Protein AF-0000000082893278 (afdb_homodimer)

Structure (mmCIF, N/CA/C/O backbone):
data_AF-0000000082893278-model_v1
#
loop_
_entity.id
_entity.type
_entity.pdbx_description
1 polymer 'BAR domain-containing protein'
#
loop_
_atom_site.group_PDB
_atom_site.id
_atom_site.type_symbol
_atom_site.label_atom_id
_atom_site.label_alt_id
_atom_site.label_comp_id
_atom_site.label_asym_id
_atom_site.label_entity_id
_atom_site.label_seq_id
_atom_site.pdbx_PDB_ins_code
_atom_site.Cartn_x
_atom_site.Cartn_y
_atom_site.Cartn_z
_atom_site.occupancy
_atom_site.B_iso_or_equiv
_atom_site.auth_seq_id
_atom_site.auth_comp_id
_atom_site.auth_asym_id
_atom_site.auth_atom_id
_atom_site.pdbx_PDB_model_num
ATOM 1 N N . MET A 1 1 ? 29.281 -36.5 -13.414 1 47.59 1 MET A N 1
ATOM 2 C CA . MET A 1 1 ? 30.078 -37 -14.523 1 47.59 1 MET A CA 1
ATOM 3 C C . MET A 1 1 ? 29.375 -36.75 -15.859 1 47.59 1 MET A C 1
ATOM 5 O O . MET A 1 1 ? 28.203 -37.062 -16.016 1 47.59 1 MET A O 1
ATOM 9 N N . PHE A 1 2 ? 29.906 -35.844 -16.5 1 60.28 2 PHE A N 1
ATOM 10 C CA . PHE A 1 2 ? 29.5 -35.438 -17.828 1 60.28 2 PHE A CA 1
ATOM 11 C C . PHE A 1 2 ? 29.359 -36.656 -18.75 1 60.28 2 PHE A C 1
ATOM 13 O O . PHE A 1 2 ? 30.312 -37.438 -18.922 1 60.28 2 PHE A O 1
ATOM 20 N N . ASN A 1 3 ? 28.016 -37.125 -18.812 1 73.38 3 ASN A N 1
ATOM 21 C CA . ASN A 1 3 ? 27.812 -38.281 -19.672 1 73.38 3 ASN A CA 1
ATOM 22 C C . ASN A 1 3 ? 27.953 -37.938 -21.141 1 73.38 3 ASN A C 1
ATOM 24 O O . ASN A 1 3 ? 27.047 -37.344 -21.75 1 73.38 3 ASN A O 1
ATOM 28 N N . LEU A 1 4 ? 29.141 -38.125 -21.641 1 80.62 4 LEU A N 1
ATOM 29 C CA . LEU A 1 4 ? 29.516 -37.75 -23 1 80.62 4 LEU A CA 1
ATOM 30 C C . LEU A 1 4 ? 28.531 -38.312 -24.016 1 80.62 4 LEU A C 1
ATOM 32 O O . LEU A 1 4 ? 28.219 -37.656 -25.016 1 80.62 4 LEU A O 1
ATOM 36 N N . LYS A 1 5 ? 28.109 -39.438 -23.844 1 82.19 5 LYS A N 1
ATOM 37 C CA . LYS A 1 5 ? 27.141 -40.062 -24.75 1 82.19 5 LYS A CA 1
ATOM 38 C C . LYS A 1 5 ? 25.844 -39.25 -24.812 1 82.19 5 LYS A C 1
ATOM 40 O O . LYS A 1 5 ? 25.297 -39.031 -25.891 1 82.19 5 LYS A O 1
ATOM 45 N N . ARG A 1 6 ? 25.438 -38.844 -23.719 1 86.56 6 ARG A N 1
ATOM 46 C CA . ARG A 1 6 ? 24.234 -38 -23.641 1 86.56 6 ARG A CA 1
ATOM 47 C C . ARG A 1 6 ? 24.438 -36.688 -24.375 1 86.56 6 ARG A C 1
ATOM 49 O O . ARG A 1 6 ? 23.547 -36.219 -25.078 1 86.56 6 ARG A O 1
ATOM 56 N N . LEU A 1 7 ? 25.469 -36.156 -24.141 1 87.69 7 LEU A N 1
ATOM 57 C CA . LEU A 1 7 ? 25.766 -34.875 -24.797 1 87.69 7 LEU A CA 1
ATOM 58 C C . LEU A 1 7 ? 25.766 -35.031 -26.312 1 87.69 7 LEU A C 1
ATOM 60 O O . LEU A 1 7 ? 25.234 -34.188 -27.016 1 87.69 7 LEU A O 1
ATOM 64 N N . LYS A 1 8 ? 26.391 -35.969 -26.719 1 86.69 8 LYS A N 1
ATOM 65 C CA . LYS A 1 8 ? 26.438 -36.25 -28.156 1 86.69 8 LYS A CA 1
ATOM 66 C C . LYS A 1 8 ? 25.031 -36.438 -28.719 1 86.69 8 LYS A C 1
ATOM 68 O O . LYS A 1 8 ? 24.703 -35.906 -29.797 1 86.69 8 LYS A O 1
ATOM 73 N N . GLN A 1 9 ? 24.281 -37.219 -27.984 1 90 9 GLN A N 1
ATOM 74 C CA . GLN A 1 9 ? 22.891 -37.438 -28.422 1 90 9 GLN A CA 1
ATOM 75 C C . GLN A 1 9 ? 22.141 -36.094 -28.5 1 90 9 GLN A C 1
ATOM 77 O O . GLN A 1 9 ? 21.422 -35.844 -29.469 1 90 9 GLN A O 1
ATOM 82 N N . THR A 1 10 ? 22.344 -35.281 -27.562 1 88.69 10 THR A N 1
ATOM 83 C CA . THR A 1 10 ? 21.688 -33.969 -27.531 1 88.69 10 THR A CA 1
ATOM 84 C C . THR A 1 10 ? 22.062 -33.125 -28.75 1 88.69 10 THR A C 1
ATOM 86 O O . THR A 1 10 ? 21.203 -32.5 -29.375 1 88.69 10 THR A O 1
ATOM 89 N N . VAL A 1 11 ? 23.281 -33.156 -29.047 1 85.88 11 VAL A N 1
ATOM 90 C CA . VAL A 1 11 ? 23.781 -32.406 -30.188 1 85.88 11 VAL A CA 1
ATOM 91 C C . VAL A 1 11 ? 23.203 -32.969 -31.484 1 85.88 11 VAL A C 1
ATOM 93 O O . VAL A 1 11 ? 22.766 -32.219 -32.344 1 85.88 11 VAL A O 1
ATOM 96 N N . LYS A 1 12 ? 23.094 -34.188 -31.594 1 88.31 12 LYS A N 1
ATOM 97 C CA . LYS A 1 12 ? 22.562 -34.812 -32.781 1 88.31 12 LYS A CA 1
ATOM 98 C C . LYS A 1 12 ? 21.078 -34.5 -33 1 88.31 12 LYS A C 1
ATOM 100 O O . LYS A 1 12 ? 20.625 -34.281 -34.125 1 88.31 12 LYS A O 1
ATOM 105 N N . GLU A 1 13 ? 20.438 -34.531 -31.969 1 88.62 13 GLU A N 1
ATOM 106 C CA . GLU A 1 13 ? 19.031 -34.156 -32.062 1 88.62 13 GLU A CA 1
ATOM 107 C C . GLU A 1 13 ? 18.859 -32.719 -32.5 1 88.62 13 GLU A C 1
ATOM 109 O O . GLU A 1 13 ? 18.016 -32.438 -33.344 1 88.62 13 GLU A O 1
ATOM 114 N N . LYS A 1 14 ? 19.656 -31.859 -32.031 1 88.69 14 LYS A N 1
ATOM 115 C CA . LYS A 1 14 ? 19.562 -30.438 -32.344 1 88.69 14 LYS A CA 1
ATOM 116 C C . LYS A 1 14 ? 19.938 -30.172 -33.812 1 88.69 14 LYS A C 1
ATOM 118 O O . LYS A 1 14 ? 19.406 -29.266 -34.438 1 88.69 14 LYS A O 1
ATOM 123 N N . THR A 1 15 ? 20.734 -31 -34.219 1 89.44 15 THR A N 1
ATOM 124 C CA . THR A 1 15 ? 21.188 -30.828 -35.594 1 89.44 15 THR A CA 1
ATOM 125 C C . THR A 1 15 ? 20.328 -31.656 -36.531 1 89.44 15 THR A C 1
ATOM 127 O O . THR A 1 15 ? 20.5 -31.594 -37.75 1 89.44 15 THR A O 1
ATOM 130 N N . GLY A 1 16 ? 19.375 -32.406 -36 1 86 16 GLY A N 1
ATOM 131 C CA . GLY A 1 16 ? 18.469 -33.188 -36.812 1 86 16 GLY A CA 1
ATOM 132 C C . GLY A 1 16 ? 19.094 -34.438 -37.375 1 86 16 GLY A C 1
ATOM 133 O O . GLY A 1 16 ? 18.578 -35.031 -38.312 1 86 16 GLY A O 1
ATOM 134 N N . THR A 1 17 ? 20.125 -34.906 -36.875 1 85.69 17 THR A N 1
ATOM 135 C CA . THR A 1 17 ? 20.859 -36.062 -37.406 1 85.69 17 THR A CA 1
ATOM 136 C C . THR A 1 17 ? 20.5 -37.344 -36.656 1 85.69 17 THR A C 1
ATOM 138 O O . THR A 1 17 ? 21 -38.406 -36.969 1 85.69 17 THR A O 1
ATOM 141 N N . ALA A 1 18 ? 19.719 -37.188 -35.656 1 85 18 ALA A N 1
ATOM 142 C CA . ALA A 1 18 ? 19.266 -38.344 -34.906 1 85 18 ALA A CA 1
ATOM 143 C C . ALA A 1 18 ? 17.781 -38.25 -34.594 1 85 18 ALA A C 1
ATOM 145 O O . ALA A 1 18 ? 17.234 -37.156 -34.5 1 85 18 ALA A O 1
ATOM 146 N N . MET A 1 19 ? 17.234 -39.469 -34.406 1 79.81 19 MET A N 1
ATOM 147 C CA . MET A 1 19 ? 15.828 -39.531 -34.031 1 79.81 19 MET A CA 1
ATOM 148 C C . MET A 1 19 ? 15.633 -39.344 -32.531 1 79.81 19 MET A C 1
ATOM 150 O O . MET A 1 19 ? 16.516 -39.688 -31.734 1 79.81 19 MET A O 1
ATOM 154 N N . MET A 1 20 ? 14.57 -38.719 -32.219 1 88.75 20 MET A N 1
ATOM 155 C CA . MET A 1 20 ? 14.203 -38.531 -30.828 1 88.75 20 MET A CA 1
ATOM 156 C C . MET A 1 20 ? 12.93 -39.281 -30.484 1 88.75 20 MET A C 1
ATOM 158 O O . MET A 1 20 ? 11.938 -39.188 -31.203 1 88.75 20 MET A O 1
ATOM 162 N N . THR A 1 21 ? 13.047 -40.156 -29.453 1 90.88 21 THR A N 1
ATOM 163 C CA . THR A 1 21 ? 11.852 -40.781 -28.922 1 90.88 21 THR A CA 1
ATOM 164 C C . THR A 1 21 ? 10.844 -39.75 -28.438 1 90.88 21 THR A C 1
ATOM 166 O O . THR A 1 21 ? 11.195 -38.844 -27.672 1 90.88 21 THR A O 1
ATOM 169 N N . ARG A 1 22 ? 9.719 -39.875 -28.969 1 92.81 22 ARG A N 1
ATOM 170 C CA . ARG A 1 22 ? 8.664 -38.969 -28.531 1 92.81 22 ARG A CA 1
ATOM 171 C C . ARG A 1 22 ? 7.938 -39.5 -27.312 1 92.81 22 ARG A C 1
ATOM 173 O O . ARG A 1 22 ? 7.688 -40.719 -27.203 1 92.81 22 ARG A O 1
ATOM 180 N N . TYR A 1 23 ? 7.676 -38.594 -26.422 1 95.44 23 TYR A N 1
ATOM 181 C CA . TYR A 1 23 ? 6.844 -39 -25.281 1 95.44 23 TYR A CA 1
ATOM 182 C C . TYR A 1 23 ? 5.402 -39.219 -25.719 1 95.44 23 TYR A C 1
ATOM 184 O O . TYR A 1 23 ? 4.922 -38.594 -26.672 1 95.44 23 TYR A O 1
ATOM 192 N N . PRO A 1 24 ? 4.695 -40.156 -24.984 1 95.12 24 PRO A N 1
ATOM 193 C CA . PRO A 1 24 ? 3.242 -40.188 -25.172 1 95.12 24 PRO A CA 1
ATOM 194 C C . PRO A 1 24 ? 2.582 -38.844 -24.938 1 95.12 24 PRO A C 1
ATOM 196 O O . PRO A 1 24 ? 3.066 -38.031 -24.125 1 95.12 24 PRO A O 1
ATOM 199 N N . ALA A 1 25 ? 1.455 -38.594 -25.641 1 94.5 25 ALA A N 1
ATOM 200 C CA . ALA A 1 25 ? 0.782 -37.281 -25.609 1 94.5 25 ALA A CA 1
ATOM 201 C C . ALA A 1 25 ? 0.42 -36.906 -24.172 1 94.5 25 ALA A C 1
ATOM 203 O O . ALA A 1 25 ? 0.572 -35.75 -23.781 1 94.5 25 ALA A O 1
ATOM 204 N N . GLU A 1 26 ? -0.071 -37.875 -23.406 1 94.19 26 GLU A N 1
ATOM 205 C CA . GLU A 1 26 ? -0.48 -37.625 -22.031 1 94.19 26 GLU A CA 1
ATOM 206 C C . GLU A 1 26 ? 0.708 -37.188 -21.172 1 94.19 26 GLU A C 1
ATOM 208 O O . GLU A 1 26 ? 0.568 -36.375 -20.266 1 94.19 26 GLU A O 1
ATOM 213 N N . VAL A 1 27 ? 1.825 -37.781 -21.469 1 96.25 27 VAL A N 1
ATOM 214 C CA . VAL A 1 27 ? 3.031 -37.469 -20.719 1 96.25 27 VAL A CA 1
ATOM 215 C C . VAL A 1 27 ? 3.527 -36.062 -21.094 1 96.25 27 VAL A C 1
ATOM 217 O O . VAL A 1 27 ? 3.9 -35.281 -20.219 1 96.25 27 VAL A O 1
ATOM 220 N N . ASP A 1 28 ? 3.516 -35.719 -22.312 1 95.62 28 ASP A N 1
ATOM 221 C CA . ASP A 1 28 ? 3.873 -34.375 -22.75 1 95.62 28 ASP A CA 1
ATOM 222 C C . ASP A 1 28 ? 2.979 -33.312 -22.094 1 95.62 28 ASP A C 1
ATOM 224 O O . ASP A 1 28 ? 3.463 -32.281 -21.641 1 95.62 28 ASP A O 1
ATOM 228 N N . GLN A 1 29 ? 1.741 -33.594 -22.062 1 93.88 29 GLN A N 1
ATOM 229 C CA . GLN A 1 29 ? 0.791 -32.688 -21.422 1 93.88 29 GLN A CA 1
ATOM 230 C C . GLN A 1 29 ? 1.091 -32.531 -19.938 1 93.88 29 GLN A C 1
ATOM 232 O O . GLN A 1 29 ? 1.042 -31.438 -19.391 1 93.88 29 GLN A O 1
ATOM 237 N N . GLY A 1 30 ? 1.346 -33.656 -19.328 1 95 30 GLY A N 1
ATOM 238 C CA . GLY A 1 30 ? 1.687 -33.625 -17.906 1 95 30 GLY A CA 1
ATOM 239 C C . GLY A 1 30 ? 2.93 -32.812 -17.609 1 95 30 GLY A C 1
ATOM 240 O O . GLY A 1 30 ? 2.973 -32.062 -16.625 1 95 30 GLY A O 1
ATOM 241 N N . ILE A 1 31 ? 3.92 -32.938 -18.422 1 96.5 31 ILE A N 1
ATOM 242 C CA . ILE A 1 31 ? 5.156 -32.188 -18.281 1 96.5 31 ILE A CA 1
ATOM 243 C C . ILE A 1 31 ? 4.859 -30.688 -18.375 1 96.5 31 ILE A C 1
ATOM 245 O O . ILE A 1 31 ? 5.289 -29.906 -17.531 1 96.5 31 ILE A O 1
ATOM 249 N N . THR A 1 32 ? 4.109 -30.328 -19.359 1 93.81 32 THR A N 1
ATOM 250 C CA . THR A 1 32 ? 3.752 -28.938 -19.578 1 93.81 32 THR A CA 1
ATOM 251 C C . THR A 1 32 ? 2.947 -28.391 -18.391 1 93.81 32 THR A C 1
ATOM 253 O O . THR A 1 32 ?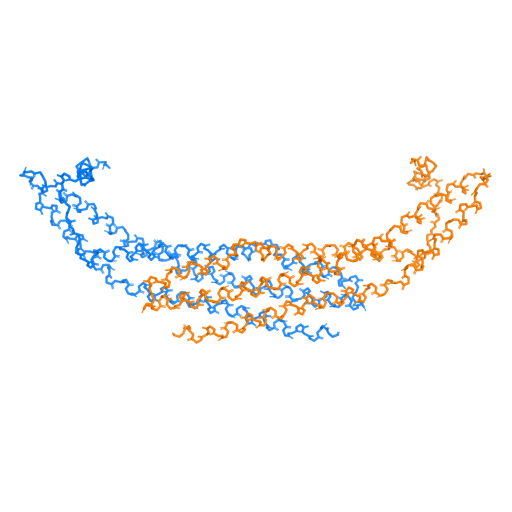 3.242 -27.312 -17.891 1 93.81 32 THR A O 1
ATOM 256 N N . MET A 1 33 ? 1.973 -29.141 -17.953 1 92 33 MET A N 1
ATOM 257 C CA . MET A 1 33 ? 1.111 -28.719 -16.844 1 92 33 MET A CA 1
ATOM 258 C C . MET A 1 33 ? 1.918 -28.516 -15.562 1 92 33 MET A C 1
ATOM 260 O O . MET A 1 33 ? 1.726 -27.547 -14.844 1 92 33 MET A O 1
ATOM 264 N N . THR A 1 34 ? 2.768 -29.438 -15.312 1 94.81 34 THR A N 1
ATOM 265 C CA . THR A 1 34 ? 3.588 -29.375 -14.109 1 94.81 34 THR A CA 1
ATOM 266 C C . THR A 1 34 ? 4.48 -28.141 -14.125 1 94.81 34 THR A C 1
ATOM 268 O O . THR A 1 34 ? 4.551 -27.406 -13.133 1 94.81 34 THR A O 1
ATOM 271 N N . THR A 1 35 ? 5.105 -27.906 -15.234 1 93.38 35 THR A N 1
ATOM 272 C CA . THR A 1 35 ? 6.012 -26.766 -15.383 1 93.38 35 THR A CA 1
ATOM 273 C C . THR A 1 35 ? 5.254 -25.453 -15.242 1 93.38 35 THR A C 1
ATOM 275 O O . THR A 1 35 ? 5.707 -24.547 -14.539 1 93.38 35 THR A O 1
ATOM 278 N N . GLU A 1 36 ? 4.16 -25.359 -15.852 1 90.75 36 GLU A N 1
ATOM 279 C CA . GLU A 1 36 ? 3.35 -24.141 -15.805 1 90.75 36 GLU A CA 1
ATOM 280 C C . GLU A 1 36 ? 2.811 -23.906 -14.398 1 90.75 36 GLU A C 1
ATOM 282 O O . GLU A 1 36 ? 2.734 -22.75 -13.945 1 90.75 36 GLU A O 1
ATOM 287 N N . MET A 1 37 ? 2.379 -24.938 -13.75 1 92.56 37 MET A N 1
ATOM 288 C CA . MET A 1 37 ? 1.872 -24.812 -12.391 1 92.56 37 MET A CA 1
ATOM 289 C C . MET A 1 37 ? 2.953 -24.297 -11.453 1 92.56 37 MET A C 1
ATOM 291 O O . MET A 1 37 ? 2.711 -23.359 -10.672 1 92.56 37 MET A O 1
ATOM 295 N N . LEU A 1 38 ? 4.102 -24.906 -11.586 1 94.88 38 LEU A N 1
ATOM 296 C CA . LEU A 1 38 ? 5.215 -24.469 -10.742 1 94.88 38 LEU A CA 1
ATOM 297 C C . LEU A 1 38 ? 5.551 -23.016 -10.984 1 94.88 38 LEU A C 1
ATOM 299 O O . LEU A 1 38 ? 5.668 -22.234 -10.039 1 94.88 38 LEU A O 1
ATOM 303 N N . LYS A 1 39 ? 5.641 -22.594 -12.211 1 92.94 39 LYS A N 1
ATOM 304 C CA . LYS A 1 39 ? 5.941 -21.219 -12.578 1 92.94 39 LYS A CA 1
ATOM 305 C C . LYS A 1 39 ? 4.859 -20.266 -12.07 1 92.94 39 LYS A C 1
ATOM 307 O O . LYS A 1 39 ? 5.16 -19.188 -11.539 1 92.94 39 LYS A O 1
ATOM 312 N N . GLY A 1 40 ? 3.611 -20.641 -12.258 1 91.75 40 GLY A N 1
ATOM 313 C CA . GLY A 1 40 ? 2.488 -19.828 -11.828 1 91.75 40 GLY A CA 1
ATOM 314 C C . GLY A 1 40 ? 2.445 -19.625 -10.328 1 91.75 40 GLY A C 1
ATOM 315 O O . GLY A 1 40 ? 2.293 -18.484 -9.859 1 91.75 40 GLY A O 1
ATOM 316 N N . ILE A 1 41 ? 2.605 -20.703 -9.609 1 94.44 41 ILE A N 1
ATOM 317 C CA . ILE A 1 41 ? 2.562 -20.625 -8.156 1 94.44 41 ILE A CA 1
ATOM 318 C C . ILE A 1 41 ? 3.707 -19.75 -7.645 1 94.44 41 ILE A C 1
ATOM 320 O O . ILE A 1 41 ? 3.508 -18.906 -6.77 1 94.44 41 ILE A O 1
ATOM 324 N N . LYS A 1 42 ? 4.875 -19.922 -8.219 1 95.38 42 LYS A N 1
ATOM 325 C CA . LYS A 1 42 ? 6.027 -19.109 -7.824 1 95.38 42 LYS A CA 1
ATOM 326 C C . LYS A 1 42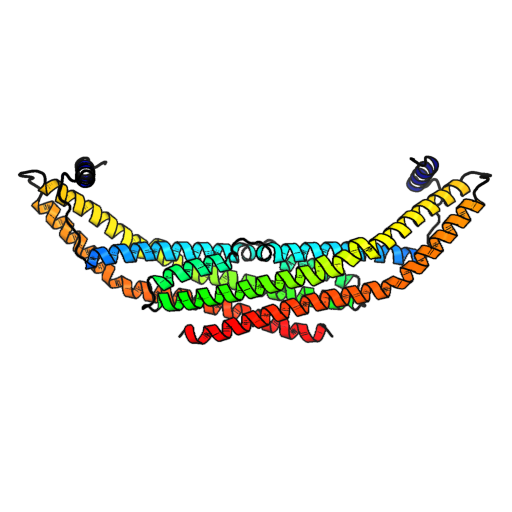 ? 5.781 -17.625 -8.094 1 95.38 42 LYS A C 1
ATOM 328 O O . LYS A 1 42 ? 6.039 -16.781 -7.23 1 95.38 42 LYS A O 1
ATOM 333 N N . ALA A 1 43 ? 5.27 -17.344 -9.234 1 93.88 43 ALA A N 1
ATOM 334 C CA . ALA A 1 43 ? 5.047 -15.961 -9.641 1 93.88 43 ALA A CA 1
ATOM 335 C C . ALA A 1 43 ? 3.998 -15.289 -8.75 1 93.88 43 ALA A C 1
ATOM 337 O O . ALA A 1 43 ? 4.18 -14.156 -8.312 1 93.88 43 ALA A O 1
ATOM 338 N N . ILE A 1 44 ? 2.926 -15.977 -8.469 1 92.5 44 ILE A N 1
ATOM 339 C CA . ILE A 1 44 ? 1.845 -15.445 -7.645 1 92.5 44 ILE A CA 1
ATOM 340 C C . ILE A 1 44 ? 2.34 -15.219 -6.219 1 92.5 44 ILE A C 1
ATOM 342 O O . ILE A 1 44 ? 2.078 -14.18 -5.617 1 92.5 44 ILE A O 1
ATOM 346 N N . ASP A 1 45 ? 3.033 -16.188 -5.754 1 94.69 45 ASP A N 1
ATOM 347 C CA . ASP A 1 45 ? 3.57 -16.062 -4.402 1 94.69 45 ASP A CA 1
ATOM 348 C C . ASP A 1 45 ? 4.48 -14.852 -4.273 1 94.69 45 ASP A C 1
ATOM 350 O O . ASP A 1 45 ? 4.34 -14.055 -3.344 1 94.69 45 ASP A O 1
ATOM 354 N N . MET A 1 46 ? 5.355 -14.672 -5.203 1 95 46 MET A N 1
ATOM 355 C CA . MET A 1 46 ? 6.289 -13.555 -5.188 1 95 46 MET A CA 1
ATOM 356 C C . MET A 1 46 ? 5.539 -12.227 -5.277 1 95 46 MET A C 1
ATOM 358 O O . MET A 1 46 ? 5.879 -11.266 -4.578 1 95 46 MET A O 1
ATOM 362 N N . ALA A 1 47 ? 4.594 -12.188 -6.125 1 93.5 47 ALA A N 1
ATOM 363 C CA . ALA A 1 47 ? 3.82 -10.961 -6.309 1 93.5 47 ALA A CA 1
ATOM 364 C C . ALA A 1 47 ? 3.035 -10.617 -5.047 1 93.5 47 ALA A C 1
ATOM 366 O O . ALA A 1 47 ? 2.979 -9.453 -4.645 1 93.5 47 ALA A O 1
ATOM 367 N N . ILE A 1 48 ? 2.479 -11.578 -4.434 1 93.69 48 ILE A N 1
ATOM 368 C CA . ILE A 1 48 ? 1.694 -11.367 -3.223 1 93.69 48 ILE A CA 1
ATOM 369 C C . ILE A 1 48 ? 2.611 -10.922 -2.086 1 93.69 48 ILE A C 1
ATOM 371 O O . ILE A 1 48 ? 2.285 -9.992 -1.349 1 93.69 48 ILE A O 1
ATOM 375 N N . MET A 1 49 ? 3.715 -11.531 -1.951 1 93.94 49 MET A N 1
ATOM 376 C CA . MET A 1 49 ? 4.652 -11.164 -0.892 1 93.94 49 MET A CA 1
ATOM 377 C C . MET A 1 49 ? 5.184 -9.75 -1.103 1 93.94 49 MET A C 1
ATOM 379 O O . MET A 1 49 ? 5.414 -9.016 -0.138 1 93.94 49 MET A O 1
ATOM 383 N N . ALA A 1 50 ? 5.324 -9.383 -2.367 1 91.44 50 ALA A N 1
ATOM 384 C CA . ALA A 1 50 ? 5.742 -8.016 -2.68 1 91.44 50 ALA A CA 1
ATOM 385 C C . ALA A 1 50 ? 4.66 -7.012 -2.289 1 91.44 50 ALA A C 1
ATOM 387 O O . ALA A 1 50 ? 4.965 -5.941 -1.762 1 91.44 50 ALA A O 1
ATOM 388 N N . GLN A 1 51 ? 3.422 -7.34 -2.523 1 90.19 51 GLN A N 1
ATOM 389 C CA . GLN A 1 51 ? 2.281 -6.48 -2.213 1 90.19 51 GLN A CA 1
ATOM 390 C C . GLN A 1 51 ? 2.195 -6.203 -0.716 1 90.19 51 GLN A C 1
ATOM 392 O O . GLN A 1 51 ? 1.857 -5.09 -0.305 1 90.19 51 GLN A O 1
ATOM 397 N N . TRP A 1 52 ? 2.605 -7.129 0.091 1 91.44 52 TRP A N 1
ATOM 398 C CA . TRP A 1 52 ? 2.369 -7.008 1.525 1 91.44 52 TRP A CA 1
ATOM 399 C C . TRP A 1 52 ? 3.678 -6.777 2.275 1 91.44 52 TRP A C 1
ATOM 401 O O . TRP A 1 52 ? 3.709 -6.816 3.508 1 91.44 52 TRP A O 1
ATOM 411 N N . ALA A 1 53 ? 4.777 -6.551 1.617 1 89.81 53 ALA A N 1
ATOM 412 C CA . ALA A 1 53 ? 6.121 -6.469 2.188 1 89.81 53 ALA A CA 1
ATOM 413 C C . ALA A 1 53 ? 6.195 -5.387 3.258 1 89.81 53 ALA A C 1
ATOM 415 O O . ALA A 1 53 ? 6.777 -5.598 4.324 1 89.81 53 ALA A O 1
ATOM 416 N N . ASN A 1 54 ? 5.512 -4.281 3.045 1 86.94 54 ASN A N 1
ATOM 417 C CA . ASN A 1 54 ? 5.598 -3.145 3.955 1 86.94 54 ASN A CA 1
ATOM 418 C C . ASN A 1 54 ? 4.887 -3.43 5.277 1 86.94 54 ASN A C 1
ATOM 420 O O . ASN A 1 54 ? 5.207 -2.826 6.301 1 86.94 54 ASN A O 1
ATOM 424 N N . TYR A 1 55 ? 3.984 -4.289 5.262 1 91.81 55 TYR A N 1
ATOM 425 C CA . TYR A 1 55 ? 3.193 -4.566 6.453 1 91.81 55 TYR A CA 1
ATOM 426 C C . TYR A 1 55 ? 3.82 -5.684 7.277 1 91.81 55 TYR A C 1
ATOM 428 O O . TYR A 1 55 ? 3.359 -5.984 8.383 1 91.81 55 TYR A O 1
ATOM 436 N N . ARG A 1 56 ? 4.848 -6.305 6.754 1 88.56 56 ARG A N 1
ATOM 437 C CA . ARG A 1 56 ? 5.504 -7.402 7.461 1 88.56 56 ARG A CA 1
ATOM 438 C C . ARG A 1 56 ? 6.742 -6.914 8.195 1 88.56 56 ARG A C 1
ATOM 440 O O . ARG A 1 56 ? 7.348 -7.66 8.969 1 88.56 56 ARG A O 1
ATOM 447 N N . LEU A 1 57 ? 7.09 -5.66 7.922 1 85.44 57 LEU A N 1
ATOM 448 C CA . LEU A 1 57 ? 8.25 -5.074 8.586 1 85.44 57 LEU A CA 1
ATOM 449 C C . LEU A 1 57 ? 7.879 -4.535 9.961 1 85.44 57 LEU A C 1
ATOM 451 O O . LEU A 1 57 ? 6.711 -4.242 10.219 1 85.44 57 LEU A O 1
ATOM 455 N N . SER A 1 58 ? 8.891 -4.418 10.828 1 84.94 58 SER A N 1
ATOM 456 C CA . SER A 1 58 ? 8.688 -3.893 12.172 1 84.94 58 SER A CA 1
ATOM 457 C C . SER A 1 58 ? 8.602 -2.369 12.164 1 84.94 58 SER A C 1
ATOM 459 O O . SER A 1 58 ? 8.102 -1.766 13.109 1 84.94 58 SER A O 1
ATOM 461 N N . SER A 1 59 ? 9.07 -1.808 11.148 1 86.38 59 SER A N 1
ATOM 462 C CA . SER A 1 59 ? 9.055 -0.352 11.047 1 86.38 59 SER A CA 1
ATOM 463 C C . SER A 1 59 ? 7.629 0.171 10.867 1 86.38 59 SER A C 1
ATOM 465 O O . SER A 1 59 ? 6.73 -0.583 10.5 1 86.38 59 SER A O 1
ATOM 467 N N . LEU A 1 60 ? 7.48 1.446 11.172 1 89.62 60 LEU A N 1
ATOM 468 C CA . LEU A 1 60 ? 6.172 2.078 11.016 1 89.62 60 LEU A CA 1
ATOM 469 C C . LEU A 1 60 ? 5.73 2.057 9.555 1 89.62 60 LEU A C 1
ATOM 471 O O . LEU A 1 60 ? 6.52 2.355 8.656 1 89.62 60 LEU A O 1
ATOM 475 N N . THR A 1 61 ? 4.496 1.622 9.367 1 91.25 61 THR A N 1
ATOM 476 C CA . THR A 1 61 ? 3.908 1.776 8.039 1 91.25 61 THR A CA 1
ATOM 477 C C . THR A 1 61 ? 3.674 3.25 7.723 1 91.25 61 THR A C 1
ATOM 479 O O . THR A 1 61 ? 3.73 4.102 8.617 1 91.25 61 THR A O 1
ATOM 482 N N . LYS A 1 62 ? 3.393 3.504 6.5 1 90.5 62 LYS A N 1
ATOM 483 C CA . LYS A 1 62 ? 3.082 4.875 6.105 1 90.5 62 LYS A CA 1
ATOM 484 C C . LYS A 1 62 ? 1.824 5.379 6.805 1 90.5 62 LYS A C 1
ATOM 486 O O . LYS A 1 62 ? 1.751 6.547 7.195 1 90.5 62 LYS A O 1
ATOM 491 N N . LEU A 1 63 ? 0.84 4.516 7.016 1 92.75 63 LEU A N 1
ATOM 492 C CA . LEU A 1 63 ? -0.384 4.871 7.727 1 92.75 63 LEU A CA 1
ATOM 493 C C . LEU A 1 63 ? -0.092 5.184 9.188 1 92.75 63 LEU A C 1
ATOM 495 O O . LEU A 1 63 ? -0.655 6.125 9.75 1 92.75 63 LEU A O 1
ATOM 499 N N . GLU A 1 64 ? 0.778 4.438 9.734 1 94.06 64 GLU A N 1
ATOM 500 C CA . GLU A 1 64 ? 1.14 4.672 11.133 1 94.06 64 GLU A CA 1
ATOM 501 C C . GLU A 1 64 ? 1.894 5.988 11.289 1 94.06 64 GLU A C 1
ATOM 503 O O . GLU A 1 64 ? 1.752 6.672 12.305 1 94.06 64 GLU A O 1
ATOM 508 N N . LYS A 1 65 ? 2.67 6.332 10.312 1 92.94 65 LYS A N 1
ATOM 509 C CA . LYS A 1 65 ? 3.338 7.629 10.328 1 92.94 65 LYS A CA 1
ATOM 510 C C . LYS A 1 65 ? 2.324 8.773 10.281 1 92.94 65 LYS A C 1
ATOM 512 O O . LYS A 1 65 ? 2.465 9.758 11.008 1 92.94 65 LYS A O 1
ATOM 517 N N . ILE A 1 66 ? 1.333 8.625 9.477 1 93.62 66 ILE A N 1
ATOM 518 C CA . ILE A 1 66 ? 0.249 9.594 9.422 1 93.62 66 ILE A CA 1
ATOM 519 C C . ILE A 1 66 ? -0.455 9.656 10.781 1 93.62 66 ILE A C 1
ATOM 521 O O . ILE A 1 66 ? -0.728 10.734 11.297 1 93.62 66 ILE A O 1
ATOM 525 N N . SER A 1 67 ? -0.699 8.484 11.297 1 95.06 67 SER A N 1
ATOM 526 C CA . SER A 1 67 ? -1.343 8.398 12.602 1 95.06 67 SER A CA 1
ATOM 527 C C . SER A 1 67 ? -0.554 9.156 13.664 1 95.06 67 SER A C 1
ATOM 529 O O . SER A 1 67 ? -1.121 9.961 14.406 1 95.06 67 SER A O 1
ATOM 531 N N . ASN A 1 68 ? 0.703 8.961 13.68 1 95.06 68 ASN A N 1
ATOM 532 C CA . ASN A 1 68 ? 1.557 9.609 14.672 1 95.06 68 ASN A CA 1
ATOM 533 C C . ASN A 1 68 ? 1.533 11.125 14.523 1 95.06 68 ASN A C 1
ATOM 535 O O . ASN A 1 68 ? 1.482 11.844 15.523 1 95.06 68 ASN A O 1
ATOM 539 N N . LEU A 1 69 ? 1.557 11.578 13.336 1 93.31 69 LEU A N 1
ATOM 540 C CA . LEU A 1 69 ? 1.512 13.016 13.07 1 93.31 69 LEU A CA 1
ATOM 541 C C . LEU A 1 69 ? 0.183 13.609 13.531 1 93.31 69 LEU A C 1
ATOM 543 O O . LEU A 1 69 ? 0.155 14.664 14.164 1 93.31 69 LEU A O 1
ATOM 547 N N . CYS A 1 70 ? -0.864 12.922 13.305 1 94 70 CYS A N 1
ATOM 548 C CA . CYS A 1 70 ? -2.197 13.375 13.688 1 94 70 CYS A CA 1
ATOM 549 C C . CYS A 1 70 ? -2.357 13.375 15.203 1 94 70 CYS A C 1
ATOM 551 O O . CYS A 1 70 ? -2.977 14.281 15.766 1 94 70 CYS A O 1
ATOM 553 N N . LEU A 1 71 ? -1.747 12.406 15.812 1 94 71 LEU A N 1
ATOM 554 C CA . LEU A 1 71 ? -1.815 12.336 17.266 1 94 71 LEU A CA 1
ATOM 555 C C . LEU A 1 71 ? -1.09 13.516 17.906 1 94 71 LEU A C 1
ATOM 557 O O . LEU A 1 71 ? -1.547 14.062 18.906 1 94 71 LEU A O 1
ATOM 561 N N . LYS A 1 72 ? -0.007 13.867 17.344 1 92.12 72 LYS A N 1
ATOM 562 C CA . LYS A 1 72 ? 0.743 15.008 17.859 1 92.12 72 LYS A CA 1
ATOM 563 C C . LYS A 1 72 ? -0.076 16.297 17.766 1 92.12 72 LYS A C 1
ATOM 565 O O . LYS A 1 72 ? -0.083 17.109 18.688 1 92.12 72 LYS A O 1
ATOM 570 N N . ILE A 1 73 ? -0.81 16.391 16.703 1 89.81 73 ILE A N 1
ATOM 571 C CA . ILE A 1 73 ? -1.646 17.578 16.516 1 89.81 73 ILE A CA 1
ATOM 572 C C . ILE A 1 73 ? -2.842 17.516 17.453 1 89.81 73 ILE A C 1
ATOM 574 O O . ILE A 1 73 ? -3.199 18.516 18.078 1 89.81 73 ILE A O 1
ATOM 578 N N . ALA A 1 74 ? -3.387 16.406 17.578 1 91 74 ALA A N 1
ATOM 579 C CA . ALA A 1 74 ? -4.543 16.219 18.453 1 91 74 ALA A CA 1
ATOM 580 C C . ALA A 1 74 ? -4.188 16.531 19.906 1 91 74 ALA A C 1
ATOM 582 O O . ALA A 1 74 ? -4.996 17.109 20.641 1 91 74 ALA A O 1
ATOM 583 N N . ALA A 1 75 ? -3.031 16.141 20.344 1 89.69 75 ALA A N 1
ATOM 584 C CA . ALA A 1 75 ? -2.588 16.359 21.719 1 89.69 75 ALA A CA 1
ATOM 585 C C . ALA A 1 75 ? -2.432 17.859 22.016 1 89.69 75 ALA A C 1
ATOM 587 O O . ALA A 1 75 ? -2.719 18.312 23.109 1 89.69 75 ALA A O 1
ATOM 588 N N . LYS A 1 76 ? -2.059 18.625 21.031 1 83.88 76 LYS A N 1
ATOM 589 C CA . LYS A 1 76 ? -1.797 20.047 21.203 1 83.88 76 LYS A CA 1
ATOM 590 C C . LYS A 1 76 ? -3.074 20.859 21.047 1 83.88 76 LYS A C 1
ATOM 592 O O . LYS A 1 76 ? -3.188 21.969 21.594 1 83.88 76 LYS A O 1
ATOM 597 N N . LYS A 1 77 ? -4.047 20.25 20.344 1 80.06 77 LYS A N 1
ATOM 598 C CA . LYS A 1 77 ? -5.23 21.031 20 1 80.06 77 LYS A CA 1
ATOM 599 C C . LYS A 1 77 ? -6.512 20.266 20.312 1 80.06 77 LYS A C 1
ATOM 601 O O . LYS A 1 77 ? -7.461 20.281 19.531 1 80.06 77 LYS A O 1
ATOM 606 N N . ASN A 1 78 ? -6.492 19.578 21.375 1 71.62 78 ASN A N 1
ATOM 607 C CA . ASN A 1 78 ? -7.547 18.625 21.688 1 71.62 78 ASN A CA 1
ATOM 608 C C . ASN A 1 78 ? -8.891 19.312 21.906 1 71.62 78 ASN A C 1
ATOM 610 O O . ASN A 1 78 ? -9.945 18.703 21.734 1 71.62 78 ASN A O 1
ATOM 614 N N . GLU A 1 79 ? -8.852 20.531 22.172 1 79.06 79 GLU A N 1
ATOM 615 C CA . GLU A 1 79 ? -10.094 21.25 22.422 1 79.06 79 GLU A CA 1
ATOM 616 C C . GLU A 1 79 ? -10.656 21.875 21.156 1 79.06 79 GLU A C 1
ATOM 618 O O . GLU A 1 79 ? -11.773 22.391 21.141 1 79.06 79 GLU A O 1
ATOM 623 N N . LYS A 1 80 ? -9.93 21.766 20.156 1 82.56 80 LYS A N 1
ATOM 624 C CA . LYS A 1 80 ? -10.344 22.359 18.875 1 82.56 80 LYS A CA 1
ATOM 625 C C . LYS A 1 80 ? -10.82 21.281 17.906 1 82.56 80 LYS A C 1
ATOM 627 O O . LYS A 1 80 ? -10.492 20.109 18.062 1 82.56 80 LYS A O 1
ATOM 632 N N . LYS A 1 81 ? -11.656 21.688 17.016 1 85.69 81 LYS A N 1
ATOM 633 C CA . LYS A 1 81 ? -12.211 20.781 16.016 1 85.69 81 LYS A CA 1
ATOM 634 C C . LYS A 1 81 ? -11.109 20.062 15.25 1 85.69 81 LYS A C 1
ATOM 636 O O . LYS A 1 81 ? -11.227 18.875 14.945 1 85.69 81 LYS A O 1
ATOM 641 N N . VAL A 1 82 ? -10.062 20.812 14.961 1 86.44 82 VAL A N 1
ATOM 642 C CA . VAL A 1 82 ? -8.953 20.234 14.211 1 86.44 82 VAL A CA 1
ATOM 643 C C . VAL A 1 82 ? -8.32 19.094 15.008 1 86.44 82 VAL A C 1
ATOM 645 O O . VAL A 1 82 ? -7.961 18.062 14.445 1 86.44 82 VAL A O 1
ATOM 648 N N . GLY A 1 83 ? -8.156 19.328 16.25 1 89.06 83 GLY A N 1
ATOM 649 C CA . GLY A 1 83 ? -7.617 18.281 17.094 1 89.06 83 GLY A CA 1
ATOM 650 C C . GLY A 1 83 ? -8.484 17.031 17.141 1 89.06 83 GLY A C 1
ATOM 651 O O . GLY A 1 83 ? -7.973 15.914 17.062 1 89.06 83 GLY A O 1
ATOM 652 N N . LYS A 1 84 ? -9.734 17.219 17.25 1 88.62 84 LYS A N 1
ATOM 653 C CA . LYS A 1 84 ? -10.68 16.094 17.266 1 88.62 84 LYS A CA 1
ATOM 654 C C . LYS A 1 84 ? -10.625 15.312 15.961 1 88.62 84 LYS A C 1
ATOM 656 O O . LYS A 1 84 ? -10.586 14.086 15.969 1 88.62 84 LYS A O 1
ATOM 661 N N . MET A 1 85 ? -10.625 16.062 14.859 1 90.31 85 MET A N 1
ATOM 662 C CA . MET A 1 85 ? -10.562 15.406 13.555 1 90.31 85 MET A CA 1
ATOM 663 C C . MET A 1 85 ? -9.258 14.633 13.398 1 90.31 85 MET A C 1
ATOM 665 O O . MET A 1 85 ? -9.242 13.539 12.836 1 90.31 85 MET A O 1
ATOM 669 N N . CYS A 1 86 ? -8.227 15.203 13.898 1 92 86 CYS A N 1
ATOM 670 C CA . CYS A 1 86 ? -6.941 14.523 13.859 1 92 86 CYS A CA 1
ATOM 671 C C . CYS A 1 86 ? -6.961 13.266 14.711 1 92 86 CYS A C 1
ATOM 673 O O . CYS A 1 86 ? -6.371 12.242 14.344 1 92 86 CYS A O 1
ATOM 675 N N . GLY A 1 87 ? -7.594 13.367 15.828 1 92.81 87 GLY A N 1
ATOM 676 C CA . GLY A 1 87 ? -7.738 12.188 16.656 1 92.81 87 GLY A CA 1
ATOM 677 C C . GLY A 1 87 ? -8.477 11.055 15.969 1 92.81 87 GLY A C 1
ATOM 678 O O . GLY A 1 87 ? -8.031 9.906 16 1 92.81 87 GLY A O 1
ATOM 679 N N . VAL A 1 88 ? -9.562 11.328 15.328 1 92.5 88 VAL A N 1
ATOM 680 C CA . VAL A 1 88 ? -10.344 10.344 14.586 1 92.5 88 VAL A CA 1
ATOM 681 C C . VAL A 1 88 ? -9.5 9.758 13.453 1 92.5 88 VAL A C 1
ATOM 683 O O . VAL A 1 88 ? -9.484 8.539 13.25 1 92.5 88 VAL A O 1
ATOM 686 N N . THR A 1 89 ? -8.82 10.633 12.773 1 92.75 89 THR A N 1
ATOM 687 C CA . THR A 1 89 ? -7.969 10.211 11.672 1 92.75 89 THR A CA 1
ATOM 688 C C . THR A 1 89 ? -6.887 9.25 12.164 1 92.75 89 THR A C 1
ATOM 690 O O . THR A 1 89 ? -6.645 8.211 11.547 1 92.75 89 THR A O 1
ATOM 693 N N . ALA A 1 90 ? -6.246 9.648 13.234 1 94.5 90 ALA A N 1
ATOM 694 C CA . ALA A 1 90 ? -5.188 8.82 13.805 1 94.5 90 ALA A CA 1
ATOM 695 C C . ALA A 1 90 ? -5.703 7.43 14.148 1 94.5 90 ALA A C 1
ATOM 697 O O . ALA A 1 90 ? -5.078 6.426 13.805 1 94.5 90 ALA A O 1
ATOM 698 N N . ASN A 1 91 ? -6.82 7.41 14.789 1 93.56 91 ASN A N 1
ATOM 699 C CA . ASN A 1 91 ? -7.414 6.137 15.18 1 93.56 91 ASN A CA 1
ATOM 700 C C . ASN A 1 91 ? -7.754 5.281 13.961 1 93.56 91 ASN A C 1
ATOM 702 O O . ASN A 1 91 ? -7.508 4.074 13.961 1 93.56 91 ASN A O 1
ATOM 706 N N . LEU A 1 92 ? -8.297 5.863 12.992 1 93.5 92 LEU A N 1
ATOM 707 C CA . LEU A 1 92 ? -8.664 5.137 11.781 1 93.5 92 LEU A CA 1
ATOM 708 C C . LEU A 1 92 ? -7.418 4.598 11.078 1 93.5 92 LEU A C 1
ATOM 710 O O . LEU A 1 92 ? -7.387 3.436 10.664 1 93.5 92 LEU A O 1
ATOM 714 N N . CYS A 1 93 ? -6.402 5.457 10.93 1 94.38 93 CYS A N 1
ATOM 715 C CA . CYS A 1 93 ? -5.16 5.02 10.297 1 94.38 93 CYS A CA 1
ATOM 716 C C . CYS A 1 93 ? -4.551 3.844 11.055 1 94.38 93 CYS A C 1
ATOM 718 O O . CYS A 1 93 ? -4.074 2.887 10.438 1 94.38 93 CYS A O 1
ATOM 720 N N . THR A 1 94 ? -4.582 3.914 12.32 1 94.75 94 THR A N 1
ATOM 721 C CA . THR A 1 94 ? -4.051 2.838 13.148 1 94.75 94 THR A CA 1
ATOM 722 C C . THR A 1 94 ? -4.844 1.552 12.945 1 94.75 94 THR A C 1
ATOM 724 O O . THR A 1 94 ? -4.266 0.476 12.789 1 94.75 94 THR A O 1
ATOM 727 N N . ALA A 1 95 ? -6.109 1.681 12.906 1 94.69 95 ALA A N 1
ATOM 728 C CA . ALA A 1 95 ? -6.973 0.517 12.727 1 94.69 95 ALA A CA 1
ATOM 729 C C . ALA A 1 95 ? -6.742 -0.135 11.367 1 94.69 95 ALA A C 1
ATOM 731 O O . ALA A 1 95 ? -6.668 -1.361 11.266 1 94.69 95 ALA A O 1
ATOM 732 N N . ILE A 1 96 ? -6.656 0.68 10.367 1 93.81 96 ILE A N 1
ATOM 733 C CA . ILE A 1 96 ? -6.41 0.165 9.023 1 93.81 96 ILE A CA 1
ATOM 734 C C . ILE A 1 96 ? -5.066 -0.555 8.984 1 93.81 96 ILE A C 1
ATOM 736 O O . ILE A 1 96 ? -4.969 -1.673 8.469 1 93.81 96 ILE A O 1
ATOM 740 N N . SER A 1 97 ? -4.078 0.096 9.539 1 94.94 97 SER A N 1
ATOM 741 C CA . SER A 1 97 ? -2.744 -0.496 9.547 1 94.94 97 SER A CA 1
ATOM 742 C C . SER A 1 97 ? -2.74 -1.836 10.281 1 94.94 97 SER A C 1
ATOM 744 O O . SER A 1 97 ? -2.121 -2.797 9.82 1 94.94 97 SER A O 1
ATOM 746 N N . LYS A 1 98 ? -3.352 -1.88 11.383 1 95.12 98 LYS A N 1
ATOM 747 C CA . LYS A 1 98 ? -3.424 -3.119 12.156 1 95.12 98 LYS A CA 1
ATOM 748 C C . LYS A 1 98 ? -4.082 -4.23 11.344 1 95.12 98 LYS A C 1
ATOM 750 O O . LYS A 1 98 ? -3.596 -5.363 11.328 1 95.12 98 LYS A O 1
ATOM 755 N N . ALA A 1 99 ? -5.188 -3.91 10.727 1 95.06 99 ALA A N 1
ATOM 756 C CA . ALA A 1 99 ? -5.891 -4.891 9.906 1 95.06 99 ALA A CA 1
ATOM 757 C C . ALA A 1 99 ? -5 -5.395 8.773 1 95.06 99 ALA A C 1
ATOM 759 O O . ALA A 1 99 ? -4.973 -6.594 8.484 1 95.06 99 ALA A O 1
ATOM 760 N N . GLU A 1 100 ? -4.32 -4.453 8.156 1 93.88 100 GLU A N 1
ATOM 761 C CA . GLU A 1 100 ? -3.436 -4.816 7.055 1 93.88 100 GLU A CA 1
ATOM 762 C C . GLU A 1 100 ? -2.266 -5.668 7.543 1 93.88 100 GLU A C 1
ATOM 764 O O . GLU A 1 100 ? -1.869 -6.625 6.875 1 93.88 100 GLU A O 1
ATOM 769 N N . ARG A 1 101 ? -1.681 -5.359 8.695 1 95.62 101 ARG A N 1
ATOM 770 C CA . ARG A 1 101 ? -0.591 -6.148 9.266 1 95.62 101 ARG A CA 1
ATOM 771 C C . ARG A 1 101 ? -1.05 -7.566 9.586 1 95.62 101 ARG A C 1
ATOM 773 O O . ARG A 1 101 ? -0.343 -8.531 9.289 1 95.62 101 ARG A O 1
ATOM 780 N N . ASN A 1 102 ? -2.217 -7.684 10.195 1 96 102 ASN A N 1
ATOM 781 C CA . ASN A 1 102 ? -2.773 -9 10.484 1 96 102 ASN A CA 1
ATOM 782 C C . ASN A 1 102 ? -3.018 -9.805 9.211 1 96 102 ASN A C 1
ATOM 784 O O . ASN A 1 102 ? -2.701 -10.992 9.148 1 96 102 ASN A O 1
ATOM 788 N N . CYS A 1 103 ? -3.549 -9.125 8.25 1 95.25 103 CYS A N 1
ATOM 789 C CA . CYS A 1 103 ? -3.793 -9.758 6.953 1 95.25 103 CYS A CA 1
ATOM 790 C C . CYS A 1 103 ? -2.494 -10.266 6.344 1 95.25 103 CYS A C 1
ATOM 792 O O . CYS A 1 103 ? -2.43 -11.414 5.883 1 95.25 103 CYS A O 1
ATOM 794 N N . ALA A 1 104 ? -1.502 -9.406 6.352 1 95.19 104 ALA A N 1
ATOM 795 C CA . ALA A 1 104 ? -0.198 -9.773 5.805 1 95.19 104 ALA A CA 1
ATOM 796 C C . ALA A 1 104 ? 0.377 -10.992 6.523 1 95.19 104 ALA A C 1
ATOM 798 O O . ALA A 1 104 ? 0.927 -11.891 5.887 1 95.19 104 ALA A O 1
ATOM 799 N N . LYS A 1 105 ? 0.26 -11.023 7.797 1 95.75 105 LYS A N 1
ATOM 800 C CA . LYS A 1 105 ? 0.743 -12.141 8.602 1 95.75 105 LYS A CA 1
ATOM 801 C C . LYS A 1 105 ? 0.028 -13.438 8.227 1 95.75 105 LYS A C 1
ATOM 803 O O . LYS A 1 105 ? 0.667 -14.477 8.055 1 95.75 105 LYS A O 1
ATOM 808 N N . ASP A 1 106 ? -1.274 -13.391 8.125 1 95.75 106 ASP A N 1
ATOM 809 C CA . ASP A 1 106 ? -2.068 -14.57 7.797 1 95.75 106 ASP A CA 1
ATOM 810 C C . ASP A 1 106 ? -1.743 -15.078 6.395 1 95.75 106 ASP A C 1
ATOM 812 O O . ASP A 1 106 ? -1.605 -16.281 6.184 1 95.75 106 ASP A O 1
ATOM 816 N N . ILE A 1 107 ? -1.611 -14.188 5.457 1 95.06 107 ILE A N 1
ATOM 817 C CA . ILE A 1 107 ? -1.293 -14.555 4.082 1 95.06 107 ILE A CA 1
ATOM 818 C C . ILE A 1 107 ? 0.09 -15.195 4.027 1 95.06 107 ILE A C 1
ATOM 820 O O . ILE A 1 107 ? 0.278 -16.219 3.365 1 95.06 107 ILE A O 1
ATOM 824 N N . ALA A 1 108 ? 1.012 -14.594 4.691 1 95.25 108 ALA A N 1
ATOM 825 C CA . ALA A 1 108 ? 2.359 -15.156 4.719 1 95.25 108 ALA A CA 1
ATOM 826 C C . ALA A 1 108 ? 2.359 -16.562 5.316 1 95.25 108 ALA A C 1
ATOM 828 O O . ALA A 1 108 ? 3.01 -17.469 4.793 1 95.25 108 ALA A O 1
ATOM 829 N N . ARG A 1 109 ? 1.633 -16.75 6.352 1 95.12 109 ARG A N 1
ATOM 830 C CA . ARG A 1 109 ? 1.563 -18.031 7.043 1 95.12 109 ARG A CA 1
ATOM 831 C C . ARG A 1 109 ? 0.88 -19.094 6.176 1 95.12 109 ARG A C 1
ATOM 833 O O . ARG A 1 109 ? 1.425 -20.172 5.961 1 95.12 109 ARG A O 1
ATOM 840 N N . ASP A 1 110 ? -0.252 -18.75 5.641 1 94.31 110 ASP A N 1
ATOM 841 C CA . ASP A 1 110 ? -1.11 -19.75 5 1 94.31 110 ASP A CA 1
ATOM 842 C C . ASP A 1 110 ? -0.692 -19.969 3.549 1 94.31 110 ASP A C 1
ATOM 844 O O . ASP A 1 110 ? -0.757 -21.094 3.049 1 94.31 110 ASP A O 1
ATOM 848 N N . LEU A 1 111 ? -0.294 -18.922 2.842 1 94.06 111 LEU A N 1
ATOM 849 C CA . LEU A 1 111 ? 0.014 -19.047 1.423 1 94.06 111 LEU A CA 1
ATOM 850 C C . LEU A 1 111 ? 1.506 -19.281 1.208 1 94.06 111 LEU A C 1
ATOM 852 O O . LEU A 1 111 ? 1.916 -20.359 0.777 1 94.06 111 LEU A O 1
ATOM 856 N N . SER A 1 112 ? 2.338 -18.359 1.563 1 93.06 112 SER A N 1
ATOM 857 C CA . SER A 1 112 ? 3.754 -18.406 1.216 1 93.06 112 SER A CA 1
ATOM 858 C C . SER A 1 112 ? 4.477 -19.5 2.004 1 93.06 112 SER A C 1
ATOM 860 O O . SER A 1 112 ? 5.145 -20.359 1.421 1 93.06 112 SER A O 1
ATOM 862 N N . SER A 1 113 ? 4.34 -19.547 3.322 1 93.62 113 SER A N 1
ATOM 863 C CA . SER A 1 113 ? 5.016 -20.531 4.164 1 93.62 113 SER A CA 1
ATOM 864 C C . SER A 1 113 ? 4.234 -21.828 4.227 1 93.62 113 SER A C 1
ATOM 866 O O . SER A 1 113 ? 4.734 -22.844 4.734 1 93.62 113 SER A O 1
ATOM 868 N N . GLY A 1 114 ? 2.979 -21.797 3.799 1 94.62 114 GLY A N 1
ATOM 869 C CA . GLY A 1 114 ? 2.127 -22.969 3.799 1 94.62 114 GLY A CA 1
ATOM 870 C C . GLY A 1 114 ? 2.035 -23.641 2.439 1 94.62 114 GLY A C 1
ATOM 871 O O . GLY A 1 114 ? 2.947 -24.359 2.037 1 94.62 114 GLY A O 1
ATOM 872 N N . PHE A 1 115 ? 1.057 -23.219 1.711 1 95.88 115 PHE A N 1
ATOM 873 C CA . PHE A 1 115 ? 0.739 -23.875 0.446 1 95.88 115 PHE A CA 1
ATOM 874 C C . PHE A 1 115 ? 1.91 -23.766 -0.524 1 95.88 115 PHE A C 1
ATOM 876 O O . PHE A 1 115 ? 2.363 -24.781 -1.065 1 95.88 115 PHE A O 1
ATOM 883 N N . SER A 1 116 ? 2.373 -22.562 -0.8 1 95.69 116 SER A N 1
ATOM 884 C CA . SER A 1 116 ? 3.391 -22.344 -1.821 1 95.69 116 SER A CA 1
ATOM 885 C C . SER A 1 116 ? 4.672 -23.094 -1.497 1 95.69 116 SER A C 1
ATOM 887 O O . SER A 1 116 ? 5.254 -23.75 -2.369 1 95.69 116 SER A O 1
ATOM 889 N N . LYS A 1 117 ? 5.109 -23.031 -0.312 1 95.44 117 LYS A N 1
ATOM 890 C CA . LYS A 1 117 ? 6.32 -23.734 0.092 1 95.44 117 LYS A CA 1
ATOM 891 C C . LYS A 1 117 ? 6.172 -25.234 -0.103 1 95.44 117 LYS A C 1
ATOM 893 O O . LYS A 1 117 ? 7.066 -25.891 -0.649 1 95.44 117 LYS A O 1
ATOM 898 N N . ARG A 1 118 ? 5.07 -25.812 0.327 1 95.44 118 ARG A N 1
ATOM 899 C CA . ARG A 1 118 ? 4.812 -27.25 0.188 1 95.44 118 ARG A CA 1
ATOM 900 C C . ARG A 1 118 ? 4.84 -27.672 -1.277 1 95.44 118 ARG A C 1
ATOM 902 O O . ARG A 1 118 ? 5.418 -28.703 -1.623 1 95.44 118 ARG A O 1
ATOM 909 N N . MET A 1 119 ? 4.246 -26.828 -2.059 1 95.44 119 MET A N 1
ATOM 910 C CA . MET A 1 119 ? 4.168 -27.156 -3.479 1 95.44 119 MET A CA 1
ATOM 911 C C . MET A 1 119 ? 5.523 -26.969 -4.152 1 95.44 119 MET A C 1
ATOM 913 O O . MET A 1 119 ? 6.023 -27.891 -4.809 1 95.44 119 MET A O 1
ATOM 917 N N . ILE A 1 120 ? 6.117 -25.781 -3.998 1 94.75 120 ILE A N 1
ATOM 918 C CA . ILE A 1 120 ? 7.312 -25.375 -4.727 1 94.75 120 ILE A CA 1
ATOM 919 C C . ILE A 1 120 ? 8.508 -26.219 -4.273 1 94.75 120 ILE A C 1
ATOM 921 O O . ILE A 1 120 ? 9.289 -26.688 -5.102 1 94.75 120 ILE A O 1
ATOM 925 N N . SER A 1 121 ? 8.641 -26.469 -3.02 1 93.81 121 SER A N 1
ATOM 926 C CA . SER A 1 121 ? 9.82 -27.141 -2.486 1 93.81 121 SER A CA 1
ATOM 927 C C . SER A 1 121 ? 9.547 -28.625 -2.236 1 93.81 121 SER A C 1
ATOM 929 O O . SER A 1 121 ? 10.461 -29.375 -1.909 1 93.81 121 SER A O 1
ATOM 931 N N . GLY A 1 122 ? 8.289 -29 -2.385 1 93.19 122 GLY A N 1
ATOM 932 C CA . GLY A 1 122 ? 7.957 -30.391 -2.098 1 93.19 122 GLY A CA 1
ATOM 933 C C . GLY A 1 122 ? 7.41 -31.125 -3.303 1 93.19 122 GLY A C 1
ATOM 934 O O . GLY A 1 122 ? 8.172 -31.656 -4.109 1 93.19 122 GLY A O 1
ATOM 935 N N . GLU A 1 123 ? 6.125 -31 -3.416 1 93.19 123 GLU A N 1
ATOM 936 C CA . GLU A 1 123 ? 5.418 -31.875 -4.336 1 93.19 123 GLU A CA 1
ATOM 937 C C . GLU A 1 123 ? 5.82 -31.609 -5.785 1 93.19 123 GLU A C 1
ATOM 939 O O . GLU A 1 123 ? 6.164 -32.531 -6.523 1 93.19 123 GLU A O 1
ATOM 944 N N . LEU A 1 124 ? 5.781 -30.391 -6.172 1 95.25 124 LEU A N 1
ATOM 945 C CA . LEU A 1 124 ? 6.094 -30.078 -7.562 1 95.25 124 LEU A CA 1
ATOM 946 C C . LEU A 1 124 ? 7.59 -30.203 -7.828 1 95.25 124 LEU A C 1
ATOM 948 O O . LEU A 1 124 ? 7.996 -30.547 -8.938 1 95.25 124 LEU A O 1
ATOM 952 N N . LYS A 1 125 ? 8.383 -29.984 -6.844 1 94.5 125 LYS A N 1
ATOM 953 C CA . LYS A 1 125 ? 9.812 -30.219 -6.988 1 94.5 125 LYS A CA 1
ATOM 954 C C . LYS A 1 125 ? 10.109 -31.688 -7.262 1 94.5 125 LYS A C 1
ATOM 956 O O . LYS A 1 125 ? 10.93 -32.031 -8.125 1 94.5 125 LYS A O 1
ATOM 961 N N . ALA A 1 126 ? 9.445 -32.531 -6.555 1 95.19 126 ALA A N 1
ATOM 962 C CA . ALA A 1 126 ? 9.594 -33.969 -6.754 1 95.19 126 ALA A CA 1
ATOM 963 C C . ALA A 1 126 ? 9.148 -34.375 -8.156 1 95.19 126 ALA A C 1
ATOM 965 O O . ALA A 1 126 ? 9.82 -35.156 -8.82 1 95.19 126 ALA A O 1
ATOM 966 N N . ALA A 1 127 ? 8.055 -33.844 -8.578 1 96.75 127 ALA A N 1
ATOM 967 C CA . ALA A 1 127 ? 7.559 -34.125 -9.922 1 96.75 127 ALA A CA 1
ATOM 968 C C . ALA A 1 127 ? 8.562 -33.688 -10.984 1 96.75 127 ALA A C 1
ATOM 970 O O . ALA A 1 127 ? 8.812 -34.406 -11.945 1 96.75 127 ALA A O 1
ATOM 971 N N . VAL A 1 128 ? 9.117 -32.531 -10.82 1 96.62 128 VAL A N 1
ATOM 972 C CA . VAL A 1 128 ? 10.094 -32 -11.766 1 96.62 128 VAL A CA 1
ATOM 973 C C . VAL A 1 128 ? 11.328 -32.906 -11.797 1 96.62 128 VAL A C 1
ATOM 975 O O . VAL A 1 128 ? 11.891 -33.156 -12.867 1 96.62 128 VAL A O 1
ATOM 978 N N . LYS A 1 129 ? 11.734 -33.375 -10.695 1 97 129 LYS A N 1
ATOM 979 C CA . LYS A 1 129 ? 12.867 -34.312 -10.641 1 97 129 LYS A CA 1
ATOM 980 C C . LYS A 1 129 ? 12.586 -35.562 -11.445 1 97 129 LYS A C 1
ATOM 982 O O . LYS A 1 129 ? 13.445 -36.062 -12.18 1 97 129 LYS A O 1
ATOM 987 N N . LEU A 1 130 ? 11.43 -36.125 -11.258 1 97.88 130 LEU A N 1
ATOM 988 C CA . LEU A 1 130 ? 11.031 -37.312 -12.016 1 97.88 130 LEU A CA 1
ATOM 989 C C . LEU A 1 130 ? 11.062 -37.031 -13.508 1 97.88 130 LEU A C 1
ATOM 991 O O . LEU A 1 130 ? 11.516 -37.844 -14.297 1 97.88 130 LEU A O 1
ATOM 995 N N . ILE A 1 131 ? 10.578 -35.875 -13.891 1 98.06 131 ILE A N 1
ATOM 996 C CA . ILE A 1 131 ? 10.555 -35.469 -15.289 1 98.06 131 ILE A CA 1
ATOM 997 C C . ILE A 1 131 ? 11.984 -35.344 -15.812 1 98.06 131 ILE A C 1
ATOM 999 O O . ILE A 1 131 ? 12.289 -35.781 -16.922 1 98.06 131 ILE A O 1
ATOM 1003 N N . ASP A 1 132 ? 12.859 -34.719 -15.039 1 96.75 132 ASP A N 1
ATOM 1004 C CA . ASP A 1 132 ? 14.258 -34.562 -15.43 1 96.75 132 ASP A CA 1
ATOM 1005 C C . ASP A 1 132 ? 14.93 -35.906 -15.633 1 96.75 132 ASP A C 1
ATOM 1007 O O . ASP A 1 132 ? 15.688 -36.094 -16.594 1 96.75 132 ASP A O 1
ATOM 1011 N N . ASP A 1 133 ? 14.656 -36.812 -14.766 1 97.62 133 ASP A N 1
ATOM 1012 C CA . ASP A 1 133 ? 15.195 -38.156 -14.898 1 97.62 133 ASP A CA 1
ATOM 1013 C C . ASP A 1 133 ? 14.664 -38.844 -16.156 1 97.62 133 ASP A C 1
ATOM 1015 O O . ASP A 1 133 ? 15.398 -39.562 -16.828 1 97.62 133 ASP A O 1
ATOM 1019 N N . LEU A 1 134 ? 13.406 -38.625 -16.453 1 97.88 134 LEU A N 1
ATOM 1020 C CA . LEU A 1 134 ? 12.828 -39.188 -17.672 1 97.88 134 LEU A CA 1
ATOM 1021 C C . LEU A 1 134 ? 13.562 -38.656 -18.906 1 97.88 134 LEU A C 1
ATOM 1023 O O . LEU A 1 134 ? 13.867 -39.438 -19.812 1 97.88 134 LEU A O 1
ATOM 1027 N N . LYS A 1 135 ? 13.789 -37.406 -18.875 1 95.62 135 LYS A N 1
ATOM 1028 C CA . LYS A 1 135 ? 14.516 -36.812 -20 1 95.62 135 LYS A CA 1
ATOM 1029 C C . LYS A 1 135 ? 15.906 -37.438 -20.141 1 95.62 135 LYS A C 1
ATOM 1031 O O . LYS A 1 135 ? 16.344 -37.719 -21.266 1 95.62 135 LYS A O 1
ATOM 1036 N N . LYS A 1 136 ? 16.547 -37.625 -19.047 1 95.19 136 LYS A N 1
ATOM 1037 C CA . LYS A 1 136 ? 17.859 -38.25 -19.062 1 95.19 136 LYS A CA 1
ATOM 1038 C C . LYS A 1 136 ? 17.781 -39.688 -19.594 1 95.19 136 LYS A C 1
ATOM 1040 O O . LYS A 1 136 ? 18.609 -40.094 -20.438 1 95.19 136 LYS A O 1
ATOM 1045 N N . ARG A 1 137 ? 16.797 -40.469 -19.094 1 96.56 137 ARG A N 1
ATOM 1046 C CA . ARG A 1 137 ? 16.641 -41.844 -19.531 1 96.56 137 ARG A CA 1
ATOM 1047 C C . ARG A 1 137 ? 16.312 -41.906 -21.016 1 96.56 137 ARG A C 1
ATOM 1049 O O . ARG A 1 137 ? 16.75 -42.844 -21.703 1 96.56 137 ARG A O 1
ATOM 1056 N N . ARG A 1 138 ? 15.484 -40.969 -21.438 1 96.25 138 ARG A N 1
ATOM 1057 C CA . ARG A 1 138 ? 15.164 -40.938 -22.859 1 96.25 138 ARG A CA 1
ATOM 1058 C C . ARG A 1 138 ? 16.422 -40.719 -23.688 1 96.25 138 ARG A C 1
ATOM 1060 O O . ARG A 1 138 ? 16.625 -41.406 -24.688 1 96.25 138 ARG A O 1
ATOM 1067 N N . LEU A 1 139 ? 17.266 -39.812 -23.266 1 94.12 139 LEU A N 1
ATOM 1068 C CA . LEU A 1 139 ? 18.516 -39.562 -23.984 1 94.12 139 LEU A CA 1
ATOM 1069 C C . LEU A 1 139 ? 19.406 -40.781 -23.969 1 94.12 139 LEU A C 1
ATOM 1071 O O . LEU A 1 139 ? 20.047 -41.094 -24.969 1 94.12 139 LEU A O 1
ATOM 1075 N N . ASP A 1 140 ? 19.5 -41.438 -22.844 1 93.31 140 ASP A N 1
ATOM 1076 C CA . ASP A 1 140 ? 20.297 -42.656 -22.75 1 93.31 140 ASP A CA 1
ATOM 1077 C C . ASP A 1 140 ? 19.766 -43.719 -23.719 1 93.31 140 ASP A C 1
ATOM 1079 O O . ASP A 1 140 ? 20.562 -44.375 -24.406 1 93.31 140 ASP A O 1
ATOM 1083 N N . LYS A 1 141 ? 18.484 -43.875 -23.703 1 93.56 141 LYS A N 1
ATOM 1084 C CA . LYS A 1 141 ? 17.828 -44.844 -24.578 1 93.56 141 LYS A CA 1
ATOM 1085 C C . LYS A 1 141 ? 18.125 -44.531 -26.047 1 93.56 141 LYS A C 1
ATOM 1087 O O . LYS A 1 141 ? 18.547 -45.406 -26.797 1 93.56 141 LYS A O 1
ATOM 1092 N N . ASP A 1 142 ? 17.938 -43.344 -26.406 1 93.06 142 ASP A N 1
ATOM 1093 C CA . ASP A 1 142 ? 18.109 -42.938 -27.797 1 93.06 142 ASP A CA 1
ATOM 1094 C C . ASP A 1 142 ? 19.578 -43.031 -28.219 1 93.06 142 ASP A C 1
ATOM 1096 O O . ASP A 1 142 ? 19.875 -43.438 -29.344 1 93.06 142 ASP A O 1
ATOM 1100 N N . ALA A 1 143 ? 20.484 -42.656 -27.328 1 89.94 143 ALA A N 1
ATOM 1101 C CA . ALA A 1 143 ? 21.922 -42.781 -27.609 1 89.94 143 ALA A CA 1
ATOM 1102 C C . ALA A 1 143 ? 22.312 -44.219 -27.859 1 89.94 143 ALA A C 1
ATOM 1104 O O . ALA A 1 143 ? 23.078 -44.531 -28.766 1 89.94 143 ALA A O 1
ATOM 1105 N N . ALA A 1 144 ? 21.766 -45.094 -27.078 1 89.25 144 ALA A N 1
ATOM 1106 C CA . ALA A 1 144 ? 22.062 -46.531 -27.219 1 89.25 144 ALA A CA 1
ATOM 1107 C C . ALA A 1 144 ? 21.484 -47.062 -28.516 1 89.25 144 ALA A C 1
ATOM 1109 O O . ALA A 1 144 ? 22.109 -47.906 -29.172 1 89.25 144 ALA A O 1
ATOM 1110 N N . ASN A 1 145 ? 20.328 -46.625 -28.891 1 86.38 145 ASN A N 1
ATOM 1111 C CA . ASN A 1 145 ? 19.656 -47.125 -30.094 1 86.38 145 ASN A CA 1
ATOM 1112 C C . ASN A 1 145 ? 20.344 -46.594 -31.359 1 86.38 145 ASN A C 1
ATOM 1114 O O . ASN A 1 145 ? 20.203 -47.188 -32.438 1 86.38 145 ASN A O 1
ATOM 1118 N N . ASN A 1 146 ? 21 -45.5 -31.25 1 82.69 146 ASN A N 1
ATOM 1119 C CA . ASN A 1 146 ? 21.688 -44.938 -32.375 1 82.69 146 ASN A CA 1
ATOM 1120 C C . ASN A 1 146 ? 23.062 -45.562 -32.594 1 82.69 146 ASN A C 1
ATOM 1122 O O . ASN A 1 146 ? 23.703 -45.344 -33.625 1 82.69 146 ASN A O 1
ATOM 1126 N N . GLU A 1 147 ? 23.469 -46.219 -31.578 1 77.56 147 GLU A N 1
ATOM 1127 C CA . GLU A 1 147 ? 24.734 -46.938 -31.688 1 77.56 147 GLU A CA 1
ATOM 1128 C C . GLU A 1 147 ? 24.516 -48.375 -32.094 1 77.56 147 GLU A C 1
ATOM 1130 O O . GLU A 1 147 ? 23.844 -49.125 -31.375 1 77.56 147 GLU A O 1
ATOM 1135 N N . GLU A 1 148 ? 24.812 -48.656 -33.312 1 72.69 148 GLU A N 1
ATOM 1136 C CA . GLU A 1 148 ? 24.641 -50 -33.812 1 72.69 148 GLU A CA 1
ATOM 1137 C C . GLU A 1 148 ? 25.297 -51.031 -32.875 1 72.69 148 GLU A C 1
ATOM 1139 O O . GLU A 1 148 ? 26.469 -50.875 -32.531 1 72.69 148 GLU A O 1
ATOM 1144 N N . GLY A 1 149 ? 24.438 -52 -32.438 1 75.31 149 GLY A N 1
ATOM 1145 C CA . GLY A 1 149 ? 24.953 -53.125 -31.656 1 75.31 149 GLY A CA 1
ATOM 1146 C C . GLY A 1 149 ? 25.219 -52.781 -30.203 1 75.31 149 GLY A C 1
ATOM 1147 O O . GLY A 1 149 ? 26.031 -53.438 -29.547 1 75.31 149 GLY A O 1
ATOM 1148 N N . ALA A 1 150 ? 24.672 -51.781 -29.75 1 77.5 150 ALA A N 1
ATOM 1149 C CA . ALA A 1 150 ? 24.922 -51.375 -28.375 1 77.5 150 ALA A CA 1
ATOM 1150 C C . ALA A 1 150 ? 24.469 -52.469 -27.406 1 77.5 150 ALA A C 1
ATOM 1152 O O . ALA A 1 150 ? 23.297 -52.844 -27.391 1 77.5 150 ALA A O 1
ATOM 1153 N N . PRO A 1 151 ? 25.359 -53 -26.562 1 84.31 151 PRO A N 1
ATOM 1154 C CA . PRO A 1 151 ? 25.031 -54.125 -25.688 1 84.31 151 PRO A CA 1
ATOM 1155 C C . PRO A 1 151 ? 24.062 -53.719 -24.562 1 84.31 151 PRO A C 1
ATOM 1157 O O . PRO A 1 151 ? 23.422 -54.594 -23.969 1 84.31 151 PRO A O 1
ATOM 1160 N N . ASP A 1 152 ? 23.891 -52.469 -24.328 1 87.12 152 ASP A N 1
ATOM 1161 C CA . ASP A 1 152 ? 23.078 -52.031 -23.203 1 87.12 152 ASP A CA 1
ATOM 1162 C C . ASP A 1 152 ? 21.766 -51.406 -23.656 1 87.12 152 ASP A C 1
ATOM 1164 O O . ASP A 1 152 ? 21.094 -50.719 -22.891 1 87.12 152 ASP A O 1
ATOM 1168 N N . ALA A 1 153 ? 21.406 -51.594 -24.875 1 88.94 153 ALA A N 1
ATOM 1169 C CA . ALA A 1 153 ? 20.203 -51 -25.438 1 88.94 153 ALA A CA 1
ATOM 1170 C C . ALA A 1 153 ? 18.938 -51.469 -24.719 1 88.94 153 ALA A C 1
ATOM 1172 O O . ALA A 1 153 ? 18.078 -50.688 -24.359 1 88.94 153 ALA A O 1
ATOM 1173 N N . ALA A 1 154 ? 18.906 -52.781 -24.516 1 91.69 154 ALA A N 1
ATOM 1174 C CA . ALA A 1 154 ? 17.734 -53.344 -23.844 1 91.69 154 ALA A CA 1
ATOM 1175 C C . ALA A 1 154 ? 17.609 -52.812 -22.422 1 91.69 154 ALA A C 1
ATOM 1177 O O . ALA A 1 154 ? 16.5 -52.531 -21.953 1 91.69 154 ALA A O 1
ATOM 1178 N N . GLU A 1 155 ? 18.734 -52.688 -21.781 1 94 155 GLU A N 1
ATOM 1179 C CA . GLU A 1 155 ? 18.75 -52.156 -20.422 1 94 155 GLU A CA 1
ATOM 1180 C C . GLU A 1 155 ? 18.297 -50.688 -20.391 1 94 155 GLU A C 1
ATOM 1182 O O . GLU A 1 155 ? 17.516 -50.312 -19.516 1 94 155 GLU A O 1
ATOM 1187 N N . LYS A 1 156 ? 18.781 -49.875 -21.266 1 94.5 156 LYS A N 1
ATOM 1188 C CA . LYS A 1 156 ? 18.422 -48.469 -21.328 1 94.5 156 LYS A CA 1
ATOM 1189 C C . LYS A 1 156 ? 16.938 -48.312 -21.656 1 94.5 156 LYS A C 1
ATOM 1191 O O . LYS A 1 156 ? 16.281 -47.406 -21.141 1 94.5 156 LYS A O 1
ATOM 1196 N N . ASP A 1 157 ? 16.422 -49.125 -22.5 1 94.69 157 ASP A N 1
ATOM 1197 C CA . ASP A 1 157 ? 15 -49.125 -22.828 1 94.69 157 ASP A CA 1
ATOM 1198 C C . ASP A 1 157 ? 14.148 -49.438 -21.609 1 94.69 157 ASP A C 1
ATOM 1200 O O . ASP A 1 157 ? 13.148 -48.781 -21.344 1 94.69 157 ASP A O 1
ATOM 1204 N N . ALA A 1 158 ? 14.586 -50.469 -20.906 1 96.06 158 ALA A N 1
ATOM 1205 C CA . ALA A 1 158 ? 13.859 -50.844 -19.703 1 96.06 158 ALA A CA 1
ATOM 1206 C C . ALA A 1 158 ? 13.883 -49.75 -18.656 1 96.06 158 ALA A C 1
ATOM 1208 O O . ALA A 1 158 ? 12.891 -49.5 -17.969 1 96.06 158 ALA A O 1
ATOM 1209 N N . ALA A 1 159 ? 14.977 -49.062 -18.547 1 96.88 159 ALA A N 1
ATOM 1210 C CA . ALA A 1 159 ? 15.109 -47.938 -17.594 1 96.88 159 ALA A CA 1
ATOM 1211 C C . ALA A 1 159 ? 14.188 -46.812 -17.984 1 96.88 159 ALA A C 1
ATOM 1213 O O . ALA A 1 159 ? 13.57 -46.188 -17.109 1 96.88 159 ALA A O 1
ATOM 1214 N N . TYR A 1 160 ? 14.133 -46.469 -19.25 1 96.94 160 TYR A N 1
ATOM 1215 C CA . TYR A 1 160 ? 13.234 -45.438 -19.75 1 96.94 160 TYR A CA 1
ATOM 1216 C C . TYR A 1 160 ? 11.781 -45.781 -19.438 1 96.94 160 TYR A C 1
ATOM 1218 O O . TYR A 1 160 ? 11.031 -44.969 -18.922 1 96.94 160 TYR A O 1
ATOM 1226 N N . GLU A 1 161 ? 11.438 -47.062 -19.75 1 97.56 161 GLU A N 1
ATOM 1227 C CA . GLU A 1 161 ? 10.062 -47.5 -19.531 1 97.56 161 GLU A CA 1
ATOM 1228 C C . GLU A 1 161 ? 9.695 -47.438 -18.047 1 97.56 161 GLU A C 1
ATOM 1230 O O . GLU A 1 161 ? 8.57 -47.062 -17.688 1 97.56 161 GLU A O 1
ATOM 1235 N N . SER A 1 162 ? 10.633 -47.812 -17.234 1 97.94 162 SER A N 1
ATOM 1236 C CA . SER A 1 162 ? 10.414 -47.75 -15.789 1 97.94 162 SER A CA 1
ATOM 1237 C C . SER A 1 162 ? 10.203 -46.312 -15.328 1 97.94 162 SER A C 1
ATOM 1239 O O . SER A 1 162 ? 9.281 -46.031 -14.562 1 97.94 162 SER A O 1
ATOM 1241 N N . GLN A 1 163 ? 11.047 -45.438 -15.805 1 98.25 163 GLN A N 1
ATOM 1242 C CA . GLN A 1 163 ? 10.93 -44.031 -15.438 1 98.25 163 GLN A CA 1
ATOM 1243 C C . GLN A 1 163 ? 9.641 -43.406 -15.984 1 98.25 163 GLN A C 1
ATOM 1245 O O . GLN A 1 163 ? 9.016 -42.562 -15.336 1 98.25 163 GLN A O 1
ATOM 1250 N N . LEU A 1 164 ? 9.281 -43.812 -17.141 1 98.12 164 LEU A N 1
ATOM 1251 C CA . LEU A 1 164 ? 8.039 -43.344 -17.75 1 98.12 164 LEU A CA 1
ATOM 1252 C C . LEU A 1 164 ? 6.844 -43.719 -16.859 1 98.12 164 LEU A C 1
ATOM 1254 O O . LEU A 1 164 ? 5.961 -42.875 -16.641 1 98.12 164 LEU A O 1
ATOM 1258 N N . ALA A 1 165 ? 6.871 -44.906 -16.406 1 97.56 165 ALA A N 1
ATOM 1259 C CA . ALA A 1 165 ? 5.793 -45.375 -15.531 1 97.56 165 ALA A CA 1
ATOM 1260 C C . ALA A 1 165 ? 5.727 -44.531 -14.25 1 97.56 165 ALA A C 1
ATOM 1262 O O . ALA A 1 165 ? 4.637 -44.219 -13.766 1 97.56 165 ALA A O 1
ATOM 1263 N N . LEU A 1 166 ? 6.848 -44.156 -13.703 1 97.62 166 LEU A N 1
ATOM 1264 C CA . LEU A 1 166 ? 6.902 -43.344 -12.492 1 97.62 166 LEU A CA 1
ATOM 1265 C C . LEU A 1 166 ? 6.312 -41.969 -12.742 1 97.62 166 LEU A C 1
ATOM 1267 O O . LEU A 1 166 ? 5.562 -41.438 -11.914 1 97.62 166 LEU A O 1
ATOM 1271 N N . VAL A 1 167 ? 6.672 -41.406 -13.844 1 98 167 VAL A N 1
ATOM 1272 C CA . VAL A 1 167 ? 6.191 -40.094 -14.195 1 98 167 VAL A CA 1
ATOM 1273 C C . VAL A 1 167 ? 4.68 -40.125 -14.422 1 98 167 VAL A C 1
ATOM 1275 O O . VAL A 1 167 ? 3.955 -39.219 -13.977 1 98 167 VAL A O 1
ATOM 1278 N N . GLN A 1 168 ? 4.215 -41.125 -15.078 1 97.25 168 GLN A N 1
ATOM 1279 C CA . GLN A 1 168 ? 2.785 -41.25 -15.328 1 97.25 168 GLN A CA 1
ATOM 1280 C C . GLN A 1 168 ? 2.012 -41.406 -14.016 1 97.25 168 GLN A C 1
ATOM 1282 O O . GLN A 1 168 ? 0.939 -40.812 -13.859 1 97.25 168 GLN A O 1
ATOM 1287 N N . ALA A 1 169 ? 2.592 -42.125 -13.102 1 96.69 169 ALA A N 1
ATOM 1288 C CA . ALA A 1 169 ? 1.973 -42.281 -11.789 1 96.69 169 ALA A CA 1
ATOM 1289 C C . ALA A 1 169 ? 1.903 -40.938 -11.062 1 96.69 169 ALA A C 1
ATOM 1291 O O . ALA A 1 169 ? 0.895 -40.625 -10.43 1 96.69 169 ALA A O 1
ATOM 1292 N N . GLU A 1 170 ? 2.936 -40.188 -11.195 1 96.56 170 GLU A N 1
ATOM 1293 C CA . GLU A 1 170 ? 2.977 -38.875 -10.57 1 96.56 170 GLU A CA 1
ATOM 1294 C C . GLU A 1 170 ? 1.933 -37.938 -11.188 1 96.56 170 GLU A C 1
ATOM 1296 O O . GLU A 1 170 ? 1.298 -37.156 -10.477 1 96.56 170 GLU A O 1
ATOM 1301 N N . PHE A 1 171 ? 1.729 -38.031 -12.5 1 96.06 171 PHE A N 1
ATOM 1302 C CA . PHE A 1 171 ? 0.818 -37.125 -13.203 1 96.06 171 PHE A CA 1
ATOM 1303 C C . PHE A 1 171 ? -0.627 -37.406 -12.82 1 96.06 171 PHE A C 1
ATOM 1305 O O . PHE A 1 171 ? -1.51 -36.594 -13.031 1 96.06 171 PHE A O 1
ATOM 1312 N N . ALA A 1 172 ? -0.854 -38.594 -12.289 1 94.38 172 ALA A N 1
ATOM 1313 C CA . ALA A 1 172 ? -2.184 -38.906 -11.773 1 94.38 172 ALA A CA 1
ATOM 1314 C C . ALA A 1 172 ? -2.547 -38 -10.602 1 94.38 172 ALA A C 1
ATOM 1316 O O . ALA A 1 172 ? -3.723 -37.844 -10.258 1 94.38 172 ALA A O 1
ATOM 1317 N N . ASN A 1 173 ? -1.571 -37.312 -9.945 1 93.75 173 ASN A N 1
ATOM 1318 C CA . ASN A 1 173 ? -1.782 -36.438 -8.805 1 93.75 173 ASN A CA 1
ATOM 1319 C C . ASN A 1 173 ? -2.078 -35 -9.25 1 93.75 173 ASN A C 1
ATOM 1321 O O . ASN A 1 173 ? -2.445 -34.156 -8.43 1 93.75 173 ASN A O 1
ATOM 1325 N N . LEU A 1 174 ? -1.977 -34.688 -10.484 1 91.12 174 LEU A N 1
ATOM 1326 C CA . LEU A 1 174 ? -2.059 -33.312 -10.984 1 91.12 174 LEU A CA 1
ATOM 1327 C C . LEU A 1 174 ? -3.428 -32.719 -10.695 1 91.12 174 LEU A C 1
ATOM 1329 O O . LEU A 1 174 ? -3.527 -31.562 -10.266 1 91.12 174 LEU A O 1
ATOM 1333 N N . PRO A 1 175 ? -4.496 -33.531 -10.898 1 89.12 175 PRO A N 1
ATOM 1334 C CA . PRO A 1 175 ? -5.801 -32.969 -10.555 1 89.12 175 PRO A CA 1
ATOM 1335 C C . PRO A 1 175 ? -5.898 -32.562 -9.078 1 89.12 175 PRO A C 1
ATOM 1337 O O . PRO A 1 175 ? -6.496 -31.531 -8.758 1 89.12 175 PRO A O 1
ATOM 1340 N N . ALA A 1 176 ? -5.305 -33.312 -8.219 1 92.31 176 ALA A N 1
ATOM 1341 C CA . ALA A 1 176 ? -5.301 -33 -6.797 1 92.31 176 ALA A CA 1
ATOM 1342 C C . ALA A 1 176 ? -4.488 -31.734 -6.527 1 92.31 176 ALA A C 1
ATOM 1344 O O . ALA A 1 176 ? -4.867 -30.906 -5.695 1 92.31 176 ALA A O 1
ATOM 1345 N N . TYR A 1 177 ? -3.363 -31.578 -7.164 1 91.38 177 TYR A N 1
ATOM 1346 C CA . TYR A 1 177 ? -2.559 -30.359 -7.047 1 91.38 177 TYR A CA 1
ATOM 1347 C C . TYR A 1 177 ? -3.365 -29.125 -7.445 1 91.38 177 TYR A C 1
ATOM 1349 O O . TYR A 1 177 ? -3.316 -28.109 -6.762 1 91.38 177 TYR A O 1
ATOM 1357 N N . GLN A 1 178 ? -4.125 -29.266 -8.5 1 87.81 178 GLN A N 1
ATOM 1358 C CA . GLN A 1 178 ? -4.93 -28.156 -9 1 87.81 178 GLN A CA 1
ATOM 1359 C C . GLN A 1 178 ? -6.02 -27.781 -8 1 87.81 178 GLN A C 1
ATOM 1361 O O . GLN A 1 178 ? -6.285 -26.594 -7.793 1 87.81 178 GLN A O 1
ATOM 1366 N N . THR A 1 179 ? -6.586 -28.797 -7.449 1 91 179 THR A N 1
ATOM 1367 C CA . THR A 1 179 ? -7.629 -28.547 -6.461 1 91 179 THR A CA 1
ATOM 1368 C C . THR A 1 179 ? -7.07 -27.812 -5.25 1 91 179 THR A C 1
ATOM 1370 O O . THR A 1 179 ? -7.684 -26.859 -4.762 1 91 179 THR A O 1
ATOM 1373 N N . ARG A 1 180 ? -5.922 -28.172 -4.812 1 92.25 180 ARG A N 1
ATOM 1374 C CA . ARG A 1 180 ? -5.293 -27.516 -3.674 1 92.25 180 ARG A CA 1
ATOM 1375 C C . ARG A 1 180 ? -4.883 -26.078 -4.023 1 92.25 180 ARG A C 1
ATOM 1377 O O . ARG A 1 180 ? -4.949 -25.188 -3.184 1 92.25 180 ARG A O 1
ATOM 1384 N N . HIS A 1 181 ? -4.434 -25.953 -5.246 1 91.75 181 HIS A N 1
ATOM 1385 C CA . HIS A 1 181 ? -4.09 -24.609 -5.711 1 91.75 181 HIS A CA 1
ATOM 1386 C C . HIS A 1 181 ? -5.309 -23.688 -5.691 1 91.75 181 HIS A C 1
ATOM 1388 O O . HIS A 1 181 ? -5.242 -22.578 -5.176 1 91.75 181 HIS A O 1
ATOM 1394 N N . ALA A 1 182 ? -6.398 -24.141 -6.211 1 90.81 182 ALA A N 1
ATOM 1395 C CA . ALA A 1 182 ? -7.637 -23.375 -6.211 1 90.81 182 ALA A CA 1
ATOM 1396 C C . ALA A 1 182 ? -8.062 -23.016 -4.789 1 90.81 182 ALA A C 1
ATOM 1398 O O . ALA A 1 182 ? -8.477 -21.891 -4.523 1 90.81 182 ALA A O 1
ATOM 1399 N N . ALA A 1 183 ? -7.926 -23.953 -3.924 1 93.19 183 ALA A N 1
ATOM 1400 C CA . ALA A 1 183 ? -8.297 -23.734 -2.527 1 93.19 183 ALA A CA 1
ATOM 1401 C C . ALA A 1 183 ? -7.414 -22.672 -1.885 1 93.19 183 ALA A C 1
ATOM 1403 O O . ALA A 1 183 ? -7.891 -21.875 -1.078 1 93.19 183 ALA A O 1
ATOM 1404 N N . ALA A 1 184 ? -6.148 -22.719 -2.197 1 93.75 184 ALA A N 1
ATOM 1405 C CA . ALA A 1 184 ? -5.219 -21.734 -1.646 1 93.75 184 ALA A CA 1
ATOM 1406 C C . ALA A 1 184 ? -5.562 -20.328 -2.117 1 93.75 184 ALA A C 1
ATOM 1408 O O . ALA A 1 184 ? -5.504 -19.375 -1.339 1 93.75 184 ALA A O 1
ATOM 1409 N N . ILE A 1 185 ? -5.918 -20.203 -3.363 1 91.56 185 ILE A N 1
ATOM 1410 C CA . ILE A 1 185 ? -6.297 -18.906 -3.912 1 91.56 185 ILE A CA 1
ATOM 1411 C C . ILE A 1 185 ? -7.586 -18.422 -3.254 1 91.56 185 ILE A C 1
ATOM 1413 O O . ILE A 1 185 ? -7.715 -17.234 -2.918 1 91.56 185 ILE A O 1
ATOM 1417 N N . LYS A 1 186 ? -8.469 -19.312 -3.09 1 90.81 186 LYS A N 1
ATOM 1418 C CA . LYS A 1 186 ? -9.711 -18.969 -2.4 1 90.81 186 LYS A CA 1
ATOM 1419 C C . LYS A 1 186 ? -9.438 -18.484 -0.982 1 90.81 186 LYS A C 1
ATOM 1421 O O . LYS A 1 186 ? -10.016 -17.484 -0.542 1 90.81 186 LYS A O 1
ATOM 1426 N N . LYS A 1 187 ? -8.617 -19.156 -0.299 1 92.31 187 LYS A N 1
ATOM 1427 C CA . LYS A 1 187 ? -8.266 -18.766 1.064 1 92.31 187 LYS A CA 1
ATOM 1428 C C . LYS A 1 187 ? -7.617 -17.391 1.094 1 92.31 187 LYS A C 1
ATOM 1430 O O . LYS A 1 187 ? -7.902 -16.578 1.98 1 92.31 187 LYS A O 1
ATOM 1435 N N . PHE A 1 188 ? -6.762 -17.172 0.166 1 93.56 188 PHE A N 1
ATOM 1436 C CA . PHE A 1 188 ? -6.156 -15.859 0.024 1 93.56 188 PHE A CA 1
ATOM 1437 C C . PHE A 1 188 ? -7.227 -14.781 -0.099 1 93.56 188 PHE A C 1
ATOM 1439 O O . PHE A 1 188 ? -7.207 -13.789 0.635 1 93.56 188 PHE A O 1
ATOM 1446 N N . LEU A 1 189 ? -8.148 -14.977 -0.948 1 91.25 189 LEU A N 1
ATOM 1447 C CA . LEU A 1 189 ? -9.219 -14.016 -1.199 1 91.25 189 LEU A CA 1
ATOM 1448 C C . LEU A 1 189 ? -10.07 -13.812 0.049 1 91.25 189 LEU A C 1
ATOM 1450 O O . LEU A 1 189 ? -10.422 -12.68 0.392 1 91.25 189 LEU A O 1
ATOM 1454 N N . THR A 1 190 ? -10.344 -14.891 0.651 1 92.19 190 THR A N 1
ATOM 1455 C CA . THR A 1 190 ? -11.18 -14.828 1.844 1 92.19 190 THR A CA 1
ATOM 1456 C C . THR A 1 190 ? -10.469 -14.055 2.957 1 92.19 190 THR A C 1
ATOM 1458 O O . THR A 1 190 ? -11.102 -13.273 3.674 1 92.19 190 THR A O 1
ATOM 1461 N N . THR A 1 191 ? -9.227 -14.305 3.086 1 93.62 191 THR A N 1
ATOM 1462 C CA . THR A 1 191 ? -8.438 -13.578 4.078 1 93.62 191 THR A CA 1
ATOM 1463 C C . THR A 1 191 ? -8.422 -12.086 3.773 1 93.62 191 THR A C 1
ATOM 1465 O O . THR A 1 191 ? -8.602 -11.258 4.672 1 93.62 191 THR A O 1
ATOM 1468 N N . ARG A 1 192 ? -8.203 -11.734 2.545 1 92.44 192 ARG A N 1
ATOM 1469 C CA . ARG A 1 192 ? -8.195 -10.328 2.133 1 9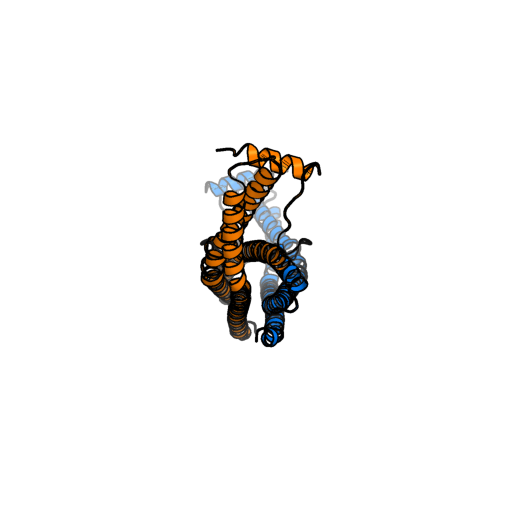2.44 192 ARG A CA 1
ATOM 1470 C C . ARG A 1 192 ? -9.555 -9.68 2.396 1 92.44 192 ARG A C 1
ATOM 1472 O O . ARG A 1 192 ? -9.617 -8.562 2.916 1 92.44 192 ARG A O 1
ATOM 1479 N N . MET A 1 193 ? -10.562 -10.383 2.086 1 92 193 MET A N 1
ATOM 1480 C CA . MET A 1 193 ? -11.906 -9.852 2.262 1 92 193 MET A CA 1
ATOM 1481 C C . MET A 1 193 ? -12.227 -9.648 3.74 1 92 193 MET A C 1
ATOM 1483 O O . MET A 1 193 ? -12.898 -8.688 4.109 1 92 193 MET A O 1
ATOM 1487 N N . ALA A 1 194 ? -11.75 -10.539 4.52 1 92.94 194 ALA A N 1
ATOM 1488 C CA . ALA A 1 194 ? -11.945 -10.398 5.961 1 92.94 194 ALA A CA 1
ATOM 1489 C C . ALA A 1 194 ? -11.258 -9.141 6.484 1 92.94 194 ALA A C 1
ATOM 1491 O O . ALA A 1 194 ? -11.82 -8.406 7.301 1 92.94 194 ALA A O 1
ATOM 1492 N N . ALA A 1 195 ? -10.055 -8.93 6.043 1 93.56 195 ALA A N 1
ATOM 1493 C CA . ALA A 1 195 ? -9.328 -7.73 6.445 1 93.56 195 ALA A CA 1
ATOM 1494 C C . ALA A 1 195 ? -10.07 -6.469 6.012 1 93.56 195 ALA A C 1
ATOM 1496 O O . ALA A 1 195 ? -10.156 -5.5 6.77 1 93.56 195 ALA A O 1
ATOM 1497 N N . LEU A 1 196 ? -10.617 -6.48 4.828 1 91.75 196 LEU A N 1
ATOM 1498 C CA . LEU A 1 196 ? -11.359 -5.34 4.305 1 91.75 196 LEU A CA 1
ATOM 1499 C C . LEU A 1 196 ? -12.633 -5.105 5.109 1 91.75 196 LEU A C 1
ATOM 1501 O O . LEU A 1 196 ? -13.039 -3.961 5.324 1 91.75 196 LEU A O 1
ATOM 1505 N N . ALA A 1 197 ? -13.234 -6.152 5.562 1 91.69 197 ALA A N 1
ATOM 1506 C CA . ALA A 1 197 ? -14.414 -6.031 6.41 1 91.69 197 ALA A CA 1
ATOM 1507 C C . ALA A 1 197 ? -14.07 -5.363 7.738 1 91.69 197 ALA A C 1
ATOM 1509 O O . ALA A 1 197 ? -14.836 -4.543 8.25 1 91.69 197 ALA A O 1
ATOM 1510 N N . GLU A 1 198 ? -12.922 -5.738 8.289 1 93.69 198 GLU A N 1
ATOM 1511 C CA . GLU A 1 198 ? -12.445 -5.098 9.516 1 93.69 198 GLU A CA 1
ATOM 1512 C C . GLU A 1 198 ? -12.219 -3.604 9.305 1 93.69 198 GLU A C 1
ATOM 1514 O O . GLU A 1 198 ? -12.57 -2.787 10.156 1 93.69 198 GLU A O 1
ATOM 1519 N N . ILE A 1 199 ? -11.672 -3.264 8.234 1 93.56 199 ILE A N 1
ATOM 1520 C CA . ILE A 1 199 ? -11.383 -1.871 7.906 1 93.56 199 ILE A CA 1
ATOM 1521 C C . ILE A 1 199 ? -12.695 -1.107 7.715 1 93.56 199 ILE A C 1
ATOM 1523 O O . ILE A 1 199 ? -12.828 0.028 8.18 1 93.56 199 ILE A O 1
ATOM 1527 N N . GLU A 1 200 ? -13.609 -1.706 7.129 1 90.31 200 GLU A N 1
ATOM 1528 C CA . GLU A 1 200 ? -14.93 -1.095 6.961 1 90.31 200 GLU A CA 1
ATOM 1529 C C . GLU A 1 200 ? -15.578 -0.806 8.312 1 90.31 200 GLU A C 1
ATOM 1531 O O . GLU A 1 200 ? -16.172 0.259 8.508 1 90.31 200 GLU A O 1
ATOM 1536 N N . LYS A 1 201 ? -15.508 -1.754 9.125 1 92.56 201 LYS A N 1
ATOM 1537 C CA . LYS A 1 201 ? -16.047 -1.559 10.469 1 92.56 201 LYS A CA 1
ATOM 1538 C C . LYS A 1 201 ? -15.375 -0.37 11.156 1 92.56 201 LYS A C 1
ATOM 1540 O O . LYS A 1 201 ? -16.047 0.441 11.797 1 92.56 201 LYS A O 1
ATOM 1545 N N . ALA A 1 202 ? -14.062 -0.34 11.039 1 92.38 202 ALA A N 1
ATOM 1546 C CA . ALA A 1 202 ? -13.336 0.781 11.625 1 92.38 202 ALA A CA 1
ATOM 1547 C C . ALA A 1 202 ? -13.805 2.109 11.031 1 92.38 202 ALA A C 1
ATOM 1549 O O . ALA A 1 202 ? -13.914 3.109 11.75 1 92.38 202 ALA A O 1
ATOM 1550 N N . CYS A 1 203 ? -14.062 2.156 9.781 1 91 203 CYS A N 1
ATOM 1551 C CA . CYS A 1 203 ? -14.57 3.35 9.109 1 91 203 CYS A CA 1
ATOM 1552 C C . CYS A 1 203 ? -15.93 3.75 9.656 1 91 203 CYS A C 1
ATOM 1554 O O . CYS A 1 203 ? -16.172 4.926 9.938 1 91 203 CYS A O 1
ATOM 1556 N N . ASN A 1 204 ? -16.734 2.752 9.758 1 90.62 204 ASN A N 1
ATOM 1557 C CA . ASN A 1 204 ? -18.062 3.014 10.273 1 90.62 204 ASN A CA 1
ATOM 1558 C C . ASN A 1 204 ? -18.031 3.533 11.711 1 90.62 204 ASN A C 1
ATOM 1560 O O . ASN A 1 204 ? -18.797 4.414 12.078 1 90.62 204 ASN A O 1
ATOM 1564 N N . ASP A 1 205 ? -17.141 3.047 12.531 1 90.56 205 ASP A N 1
ATOM 1565 C CA . ASP A 1 205 ? -16.969 3.484 13.914 1 90.56 205 ASP A CA 1
ATOM 1566 C C . ASP A 1 205 ? -16.438 4.914 13.977 1 90.56 205 ASP A C 1
ATOM 1568 O O . ASP A 1 205 ? -16.656 5.617 14.969 1 90.56 205 ASP A O 1
ATOM 1572 N N . ALA A 1 206 ? -15.711 5.285 12.93 1 89.5 206 ALA A N 1
ATOM 1573 C CA . ALA A 1 206 ? -15.094 6.609 12.906 1 89.5 206 ALA A CA 1
ATOM 1574 C C . ALA A 1 206 ? -16.078 7.672 12.438 1 89.5 206 ALA A C 1
ATOM 1576 O O . ALA A 1 206 ? -15.891 8.859 12.695 1 89.5 206 ALA A O 1
ATOM 1577 N N . LYS A 1 207 ? -17.234 7.375 11.828 1 88.69 207 LYS A N 1
ATOM 1578 C CA . LYS A 1 207 ? -18.156 8.281 11.156 1 88.69 207 LYS A CA 1
ATOM 1579 C C . LYS A 1 207 ? -18.781 9.25 12.141 1 88.69 207 LYS A C 1
ATOM 1581 O O . LYS A 1 207 ? -18.859 10.453 11.883 1 88.69 207 LYS A O 1
ATOM 1586 N N . PRO A 1 208 ? -19.094 8.805 13.289 1 87.5 208 PRO A N 1
ATOM 1587 C CA . PRO A 1 208 ? -19.719 9.734 14.227 1 87.5 208 PRO A CA 1
ATOM 1588 C C . PRO A 1 208 ? -18.766 10.836 14.688 1 87.5 208 PRO A C 1
ATOM 1590 O O . PRO A 1 208 ? -19.203 11.922 15.062 1 87.5 208 PRO A O 1
ATOM 1593 N N . GLY A 1 209 ? -17.5 10.562 14.664 1 82.31 209 GLY A N 1
ATOM 1594 C CA . GLY A 1 209 ? -16.516 11.539 15.102 1 82.31 209 GLY A CA 1
ATOM 1595 C C . GLY A 1 209 ? -16.219 12.594 14.055 1 82.31 209 GLY A C 1
ATOM 1596 O O . GLY A 1 209 ? -15.516 13.57 14.328 1 82.31 209 GLY A O 1
ATOM 1597 N N . LEU A 1 210 ? -16.812 12.414 12.789 1 78.38 210 LEU A N 1
ATOM 1598 C CA . LEU A 1 210 ? -16.547 13.336 11.688 1 78.38 210 LEU A CA 1
ATOM 1599 C C . LEU A 1 210 ? -17.562 14.477 11.688 1 78.38 210 LEU A C 1
ATOM 1601 O O . LEU A 1 210 ? -17.516 15.344 10.812 1 78.38 210 LEU A O 1
ATOM 1605 N N . VAL A 1 211 ? -18.578 14.617 12.641 1 69.31 211 VAL A N 1
ATOM 1606 C CA . VAL A 1 211 ? -19.594 15.672 12.664 1 69.31 211 VAL A CA 1
ATOM 1607 C C . VAL A 1 211 ? -19.062 16.891 13.391 1 69.31 211 VAL A C 1
ATOM 1609 O O . VAL A 1 211 ? -18.203 16.781 14.266 1 69.31 211 VAL A O 1
ATOM 1612 N N . MET B 1 1 ? 21.047 44 2.139 1 46.44 1 MET B N 1
ATOM 1613 C CA . MET B 1 1 ? 22.062 44.719 2.9 1 46.44 1 MET B CA 1
ATOM 1614 C C . MET B 1 1 ? 22.031 44.312 4.371 1 46.44 1 MET B C 1
ATOM 1616 O O . MET B 1 1 ? 20.969 44.344 4.996 1 46.44 1 MET B O 1
ATOM 1620 N N . PHE B 1 2 ? 22.953 43.625 4.703 1 57.75 2 PHE B N 1
ATOM 1621 C CA . PHE B 1 2 ? 23.203 43.188 6.066 1 57.75 2 PHE B CA 1
ATOM 1622 C C . PHE B 1 2 ? 23.141 44.344 7.043 1 57.75 2 PHE B C 1
ATOM 1624 O O . PHE B 1 2 ? 23.844 45.344 6.863 1 57.75 2 PHE B O 1
ATOM 1631 N N . ASN B 1 3 ? 21.906 44.438 7.637 1 72.06 3 ASN B N 1
ATOM 1632 C CA . ASN B 1 3 ? 21.766 45.562 8.562 1 72.06 3 ASN B CA 1
ATOM 1633 C C . ASN B 1 3 ? 22.609 45.344 9.82 1 72.06 3 ASN B C 1
ATOM 1635 O O . ASN B 1 3 ? 22.219 44.594 10.719 1 72.06 3 ASN B O 1
ATOM 1639 N N . LEU B 1 4 ? 23.812 45.844 9.789 1 79.25 4 LEU B N 1
ATOM 1640 C CA . LEU B 1 4 ? 24.797 45.688 10.844 1 79.25 4 LEU B CA 1
ATOM 1641 C C . LEU B 1 4 ? 24.203 46 12.211 1 79.25 4 LEU B C 1
ATOM 1643 O O . LEU B 1 4 ? 24.531 45.344 13.195 1 79.25 4 LEU B O 1
ATOM 1647 N N . LYS B 1 5 ? 23.453 46.969 12.305 1 80.5 5 LYS B N 1
ATOM 1648 C CA . LYS B 1 5 ? 22.844 47.312 13.57 1 80.5 5 LYS B CA 1
ATOM 1649 C C . LYS B 1 5 ? 21.969 46.188 14.102 1 80.5 5 LYS B C 1
ATOM 1651 O O . LYS B 1 5 ? 22 45.875 15.297 1 80.5 5 LYS B O 1
ATOM 1656 N N . ARG B 1 6 ? 21.281 45.594 13.242 1 85.69 6 ARG B N 1
ATOM 1657 C CA . ARG B 1 6 ? 20.453 44.469 13.617 1 85.69 6 ARG B CA 1
ATOM 1658 C C . ARG B 1 6 ? 21.297 43.281 14.109 1 85.69 6 ARG B C 1
ATOM 1660 O O . ARG B 1 6 ? 20.953 42.625 15.094 1 85.69 6 ARG B O 1
ATOM 1667 N N . LEU B 1 7 ? 22.25 43.094 13.445 1 86.81 7 LEU B N 1
ATOM 1668 C CA . LEU B 1 7 ? 23.125 42 13.828 1 86.81 7 LEU B CA 1
ATOM 1669 C C . LEU B 1 7 ? 23.719 42.219 15.211 1 86.81 7 LEU B C 1
ATOM 1671 O O . LEU B 1 7 ? 23.781 41.312 16.031 1 86.81 7 LEU B O 1
ATOM 1675 N N . LYS B 1 8 ? 24.141 43.312 15.398 1 85.44 8 LYS B N 1
ATOM 1676 C CA . LYS B 1 8 ? 24.703 43.656 16.703 1 85.44 8 LYS B CA 1
ATOM 1677 C C . LYS B 1 8 ? 23.672 43.5 17.812 1 85.44 8 LYS B C 1
ATOM 1679 O O . LYS B 1 8 ? 23.984 42.969 18.875 1 85.44 8 LYS B O 1
ATOM 1684 N N . GLN B 1 9 ? 22.5 43.969 17.516 1 89.38 9 GLN B N 1
ATOM 1685 C CA . GLN B 1 9 ? 21.422 43.812 18.5 1 89.38 9 GLN B CA 1
ATOM 1686 C C . GLN B 1 9 ? 21.172 42.344 18.797 1 89.38 9 GLN B C 1
ATOM 1688 O O . GLN B 1 9 ? 21.016 41.969 19.953 1 89.38 9 GLN B O 1
ATOM 1693 N N . THR B 1 10 ? 21.188 41.562 17.797 1 87.94 10 THR B N 1
ATOM 1694 C CA . THR B 1 10 ? 20.969 40.125 17.953 1 87.94 10 THR B CA 1
ATOM 1695 C C . THR B 1 10 ? 22.031 39.5 18.844 1 87.94 10 THR B C 1
ATOM 1697 O O . THR B 1 10 ? 21.734 38.688 19.719 1 87.94 10 THR B O 1
ATOM 1700 N N . VAL B 1 11 ? 23.203 39.875 18.625 1 84.81 11 VAL B N 1
ATOM 1701 C CA . VAL B 1 11 ? 24.328 39.375 19.406 1 84.81 11 VAL B CA 1
ATOM 1702 C C . VAL B 1 11 ? 24.203 39.844 20.844 1 84.81 11 VAL B C 1
ATOM 1704 O O . VAL B 1 11 ? 24.391 39.062 21.781 1 84.81 11 VAL B O 1
ATOM 1707 N N . LYS B 1 12 ? 23.797 40.938 21.078 1 87.38 12 LYS B N 1
ATOM 1708 C CA . LYS B 1 12 ? 23.656 41.5 22.422 1 87.38 12 LYS B CA 1
ATOM 1709 C C . LYS B 1 12 ? 22.562 40.781 23.203 1 87.38 12 LYS B C 1
ATOM 1711 O O . LYS B 1 12 ? 22.703 40.5 24.391 1 87.38 12 LYS B O 1
ATOM 1716 N N . GLU B 1 13 ? 21.578 40.562 22.547 1 88.06 13 GLU B N 1
ATOM 1717 C CA . GLU B 1 13 ? 20.5 39.844 23.188 1 88.06 13 GLU B CA 1
ATOM 1718 C C . GLU B 1 13 ? 20.938 38.438 23.578 1 88.06 13 GLU B C 1
ATOM 1720 O O . GLU B 1 13 ? 20.656 37.969 24.672 1 88.06 13 GLU B O 1
ATOM 1725 N N . LYS B 1 14 ? 21.656 37.812 22.75 1 87.94 14 LYS B N 1
ATOM 1726 C CA . LYS B 1 14 ? 22.109 36.438 23 1 87.94 14 LYS B CA 1
ATOM 1727 C C . LYS B 1 14 ? 23.109 36.375 24.141 1 87.94 14 LYS B C 1
ATOM 1729 O O . LYS B 1 14 ? 23.172 35.406 24.891 1 87.94 14 LYS B O 1
ATOM 1734 N N . THR B 1 15 ? 23.766 37.406 24.234 1 88.62 15 THR B N 1
ATOM 1735 C CA . THR B 1 15 ? 24.766 37.469 25.281 1 88.62 15 THR B CA 1
ATOM 1736 C C . THR B 1 15 ? 24.188 38.094 26.562 1 88.62 15 THR B C 1
ATOM 1738 O O . THR B 1 15 ? 24.875 38.156 27.578 1 88.62 15 THR B O 1
ATOM 1741 N N . GLY B 1 16 ? 22.938 38.469 26.531 1 85.12 16 GLY B N 1
ATOM 1742 C CA . GLY B 1 16 ? 22.266 39.031 27.703 1 85.12 16 GLY B CA 1
ATOM 1743 C C . GLY B 1 16 ? 22.688 40.438 28.016 1 85.12 16 GLY B C 1
ATOM 1744 O O . GLY B 1 16 ? 22.484 40.906 29.141 1 85.12 16 GLY B O 1
ATOM 1745 N N . THR B 1 17 ? 23.266 41.156 27.156 1 84.38 17 THR B N 1
ATOM 1746 C CA . THR B 1 17 ? 23.781 42.469 27.422 1 84.38 17 THR B CA 1
ATOM 1747 C C . THR B 1 17 ? 22.812 43.562 26.953 1 84.38 17 THR B C 1
ATOM 1749 O O . THR B 1 17 ? 23.062 44.75 27.109 1 84.38 17 THR B O 1
ATOM 1752 N N . ALA B 1 18 ? 21.75 43.125 26.344 1 84.12 18 ALA B N 1
ATOM 1753 C CA . ALA B 1 18 ? 20.719 44.094 25.953 1 84.12 18 ALA B CA 1
ATOM 1754 C C . ALA B 1 18 ? 19.328 43.562 26.25 1 84.12 18 ALA B C 1
ATOM 1756 O O . ALA B 1 18 ? 19.125 42.344 26.328 1 84.12 18 ALA B O 1
ATOM 1757 N N . MET B 1 19 ? 18.453 44.562 26.406 1 79.44 19 MET B N 1
ATOM 1758 C CA . MET B 1 19 ? 17.062 44.219 26.672 1 79.44 19 MET B CA 1
ATOM 1759 C C . MET B 1 19 ? 16.312 43.906 25.375 1 79.44 19 MET B C 1
ATOM 1761 O O . MET B 1 19 ? 16.641 44.438 24.328 1 79.44 19 MET B O 1
ATOM 1765 N N . MET B 1 20 ? 15.438 42.969 25.484 1 88.25 20 MET B N 1
ATOM 1766 C CA . MET B 1 20 ? 14.594 42.594 24.359 1 88.25 20 MET B CA 1
ATOM 1767 C C . MET B 1 20 ? 13.133 42.938 24.625 1 88.25 20 MET B C 1
ATOM 1769 O O . MET B 1 20 ? 12.602 42.625 25.703 1 88.25 20 MET B O 1
ATOM 1773 N N . THR B 1 21 ? 12.578 43.75 23.719 1 90.38 21 THR B N 1
ATOM 1774 C CA . THR B 1 21 ? 11.141 44 23.781 1 90.38 21 THR B CA 1
ATOM 1775 C C . THR B 1 21 ? 10.359 42.719 23.688 1 90.38 21 THR B C 1
ATOM 1777 O O . THR B 1 21 ? 10.578 41.906 22.766 1 90.38 21 THR B O 1
ATOM 1780 N N . ARG B 1 22 ? 9.578 42.562 24.656 1 92.5 22 ARG B N 1
ATOM 1781 C CA . ARG B 1 22 ? 8.734 41.344 24.641 1 92.5 22 ARG B CA 1
ATOM 1782 C C . ARG B 1 22 ? 7.445 41.594 23.859 1 92.5 22 ARG B C 1
ATOM 1784 O O . ARG B 1 22 ? 6.855 42.688 23.953 1 92.5 22 ARG B O 1
ATOM 1791 N N . TYR B 1 23 ? 7.094 40.625 23.094 1 95.25 23 TYR B N 1
ATOM 1792 C CA . TYR B 1 23 ? 5.793 40.688 22.438 1 95.25 23 TYR B CA 1
ATOM 1793 C C . TYR B 1 23 ? 4.664 40.562 23.453 1 95.25 23 TYR B C 1
ATOM 1795 O O . TYR B 1 23 ? 4.82 39.875 24.469 1 95.25 23 TYR B O 1
ATOM 1803 N N . PRO B 1 24 ? 3.49 41.188 23.156 1 95.12 24 PRO B N 1
ATOM 1804 C CA . PRO B 1 24 ? 2.305 40.844 23.938 1 95.12 24 PRO B CA 1
ATOM 1805 C C . PRO B 1 24 ? 2.002 39.344 23.906 1 95.12 24 PRO B C 1
ATOM 1807 O O . PRO B 1 24 ? 2.293 38.688 22.906 1 95.12 24 PRO B O 1
ATOM 1810 N N . ALA B 1 25 ? 1.392 38.844 25 1 94.25 25 ALA B N 1
ATOM 1811 C CA . ALA B 1 25 ? 1.147 37.438 25.172 1 94.25 25 ALA B CA 1
ATOM 1812 C C . ALA B 1 25 ? 0.341 36.875 24 1 94.25 25 ALA B C 1
ATOM 1814 O O . ALA B 1 25 ? 0.628 35.781 23.5 1 94.25 25 ALA B O 1
ATOM 1815 N N . GLU B 1 26 ? -0.664 37.594 23.562 1 94.06 26 GLU B N 1
ATOM 1816 C CA . GLU B 1 26 ? -1.529 37.188 22.469 1 94.06 26 GLU B CA 1
ATOM 1817 C C . GLU B 1 26 ? -0.749 37.062 21.172 1 94.06 26 GLU B C 1
ATOM 1819 O O . GLU B 1 26 ? -1.02 36.156 20.359 1 94.06 26 GLU B O 1
ATOM 1824 N N . VAL B 1 27 ? 0.185 37.938 21 1 96.12 27 VAL B N 1
ATOM 1825 C CA . VAL B 1 27 ? 0.998 37.938 19.781 1 96.12 27 VAL B CA 1
ATOM 1826 C C . VAL B 1 27 ? 1.966 36.75 19.828 1 96.12 27 VAL B C 1
ATOM 1828 O O . VAL B 1 27 ? 2.139 36.031 18.828 1 96.12 27 VAL B O 1
ATOM 1831 N N . ASP B 1 28 ? 2.559 36.5 20.922 1 95.5 28 ASP B N 1
ATOM 1832 C CA . ASP B 1 28 ? 3.428 35.312 21.094 1 95.5 28 ASP B CA 1
ATOM 1833 C C . ASP B 1 28 ? 2.672 34.031 20.812 1 95.5 28 ASP B C 1
ATOM 1835 O O . ASP B 1 28 ? 3.188 33.156 20.125 1 95.5 28 ASP B O 1
ATOM 1839 N N . GLN B 1 29 ? 1.507 33.938 21.312 1 93.75 29 GLN B N 1
ATOM 1840 C CA . GLN B 1 29 ? 0.667 32.781 21.062 1 93.75 29 GLN B CA 1
ATOM 1841 C C . GLN B 1 29 ? 0.345 32.625 19.578 1 93.75 29 GLN B C 1
ATOM 1843 O O . GLN B 1 29 ? 0.38 31.516 19.047 1 93.75 29 GLN B O 1
ATOM 1848 N N . GLY B 1 30 ? 0.006 33.75 18.984 1 94.75 30 GLY B N 1
ATOM 1849 C CA . GLY B 1 30 ? -0.281 33.719 17.562 1 94.75 30 GLY B CA 1
ATOM 1850 C C . GLY B 1 30 ? 0.897 33.25 16.719 1 94.75 30 GLY B C 1
ATOM 1851 O O . GLY B 1 30 ? 0.726 32.5 15.766 1 94.75 30 GLY B O 1
ATOM 1852 N N . ILE B 1 31 ? 2.055 33.719 17.062 1 96.38 31 ILE B N 1
ATOM 1853 C CA . ILE B 1 31 ? 3.27 33.312 16.359 1 96.38 31 ILE B CA 1
ATOM 1854 C C . ILE B 1 31 ? 3.469 31.812 16.484 1 96.38 31 ILE B C 1
ATOM 1856 O O . ILE B 1 31 ? 3.697 31.125 15.492 1 96.38 31 ILE B O 1
ATOM 1860 N N . THR B 1 32 ? 3.326 31.297 17.656 1 93.81 32 THR B N 1
ATOM 1861 C CA . THR B 1 32 ? 3.492 29.875 17.922 1 93.81 32 THR B CA 1
ATOM 1862 C C . THR B 1 32 ? 2.457 29.062 17.156 1 93.81 32 THR B C 1
ATOM 1864 O O . THR B 1 32 ? 2.799 28.078 16.5 1 93.81 32 THR B O 1
ATOM 1867 N N . MET B 1 33 ? 1.22 29.469 17.203 1 91.88 33 MET B N 1
ATOM 1868 C CA . MET B 1 33 ? 0.135 28.75 16.531 1 91.88 33 MET B CA 1
ATOM 1869 C C . MET B 1 33 ? 0.357 28.719 15.023 1 91.88 33 MET B C 1
ATOM 1871 O O . MET B 1 33 ? 0.164 27.672 14.383 1 91.88 33 MET B O 1
ATOM 1875 N N . THR B 1 34 ? 0.717 29.828 14.492 1 94.62 34 THR B N 1
ATOM 1876 C CA . THR B 1 34 ? 0.947 29.922 13.055 1 94.62 34 THR B CA 1
ATOM 1877 C C . THR B 1 34 ? 2.066 28.969 12.625 1 94.62 34 THR B C 1
ATOM 1879 O O . THR B 1 34 ? 1.919 28.234 11.656 1 94.62 34 THR B O 1
ATOM 1882 N N . THR B 1 35 ? 3.145 28.984 13.367 1 93.38 35 THR B N 1
ATOM 1883 C CA . THR B 1 35 ? 4.301 28.156 13.055 1 93.38 35 THR B CA 1
ATOM 1884 C C . THR B 1 35 ? 3.947 26.672 13.156 1 93.38 35 THR B C 1
ATOM 1886 O O . THR B 1 35 ? 4.293 25.875 12.281 1 93.38 35 THR B O 1
ATOM 1889 N N . GLU B 1 36 ? 3.299 26.312 14.156 1 90.75 36 GLU B N 1
ATOM 1890 C CA . GLU B 1 36 ? 2.906 24.922 14.375 1 90.75 36 GLU B CA 1
ATOM 1891 C C . GLU B 1 36 ? 1.925 24.453 13.305 1 90.75 36 GLU B C 1
ATOM 1893 O O . GLU B 1 36 ? 1.993 23.312 12.859 1 90.75 36 GLU B O 1
ATOM 1898 N N . MET B 1 37 ? 0.982 25.281 12.969 1 92.44 37 MET B N 1
ATOM 1899 C CA . MET B 1 37 ? 0.01 24.938 11.938 1 92.44 37 MET B CA 1
ATOM 1900 C C . MET B 1 37 ? 0.703 24.688 10.602 1 92.44 37 MET B C 1
ATOM 1902 O O . MET B 1 37 ? 0.428 23.688 9.938 1 92.44 37 MET B O 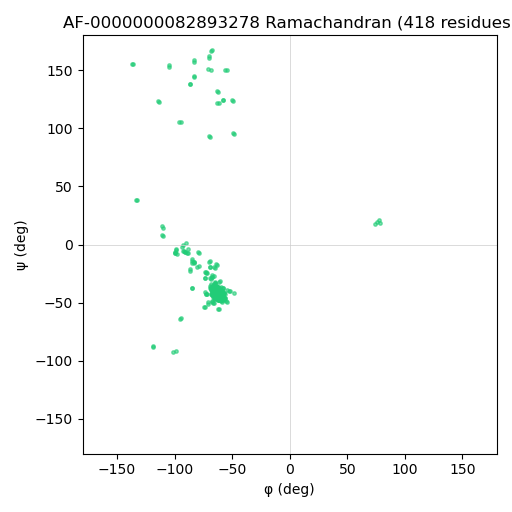1
ATOM 1906 N N . LEU B 1 38 ? 1.584 25.594 10.273 1 94.69 38 LEU B N 1
ATOM 1907 C CA . LEU B 1 38 ? 2.314 25.453 9.023 1 94.69 38 LEU B CA 1
ATOM 1908 C C . LEU B 1 38 ? 3.111 24.156 9.008 1 94.69 38 LEU B C 1
ATOM 1910 O O . LEU B 1 38 ? 3.029 23.375 8.047 1 94.69 38 LEU B O 1
ATOM 1914 N N . LYS B 1 39 ? 3.816 23.859 10.062 1 92.88 39 LYS B N 1
ATOM 1915 C CA . LYS B 1 39 ? 4.609 22.641 10.18 1 92.88 39 LYS B CA 1
ATOM 1916 C C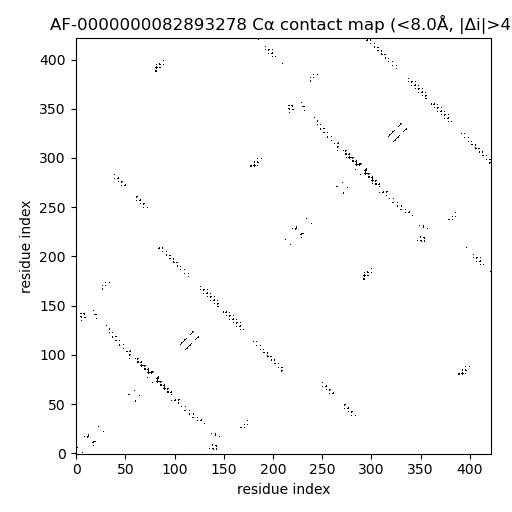 . LYS B 1 39 ? 3.723 21.406 10.109 1 92.88 39 LYS B C 1
ATOM 1918 O O . LYS B 1 39 ? 4.062 20.422 9.438 1 92.88 39 LYS B O 1
ATOM 1923 N N . GLY B 1 40 ? 2.621 21.438 10.828 1 91.12 40 GLY B N 1
ATOM 1924 C CA . GLY B 1 40 ? 1.697 20.312 10.852 1 91.12 40 GLY B CA 1
ATOM 1925 C C . GLY B 1 40 ? 1.092 20 9.5 1 91.12 40 GLY B C 1
ATOM 1926 O O . GLY B 1 40 ? 1.078 18.844 9.07 1 91.12 40 GLY B O 1
ATOM 1927 N N . ILE B 1 41 ? 0.622 21.047 8.852 1 94.31 41 ILE B N 1
ATOM 1928 C CA . ILE B 1 41 ? -0.006 20.875 7.543 1 94.31 41 ILE B CA 1
ATOM 1929 C C . ILE B 1 41 ? 1.013 20.312 6.547 1 94.31 41 ILE B C 1
ATOM 1931 O O . ILE B 1 41 ? 0.708 19.406 5.785 1 94.31 41 ILE B O 1
ATOM 1935 N N . LYS B 1 42 ? 2.225 20.844 6.598 1 95.25 42 LYS B N 1
ATOM 1936 C CA . LYS B 1 42 ? 3.277 20.375 5.707 1 95.25 42 LYS B CA 1
ATOM 1937 C C . LYS B 1 42 ? 3.586 18.891 5.961 1 95.25 42 LYS B C 1
ATOM 1939 O O . LYS B 1 42 ? 3.678 18.109 5.02 1 95.25 42 LYS B O 1
ATOM 1944 N N . ALA B 1 43 ? 3.705 18.547 7.188 1 93.75 43 ALA B N 1
ATOM 1945 C CA . ALA B 1 43 ? 4.062 17.188 7.559 1 93.75 43 ALA B CA 1
ATOM 1946 C C . ALA B 1 43 ? 2.965 16.203 7.156 1 93.75 43 ALA B C 1
ATOM 1948 O O . ALA B 1 43 ? 3.25 15.133 6.613 1 93.75 43 ALA B O 1
ATOM 1949 N N . ILE B 1 44 ? 1.727 16.547 7.383 1 92.19 44 ILE B N 1
ATOM 1950 C CA . ILE B 1 44 ? 0.595 15.68 7.059 1 92.19 44 ILE B CA 1
ATOM 1951 C C . ILE B 1 44 ? 0.488 15.516 5.547 1 92.19 44 ILE B C 1
ATOM 1953 O O . ILE B 1 44 ? 0.3 14.398 5.051 1 92.19 44 ILE B O 1
ATOM 1957 N N . ASP B 1 45 ? 0.609 16.609 4.906 1 94.5 45 ASP B N 1
ATOM 1958 C CA . ASP B 1 45 ? 0.538 16.547 3.449 1 94.5 45 ASP B CA 1
ATOM 1959 C C . ASP B 1 45 ? 1.608 15.625 2.877 1 94.5 45 ASP B C 1
ATOM 1961 O O . ASP B 1 45 ? 1.312 14.766 2.049 1 94.5 45 ASP B O 1
ATOM 1965 N N . MET B 1 46 ? 2.807 15.766 3.342 1 94.81 46 MET B N 1
ATOM 1966 C CA . MET B 1 46 ? 3.914 14.938 2.869 1 94.81 46 MET B CA 1
ATOM 1967 C C . MET B 1 46 ? 3.67 13.469 3.184 1 94.81 46 MET B C 1
ATOM 1969 O O . MET B 1 46 ? 3.93 12.602 2.35 1 94.81 46 MET B O 1
ATOM 1973 N N . ALA B 1 47 ? 3.232 13.219 4.348 1 93.31 47 ALA B N 1
ATOM 1974 C CA . ALA B 1 47 ? 2.977 11.844 4.766 1 93.31 47 ALA B CA 1
ATOM 1975 C C . ALA B 1 47 ? 1.865 11.219 3.928 1 93.31 47 ALA B C 1
ATOM 1977 O O . ALA B 1 47 ? 1.971 10.062 3.514 1 93.31 47 ALA B O 1
ATOM 1978 N N . ILE B 1 48 ? 0.855 11.953 3.67 1 93.56 48 ILE B N 1
ATOM 1979 C CA . ILE B 1 48 ? -0.273 11.461 2.891 1 93.56 48 ILE B CA 1
ATOM 1980 C C . ILE B 1 48 ? 0.166 11.211 1.449 1 93.56 48 ILE B C 1
ATOM 1982 O O . ILE B 1 48 ? -0.167 10.18 0.861 1 93.56 48 ILE B O 1
ATOM 1986 N N . MET B 1 49 ? 0.891 12.086 0.904 1 93.94 49 MET B N 1
ATOM 1987 C CA . MET B 1 49 ? 1.355 11.93 -0.471 1 93.94 49 MET B CA 1
ATOM 1988 C C . MET B 1 49 ? 2.299 10.734 -0.591 1 93.94 49 MET B C 1
ATOM 1990 O O . MET B 1 49 ? 2.289 10.031 -1.603 1 93.94 49 MET B O 1
ATOM 1994 N N . ALA B 1 50 ? 3.061 10.508 0.463 1 91.38 50 ALA B N 1
ATOM 1995 C CA . ALA B 1 50 ? 3.928 9.328 0.486 1 91.38 50 ALA B CA 1
ATOM 1996 C C . ALA B 1 50 ? 3.107 8.039 0.522 1 91.38 50 ALA B C 1
ATOM 1998 O O . ALA B 1 50 ? 3.445 7.062 -0.147 1 91.38 50 ALA B O 1
ATOM 1999 N N . GLN B 1 51 ? 2.033 8.023 1.281 1 90.19 51 GLN B N 1
ATOM 2000 C CA . GLN B 1 51 ? 1.152 6.867 1.415 1 90.19 51 GLN B CA 1
ATOM 2001 C C . GLN B 1 51 ? 0.536 6.484 0.072 1 90.19 51 GLN B C 1
ATOM 2003 O O . GLN B 1 51 ? 0.372 5.301 -0.228 1 90.19 51 GLN B O 1
ATOM 2008 N N . TRP B 1 52 ? 0.308 7.449 -0.774 1 91.75 52 TRP B N 1
ATOM 2009 C CA . TRP B 1 52 ? -0.465 7.191 -1.986 1 91.75 52 TRP B CA 1
ATOM 2010 C C . TRP B 1 52 ? 0.424 7.262 -3.223 1 91.75 52 TRP B C 1
ATOM 2012 O O . TRP B 1 52 ? -0.068 7.211 -4.352 1 91.75 52 TRP B O 1
ATOM 2022 N N . ALA B 1 53 ? 1.708 7.383 -3.096 1 90.19 53 ALA B N 1
ATOM 2023 C CA . ALA B 1 53 ? 2.658 7.633 -4.176 1 90.19 53 ALA B CA 1
ATOM 2024 C C . ALA B 1 53 ? 2.57 6.547 -5.246 1 90.19 53 ALA B C 1
ATOM 2026 O O . ALA B 1 53 ? 2.57 6.848 -6.445 1 90.19 53 ALA B O 1
ATOM 2027 N N . ASN B 1 54 ? 2.361 5.328 -4.848 1 86.69 54 ASN B N 1
ATOM 2028 C CA . ASN B 1 54 ? 2.365 4.207 -5.781 1 86.69 54 ASN B CA 1
ATOM 2029 C C . ASN B 1 54 ? 1.111 4.195 -6.648 1 86.69 54 ASN B C 1
ATOM 2031 O O . ASN B 1 54 ? 1.115 3.629 -7.742 1 86.69 54 ASN B O 1
ATOM 2035 N N . TYR B 1 55 ? 0.09 4.77 -6.199 1 91.94 55 TYR B N 1
ATOM 2036 C CA . TYR B 1 55 ? -1.177 4.738 -6.922 1 91.94 55 TYR B CA 1
ATOM 2037 C C . TYR B 1 55 ? -1.294 5.922 -7.875 1 91.94 55 TYR B C 1
ATOM 2039 O O . TYR B 1 55 ? -2.244 6.008 -8.656 1 91.94 55 TYR B O 1
ATOM 2047 N N . ARG B 1 56 ? -0.356 6.828 -7.824 1 88.62 56 ARG B N 1
ATOM 2048 C CA . ARG B 1 56 ? -0.397 8.008 -8.68 1 88.62 56 ARG B CA 1
ATOM 2049 C C . ARG B 1 56 ? 0.508 7.84 -9.891 1 88.62 56 ARG B C 1
ATOM 2051 O O . ARG B 1 56 ? 0.513 8.68 -10.797 1 88.62 56 ARG B O 1
ATOM 2058 N N . LEU B 1 57 ? 1.254 6.758 -9.859 1 85.81 57 LEU B N 1
ATOM 2059 C CA . LEU B 1 57 ? 2.145 6.473 -10.977 1 85.81 57 LEU B CA 1
ATOM 2060 C C . LEU B 1 57 ? 1.392 5.781 -12.109 1 85.81 57 LEU B C 1
ATOM 2062 O O . LEU B 1 57 ? 0.339 5.18 -11.883 1 85.81 57 LEU B O 1
ATOM 2066 N N . SER B 1 58 ? 1.981 5.879 -13.328 1 85.44 58 SER B N 1
ATOM 2067 C CA . SER B 1 58 ? 1.391 5.242 -14.492 1 85.44 58 SER B CA 1
ATOM 2068 C C . SER B 1 58 ? 1.729 3.754 -14.539 1 85.44 58 SER B C 1
ATOM 2070 O O . SER B 1 58 ? 1.063 2.982 -15.234 1 85.44 58 SER B O 1
ATOM 2072 N N . SER B 1 59 ? 2.713 3.395 -13.844 1 86.56 59 SER B N 1
ATOM 2073 C CA . SER B 1 59 ? 3.125 1.995 -13.836 1 86.56 59 SER B CA 1
ATOM 2074 C C . SER B 1 59 ? 2.105 1.124 -13.109 1 86.56 59 SER B C 1
ATOM 2076 O O . SER B 1 59 ? 1.268 1.632 -12.359 1 86.56 59 SER B O 1
ATOM 2078 N N . LEU B 1 60 ? 2.211 -0.155 -13.383 1 89.81 60 LEU B N 1
ATOM 2079 C CA . LEU B 1 60 ? 1.312 -1.102 -12.734 1 89.81 60 LEU B CA 1
ATOM 2080 C C . LEU B 1 60 ? 1.52 -1.104 -11.219 1 89.81 60 LEU B C 1
ATOM 2082 O O . LEU B 1 60 ? 2.658 -1.102 -10.75 1 89.81 60 LEU B O 1
ATOM 2086 N N . THR B 1 61 ? 0.397 -1.022 -10.508 1 91.5 61 THR B N 1
ATOM 2087 C CA . THR B 1 61 ? 0.483 -1.246 -9.07 1 91.5 61 THR B CA 1
ATOM 2088 C C . THR B 1 61 ? 0.823 -2.703 -8.766 1 91.5 61 THR B C 1
ATOM 2090 O O . THR B 1 61 ? 0.735 -3.561 -9.648 1 91.5 61 THR B O 1
ATOM 2093 N N . LYS B 1 62 ? 1.175 -2.926 -7.566 1 90.62 62 LYS B N 1
ATOM 2094 C CA . LYS B 1 62 ? 1.459 -4.301 -7.16 1 90.62 62 LYS B CA 1
ATOM 2095 C C . LYS B 1 62 ? 0.22 -5.18 -7.297 1 90.62 62 LYS B C 1
ATOM 2097 O O . LYS B 1 62 ? 0.319 -6.344 -7.691 1 90.62 62 LYS B O 1
ATOM 2102 N N . LEU B 1 63 ? -0.951 -4.656 -7.016 1 92.75 63 LEU B N 1
ATOM 2103 C CA . LEU B 1 63 ? -2.203 -5.391 -7.164 1 92.75 63 LEU B CA 1
ATOM 2104 C C . LEU B 1 63 ? -2.48 -5.699 -8.633 1 92.75 63 LEU B C 1
ATOM 2106 O O . LEU B 1 63 ? -2.945 -6.793 -8.961 1 92.75 63 LEU B O 1
ATOM 2110 N N . GLU B 1 64 ? -2.191 -4.773 -9.453 1 94.19 64 GLU B N 1
ATOM 2111 C CA . GLU B 1 64 ? -2.398 -4.988 -10.883 1 94.19 64 GLU B CA 1
ATOM 2112 C C . GLU B 1 64 ? -1.447 -6.055 -11.422 1 94.19 64 GLU B C 1
ATOM 2114 O O . GLU B 1 64 ? -1.806 -6.812 -12.32 1 94.19 64 GLU B O 1
ATOM 2119 N N . LYS B 1 65 ? -0.253 -6.102 -10.883 1 93.06 65 LYS B N 1
ATOM 2120 C CA . LYS B 1 65 ? 0.676 -7.164 -11.25 1 93.06 65 LYS B CA 1
ATOM 2121 C C . LYS B 1 65 ? 0.13 -8.531 -10.859 1 93.06 65 LYS B C 1
ATOM 2123 O O . LYS B 1 65 ? 0.222 -9.492 -11.633 1 93.06 65 LYS B O 1
ATOM 2128 N N . ILE B 1 66 ? -0.421 -8.641 -9.703 1 93.69 66 ILE B N 1
ATOM 2129 C CA . ILE B 1 66 ? -1.074 -9.867 -9.273 1 93.69 66 ILE B CA 1
ATOM 2130 C C . ILE B 1 66 ? -2.23 -10.195 -10.211 1 93.69 66 ILE B C 1
ATOM 2132 O O . ILE B 1 66 ? -2.383 -11.344 -10.641 1 93.69 66 ILE B O 1
ATOM 2136 N N . SER B 1 67 ? -2.988 -9.164 -10.516 1 95.12 67 SER B N 1
ATOM 2137 C CA . SER B 1 67 ? -4.109 -9.336 -11.43 1 95.12 67 SER B CA 1
ATOM 2138 C C . SER B 1 67 ? -3.65 -9.914 -12.766 1 95.12 67 SER B C 1
ATOM 2140 O O . SER B 1 67 ? -4.227 -10.891 -13.258 1 95.12 67 SER B O 1
ATOM 2142 N N . ASN B 1 68 ? -2.607 -9.383 -13.281 1 95.25 68 ASN B N 1
ATOM 2143 C CA . ASN B 1 68 ? -2.1 -9.82 -14.57 1 95.25 68 ASN B CA 1
ATOM 2144 C C . ASN B 1 68 ? -1.642 -11.281 -14.531 1 95.25 68 ASN B C 1
ATOM 2146 O O . ASN B 1 68 ? -1.896 -12.039 -15.461 1 95.25 68 ASN B O 1
ATOM 2150 N N . LEU B 1 69 ? -1.002 -11.625 -13.484 1 93.56 69 LEU B N 1
ATOM 2151 C CA . LEU B 1 69 ? -0.539 -13 -13.32 1 93.56 69 LEU B CA 1
ATOM 2152 C C . LEU B 1 69 ? -1.718 -13.961 -13.227 1 93.56 69 LEU B C 1
ATOM 2154 O O . LEU B 1 69 ? -1.715 -15.023 -13.852 1 93.56 69 LEU B O 1
ATOM 2158 N N . CYS B 1 70 ? -2.727 -13.586 -12.531 1 94 70 CYS B N 1
ATOM 2159 C CA . CYS B 1 70 ? -3.916 -14.414 -12.359 1 94 70 CYS B CA 1
ATOM 2160 C C . CYS B 1 70 ? -4.68 -14.547 -13.672 1 94 70 CYS B C 1
ATOM 2162 O O . CYS B 1 70 ? -5.199 -15.617 -13.984 1 94 70 CYS B O 1
ATOM 2164 N N . LEU B 1 71 ? -4.68 -13.477 -14.406 1 94 71 LEU B N 1
ATOM 2165 C CA . LEU B 1 71 ? -5.359 -13.516 -15.695 1 94 71 LEU B CA 1
ATOM 2166 C C . LEU B 1 71 ? -4.668 -14.484 -16.641 1 94 71 LEU B C 1
ATOM 2168 O O . LEU B 1 71 ? -5.332 -15.203 -17.406 1 94 71 LEU B O 1
ATOM 2172 N N . LYS B 1 72 ? -3.393 -14.484 -16.625 1 92.38 72 LYS B N 1
ATOM 2173 C CA . LYS B 1 72 ? -2.641 -15.406 -17.469 1 92.38 72 LYS B CA 1
ATOM 2174 C C . LYS B 1 72 ? -2.965 -16.859 -17.125 1 92.38 72 LYS B C 1
ATOM 2176 O O . LYS B 1 72 ? -3.139 -17.688 -18.016 1 92.38 72 LYS B O 1
ATOM 2181 N N . ILE B 1 73 ? -3.131 -17.109 -15.875 1 90 73 ILE B N 1
ATOM 2182 C CA . ILE B 1 73 ? -3.455 -18.453 -15.438 1 90 73 ILE B CA 1
ATOM 2183 C C . ILE B 1 73 ? -4.902 -18.781 -15.805 1 90 73 ILE B C 1
ATOM 2185 O O . ILE B 1 73 ? -5.191 -19.891 -16.281 1 90 73 ILE B O 1
ATOM 2189 N N . ALA B 1 74 ? -5.73 -17.875 -15.609 1 91.06 74 ALA B N 1
ATOM 2190 C CA . ALA B 1 74 ? -7.148 -18.062 -15.914 1 91.06 74 ALA B CA 1
ATOM 2191 C C . ALA B 1 74 ? -7.352 -18.344 -17.406 1 91.06 74 ALA B C 1
ATOM 2193 O O . ALA B 1 74 ? -8.195 -19.156 -17.766 1 91.06 74 ALA B O 1
ATOM 2194 N N . ALA B 1 75 ? -6.625 -17.672 -18.25 1 89.81 75 ALA B N 1
ATOM 2195 C CA . ALA B 1 75 ? -6.746 -17.859 -19.688 1 89.81 75 ALA B CA 1
ATOM 2196 C C . ALA B 1 75 ? -6.316 -19.25 -20.109 1 89.81 75 ALA B C 1
ATOM 2198 O O . ALA B 1 75 ? -6.895 -19.828 -21.031 1 89.81 75 ALA B O 1
ATOM 2199 N N . LYS B 1 76 ? -5.367 -19.812 -19.438 1 83.75 76 LYS B N 1
ATOM 2200 C CA . LYS B 1 76 ? -4.816 -21.125 -19.797 1 83.75 76 LYS B CA 1
ATOM 2201 C C . LYS B 1 76 ? -5.625 -22.25 -19.172 1 83.75 76 LYS B C 1
ATOM 2203 O O . LYS B 1 76 ? -5.637 -23.375 -19.688 1 83.75 76 LYS B O 1
ATOM 2208 N N . LYS B 1 77 ? -6.367 -21.906 -18.109 1 79.88 77 LYS B N 1
ATOM 2209 C CA . LYS B 1 77 ? -7.035 -22.953 -17.344 1 79.88 77 LYS B CA 1
ATOM 2210 C C . LYS B 1 77 ? -8.484 -22.594 -17.047 1 79.88 77 LYS B C 1
ATOM 2212 O O . LYS B 1 77 ? -8.977 -22.812 -15.938 1 79.88 77 LYS B O 1
ATOM 2217 N N . ASN B 1 78 ? -9.109 -22 -17.969 1 70.62 78 ASN B N 1
ATOM 2218 C CA . ASN B 1 78 ? -10.414 -21.391 -17.734 1 70.62 78 ASN B CA 1
ATOM 2219 C C . ASN B 1 78 ? -11.477 -22.438 -17.406 1 70.62 78 ASN B C 1
ATOM 2221 O O . ASN B 1 78 ? -12.484 -22.125 -16.766 1 70.62 78 ASN B O 1
ATOM 2225 N N . GLU B 1 79 ? -11.203 -23.594 -17.75 1 78 79 GLU B N 1
ATOM 2226 C CA . GLU B 1 79 ? -12.203 -24.641 -17.516 1 78 79 GLU B CA 1
ATOM 2227 C C . GLU B 1 79 ? -11.977 -25.328 -16.156 1 78 79 GLU B C 1
ATOM 2229 O O . GLU B 1 79 ? -12.812 -26.109 -15.719 1 78 79 GLU B O 1
ATOM 2234 N N . LYS B 1 80 ? -10.945 -24.953 -15.555 1 82.06 80 LYS B N 1
ATOM 2235 C CA . LYS B 1 80 ? -10.609 -25.562 -14.273 1 82.06 80 LYS B CA 1
ATOM 2236 C C . LYS B 1 80 ? -10.914 -24.609 -13.117 1 82.06 80 LYS B C 1
ATOM 2238 O O . LYS B 1 80 ? -11.016 -23.406 -13.312 1 82.06 80 LYS B O 1
ATOM 2243 N N . LYS B 1 81 ? -11.188 -25.172 -11.992 1 85.56 81 LYS B N 1
ATOM 2244 C CA . LYS B 1 81 ? -11.508 -24.406 -10.797 1 85.56 81 LYS B CA 1
ATOM 2245 C C . LYS B 1 81 ? -10.43 -23.359 -10.516 1 85.56 81 LYS B C 1
ATOM 2247 O O . LYS B 1 81 ? -10.734 -22.234 -10.117 1 85.56 81 LYS B O 1
ATOM 2252 N N . VAL B 1 82 ? -9.195 -23.766 -10.734 1 86.5 82 VAL B N 1
ATOM 2253 C CA . VAL B 1 82 ? -8.086 -22.875 -10.469 1 86.5 82 VAL B CA 1
ATOM 2254 C C . VAL B 1 82 ? -8.172 -21.656 -11.383 1 86.5 82 VAL B C 1
ATOM 2256 O O . VAL B 1 82 ? -7.922 -20.516 -10.953 1 86.5 82 VAL B O 1
ATOM 2259 N N . GLY B 1 83 ? -8.492 -21.906 -12.586 1 89.12 83 GLY B N 1
ATOM 2260 C CA . GLY B 1 83 ? -8.664 -20.812 -13.523 1 89.12 83 GLY B CA 1
ATOM 2261 C C . GLY B 1 83 ? -9.781 -19.859 -13.125 1 89.12 83 GLY B C 1
ATOM 2262 O O . GLY B 1 83 ? -9.617 -18.641 -13.211 1 89.12 83 GLY B O 1
ATOM 2263 N N . LYS B 1 84 ? -10.859 -20.375 -12.719 1 88.38 84 LYS B N 1
ATOM 2264 C CA . LYS B 1 84 ? -11.992 -19.562 -12.281 1 88.38 84 LYS B CA 1
ATOM 2265 C C . LYS B 1 84 ? -11.625 -18.719 -11.07 1 88.38 84 LYS B C 1
ATOM 2267 O O . LYS B 1 84 ? -11.938 -17.516 -11.023 1 88.38 84 LYS B O 1
ATOM 2272 N N . MET B 1 85 ? -10.961 -19.344 -10.102 1 90.25 85 MET B N 1
ATOM 2273 C CA . MET B 1 85 ? -10.547 -18.625 -8.906 1 90.25 85 MET B CA 1
ATOM 2274 C C . MET B 1 85 ? -9.562 -17.516 -9.258 1 90.25 85 MET B C 1
ATOM 2276 O O . MET B 1 85 ? -9.625 -16.422 -8.695 1 90.25 85 MET B O 1
ATOM 2280 N N . CYS B 1 86 ? -8.727 -17.812 -10.172 1 92 86 CYS B N 1
ATOM 2281 C CA . CYS B 1 86 ? -7.773 -16.797 -10.625 1 92 86 CYS B CA 1
ATOM 2282 C C . CYS B 1 86 ? -8.492 -15.648 -11.328 1 92 86 CYS B C 1
ATOM 2284 O O . CYS B 1 86 ? -8.109 -14.492 -11.172 1 92 86 CYS B O 1
ATOM 2286 N N . GLY B 1 87 ? -9.477 -16 -12.07 1 92.81 87 GLY B N 1
ATOM 2287 C CA . GLY B 1 87 ? -10.273 -14.961 -12.703 1 92.81 87 GLY B CA 1
ATOM 2288 C C . GLY B 1 87 ? -10.945 -14.031 -11.711 1 92.81 87 GLY B C 1
ATOM 2289 O O . GLY B 1 87 ? -10.891 -12.812 -11.859 1 92.81 87 GLY B O 1
ATOM 2290 N N . VAL B 1 88 ? -11.539 -14.555 -10.703 1 92.56 88 VAL B N 1
ATOM 2291 C CA . VAL B 1 88 ? -12.188 -13.773 -9.648 1 92.56 88 VAL B CA 1
ATOM 2292 C C . VAL B 1 88 ? -11.148 -12.914 -8.93 1 92.56 88 VAL B C 1
ATOM 2294 O O . VAL B 1 88 ? -11.391 -11.727 -8.68 1 92.56 88 VAL B O 1
ATOM 2297 N N . THR B 1 89 ? -10.031 -13.508 -8.648 1 92.75 89 THR B N 1
ATOM 2298 C CA . THR B 1 89 ? -8.953 -12.797 -7.973 1 92.75 89 THR B CA 1
ATOM 2299 C C . THR B 1 89 ? -8.477 -11.617 -8.812 1 92.75 89 THR B C 1
ATOM 2301 O O . THR B 1 89 ? -8.297 -10.508 -8.297 1 92.75 89 THR B O 1
ATOM 2304 N N . ALA B 1 90 ? -8.266 -11.898 -10.055 1 94.62 90 ALA B N 1
ATOM 2305 C CA . ALA B 1 90 ? -7.812 -10.844 -10.969 1 94.62 90 ALA B CA 1
ATOM 2306 C C . ALA B 1 90 ? -8.781 -9.672 -10.977 1 94.62 90 ALA B C 1
ATOM 2308 O O . ALA B 1 90 ? -8.375 -8.516 -10.859 1 94.62 90 ALA B O 1
ATOM 2309 N N . ASN B 1 91 ? -10.031 -9.992 -11.102 1 93.81 91 ASN B N 1
ATOM 2310 C CA . ASN B 1 91 ? -11.055 -8.961 -11.133 1 93.81 91 ASN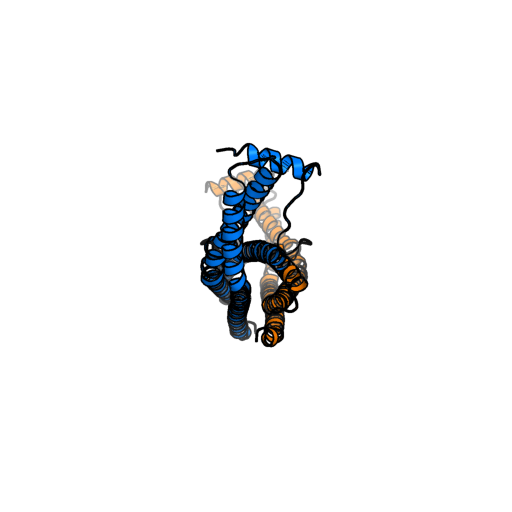 B CA 1
ATOM 2311 C C . ASN B 1 91 ? -11.086 -8.156 -9.836 1 93.81 91 ASN B C 1
ATOM 2313 O O . ASN B 1 91 ? -11.211 -6.934 -9.859 1 93.81 91 ASN B O 1
ATOM 2317 N N . LEU B 1 92 ? -10.977 -8.805 -8.773 1 93.62 92 LEU B N 1
ATOM 2318 C CA . LEU B 1 92 ? -10.992 -8.133 -7.477 1 93.62 92 LEU B CA 1
ATOM 2319 C C . LEU B 1 92 ? -9.773 -7.227 -7.316 1 93.62 92 LEU B C 1
ATOM 2321 O O . LEU B 1 92 ? -9.898 -6.078 -6.895 1 93.62 92 LEU B O 1
ATOM 2325 N N . CYS B 1 93 ? -8.602 -7.766 -7.652 1 94.56 93 CYS B N 1
ATOM 2326 C CA . CYS B 1 93 ? -7.387 -6.969 -7.562 1 94.56 93 CYS B CA 1
ATOM 2327 C C . CYS B 1 93 ? -7.488 -5.719 -8.43 1 94.56 93 CYS B C 1
ATOM 2329 O O . CYS B 1 93 ? -7.078 -4.633 -8.016 1 94.56 93 CYS B O 1
ATOM 2331 N N . THR B 1 94 ? -8.031 -5.859 -9.555 1 94.88 94 THR B N 1
ATOM 2332 C CA . THR B 1 94 ? -8.203 -4.734 -10.469 1 94.88 94 THR B CA 1
ATOM 2333 C C . THR B 1 94 ? -9.164 -3.705 -9.875 1 94.88 94 THR B C 1
ATOM 2335 O O . THR B 1 94 ? -8.891 -2.504 -9.914 1 94.88 94 THR B O 1
ATOM 2338 N N . ALA B 1 95 ? -10.219 -4.176 -9.336 1 94.81 95 ALA B N 1
ATOM 2339 C CA . ALA B 1 95 ? -11.219 -3.285 -8.742 1 94.81 95 ALA B CA 1
ATOM 2340 C C . ALA B 1 95 ? -10.633 -2.512 -7.566 1 94.81 95 ALA B C 1
ATOM 2342 O O . ALA B 1 95 ? -10.867 -1.309 -7.43 1 94.81 95 ALA B O 1
ATOM 2343 N N . ILE B 1 96 ? -9.914 -3.213 -6.742 1 93.94 96 ILE B N 1
ATOM 2344 C CA . ILE B 1 96 ? -9.289 -2.57 -5.59 1 93.94 96 ILE B CA 1
ATOM 2345 C C . ILE B 1 96 ? -8.297 -1.51 -6.066 1 93.94 96 ILE B C 1
ATOM 2347 O O . ILE B 1 96 ? -8.305 -0.378 -5.574 1 93.94 96 ILE B O 1
ATOM 2351 N N . SER B 1 97 ? -7.5 -1.895 -7.016 1 95 97 SER B N 1
ATOM 2352 C CA . SER B 1 97 ? -6.508 -0.964 -7.543 1 95 97 SER B CA 1
ATOM 2353 C C . SER B 1 97 ? -7.168 0.279 -8.125 1 95 97 SER B C 1
ATOM 2355 O O . SER B 1 97 ? -6.699 1.398 -7.91 1 95 97 SER B O 1
ATOM 2357 N N . LYS B 1 98 ? -8.18 0.089 -8.875 1 95.25 98 LYS B N 1
ATOM 2358 C CA . LYS B 1 98 ? -8.898 1.212 -9.469 1 95.25 98 LYS B CA 1
ATOM 2359 C C . LYS B 1 98 ? -9.445 2.148 -8.391 1 95.25 98 LYS B C 1
ATOM 2361 O O . LYS B 1 98 ? -9.32 3.371 -8.508 1 95.25 98 LYS B O 1
ATOM 2366 N N . ALA B 1 99 ? -10.047 1.554 -7.398 1 95.12 99 ALA B N 1
ATOM 2367 C CA . ALA B 1 99 ? -10.586 2.348 -6.297 1 95.12 99 ALA B CA 1
ATOM 2368 C C . ALA B 1 99 ? -9.484 3.146 -5.605 1 95.12 99 ALA B C 1
ATOM 2370 O O . ALA B 1 99 ? -9.664 4.324 -5.285 1 95.12 99 ALA B O 1
ATOM 2371 N N . GLU B 1 100 ? -8.375 2.475 -5.398 1 94.06 100 GLU B N 1
ATOM 2372 C CA . GLU B 1 100 ? -7.246 3.129 -4.738 1 94.06 100 GLU B CA 1
ATOM 2373 C C . GLU B 1 100 ? -6.664 4.234 -5.613 1 94.06 100 GLU B C 1
ATOM 2375 O O . GLU B 1 100 ? -6.301 5.305 -5.117 1 94.06 100 GLU B O 1
ATOM 2380 N N . ARG B 1 101 ? -6.574 4.027 -6.91 1 95.62 101 ARG B N 1
ATOM 2381 C CA . ARG B 1 101 ? -6.082 5.047 -7.832 1 95.62 101 ARG B CA 1
ATOM 2382 C C . ARG B 1 101 ? -6.996 6.266 -7.844 1 95.62 101 ARG B C 1
ATOM 2384 O O . ARG B 1 101 ? -6.527 7.406 -7.812 1 95.62 101 ARG B O 1
ATOM 2391 N N . ASN B 1 102 ? -8.273 6.031 -7.906 1 96.12 102 ASN B N 1
ATOM 2392 C CA . ASN B 1 102 ? -9.234 7.125 -7.863 1 96.12 102 ASN B CA 1
ATOM 2393 C C . ASN B 1 102 ? -9.141 7.906 -6.555 1 96.12 102 ASN B C 1
ATOM 2395 O O . ASN B 1 102 ? -9.164 9.141 -6.559 1 96.12 102 ASN B O 1
ATOM 2399 N N . CYS B 1 103 ? -9.023 7.168 -5.508 1 95.31 103 CYS B N 1
ATOM 2400 C CA . CYS B 1 103 ? -8.875 7.785 -4.195 1 95.31 103 CYS B CA 1
ATOM 2401 C C . CYS B 1 103 ? -7.633 8.672 -4.148 1 95.31 103 CYS B C 1
ATOM 2403 O O . CYS B 1 103 ? -7.699 9.812 -3.688 1 95.31 103 CYS B O 1
ATOM 2405 N N . ALA B 1 104 ? -6.531 8.109 -4.621 1 95.38 104 ALA B N 1
ATOM 2406 C CA . ALA B 1 104 ? -5.27 8.852 -4.641 1 95.38 104 ALA B CA 1
ATOM 2407 C C . ALA B 1 104 ? -5.398 10.133 -5.457 1 95.38 104 ALA B C 1
ATOM 2409 O O . ALA B 1 104 ? -4.906 11.188 -5.055 1 95.38 104 ALA B O 1
ATOM 2410 N N . LYS B 1 105 ? -6.047 10.062 -6.555 1 95.75 105 LYS B N 1
ATOM 2411 C CA . LYS B 1 105 ? -6.266 11.219 -7.418 1 95.75 105 LYS B CA 1
ATOM 2412 C C . LYS B 1 105 ? -7.086 12.289 -6.707 1 95.75 105 LYS B C 1
ATOM 2414 O O . LYS B 1 105 ? -6.742 13.469 -6.75 1 95.75 105 LYS B O 1
ATOM 2419 N N . ASP B 1 106 ? -8.156 11.883 -6.078 1 95.88 106 ASP B N 1
ATOM 2420 C CA . ASP B 1 106 ? -9.031 12.82 -5.379 1 95.88 106 ASP B CA 1
ATOM 2421 C C . ASP B 1 106 ? -8.305 13.477 -4.211 1 95.88 106 ASP B C 1
ATOM 2423 O O . ASP B 1 106 ? -8.43 14.688 -4 1 95.88 106 ASP B O 1
ATOM 2427 N N . ILE B 1 107 ? -7.547 12.719 -3.477 1 95 107 ILE B N 1
ATOM 2428 C CA . ILE B 1 107 ? -6.797 13.242 -2.338 1 95 107 ILE B CA 1
ATOM 2429 C C . ILE B 1 107 ? -5.75 14.242 -2.824 1 95 107 ILE B C 1
ATOM 2431 O O . ILE B 1 107 ? -5.594 15.32 -2.24 1 95 107 ILE B O 1
ATOM 2435 N N . ALA B 1 108 ? -5.082 13.883 -3.844 1 95.25 108 ALA B N 1
ATOM 2436 C CA . ALA B 1 108 ? -4.078 14.789 -4.395 1 95.25 108 ALA B CA 1
ATOM 2437 C C . ALA B 1 108 ? -4.715 16.094 -4.848 1 95.25 108 ALA B C 1
ATOM 2439 O O . ALA B 1 108 ? -4.18 17.172 -4.582 1 95.25 108 ALA B O 1
ATOM 2440 N N . ARG B 1 109 ? -5.828 16.031 -5.473 1 95.25 109 ARG B N 1
ATOM 2441 C CA . ARG B 1 109 ? -6.531 17.203 -5.984 1 95.25 109 ARG B CA 1
ATOM 2442 C C . ARG B 1 109 ? -7.043 18.062 -4.848 1 95.25 109 ARG B C 1
ATOM 2444 O O . ARG B 1 109 ? -6.781 19.281 -4.812 1 95.25 109 ARG B O 1
ATOM 2451 N N . ASP B 1 110 ? -7.688 17.469 -3.912 1 94.31 110 ASP B N 1
ATOM 2452 C CA . ASP B 1 110 ? -8.43 18.219 -2.906 1 94.31 110 ASP B CA 1
ATOM 2453 C C . ASP B 1 110 ? -7.52 18.641 -1.756 1 94.31 110 ASP B C 1
ATOM 2455 O O . ASP B 1 110 ? -7.688 19.734 -1.194 1 94.31 110 ASP B O 1
ATOM 2459 N N . LEU B 1 111 ? -6.578 17.781 -1.358 1 94 111 LEU B N 1
ATOM 2460 C CA . LEU B 1 111 ? -5.75 18.078 -0.196 1 94 111 LEU B CA 1
ATOM 2461 C C . LEU B 1 111 ? -4.434 18.719 -0.618 1 94 111 LEU B C 1
ATOM 2463 O O . LEU B 1 111 ? -4.199 19.906 -0.353 1 94 111 LEU B O 1
ATOM 2467 N N . SER B 1 112 ? -3.613 18.047 -1.33 1 93.06 112 SER B N 1
ATOM 2468 C CA . SER B 1 112 ? -2.256 18.516 -1.607 1 93.06 112 SER B CA 1
ATOM 2469 C C . SER B 1 112 ? -2.258 19.703 -2.562 1 93.06 112 SER B C 1
ATOM 2471 O O . SER B 1 112 ? -1.647 20.734 -2.279 1 93.06 112 SER B O 1
ATOM 2473 N N . SER B 1 113 ? -2.965 19.609 -3.682 1 93.56 113 SER B N 1
ATOM 2474 C CA . SER B 1 113 ? -3.008 20.688 -4.668 1 93.56 113 SER B CA 1
ATOM 2475 C C . SER B 1 113 ? -4.074 21.719 -4.316 1 93.56 113 SER B C 1
ATOM 2477 O O . SER B 1 113 ? -4.16 22.766 -4.949 1 93.56 113 SER B O 1
ATOM 2479 N N . GLY B 1 114 ? -4.945 21.375 -3.379 1 94.56 114 GLY B N 1
ATOM 2480 C CA . GLY B 1 114 ? -6.012 22.266 -2.945 1 94.56 114 GLY B CA 1
ATOM 2481 C C . GLY B 1 114 ? -5.711 22.969 -1.634 1 94.56 114 GLY B C 1
ATOM 2482 O O . GLY B 1 114 ? -4.941 23.922 -1.601 1 94.56 114 GLY B O 1
ATOM 2483 N N . PHE B 1 115 ? -6.145 22.344 -0.6 1 95.75 115 PHE B N 1
ATOM 2484 C CA . PHE B 1 115 ? -6.074 22.969 0.719 1 95.75 115 PHE B CA 1
ATOM 2485 C C . PHE B 1 115 ? -4.629 23.25 1.108 1 95.75 115 PHE B C 1
ATOM 2487 O O . PHE B 1 115 ? -4.289 24.375 1.472 1 95.75 115 PHE B O 1
ATOM 2494 N N . SER B 1 116 ? -3.783 22.219 1.101 1 95.56 116 SER B N 1
ATOM 2495 C CA . SER B 1 116 ? -2.412 22.359 1.588 1 95.56 116 SER B CA 1
ATOM 2496 C C . SER B 1 116 ? -1.646 23.406 0.8 1 95.56 116 SER B C 1
ATOM 2498 O O . SER B 1 116 ? -0.951 24.25 1.384 1 95.56 116 SER B O 1
ATOM 2500 N N . LYS B 1 117 ? -1.767 23.406 -0.462 1 95.31 117 LYS B N 1
ATOM 2501 C CA . LYS B 1 117 ? -1.077 24.391 -1.297 1 95.31 117 LYS B CA 1
ATOM 2502 C C . LYS B 1 117 ? -1.535 25.797 -0.972 1 95.31 117 LYS B C 1
ATOM 2504 O O . LYS B 1 117 ? -0.711 26.703 -0.808 1 95.31 117 LYS B O 1
ATOM 2509 N N . ARG B 1 118 ? -2.832 26.031 -0.861 1 95.12 118 ARG B N 1
ATOM 2510 C CA . ARG B 1 118 ? -3.389 27.328 -0.545 1 95.12 118 ARG B CA 1
ATOM 2511 C C . ARG B 1 118 ? -2.875 27.844 0.801 1 95.12 118 ARG B C 1
ATOM 2513 O O . ARG B 1 118 ? -2.518 29.016 0.938 1 95.12 118 ARG B O 1
ATOM 2520 N N . MET B 1 119 ? -2.828 26.906 1.71 1 95.19 119 MET B N 1
ATOM 2521 C CA . MET B 1 119 ? -2.393 27.281 3.051 1 95.19 119 MET B CA 1
ATOM 2522 C C . MET B 1 119 ? -0.889 27.531 3.088 1 95.19 119 MET B C 1
ATOM 2524 O O . MET B 1 119 ? -0.438 28.578 3.535 1 95.19 119 MET B O 1
ATOM 2528 N N . ILE B 1 120 ? -0.102 26.562 2.623 1 94.44 120 ILE B N 1
ATOM 2529 C CA . ILE B 1 120 ? 1.351 26.547 2.76 1 94.44 120 ILE B CA 1
ATOM 2530 C C . ILE B 1 120 ? 1.955 27.656 1.906 1 94.44 120 ILE B C 1
ATOM 2532 O O . ILE B 1 120 ? 2.836 28.391 2.363 1 94.44 120 ILE B O 1
ATOM 2536 N N . SER B 1 121 ? 1.492 27.859 0.722 1 93.5 121 SER B N 1
ATOM 2537 C CA . SER B 1 121 ? 2.105 28.812 -0.21 1 93.5 121 SER B CA 1
ATOM 2538 C C . SER B 1 121 ? 1.353 30.125 -0.235 1 93.5 121 SER B C 1
ATOM 2540 O O . SER B 1 121 ? 1.794 31.094 -0.872 1 93.5 121 SER B O 1
ATOM 2542 N N . GLY B 1 122 ? 0.226 30.172 0.454 1 92.62 122 GLY B N 1
ATOM 2543 C CA . GLY B 1 122 ? -0.57 31.375 0.418 1 92.62 122 GLY B CA 1
ATOM 2544 C C . GLY B 1 122 ? -0.748 32.031 1.782 1 92.62 122 GLY B C 1
ATOM 2545 O O . GLY B 1 122 ? 0.099 32.812 2.225 1 92.62 122 GLY B O 1
ATOM 2546 N N . GLU B 1 123 ? -1.78 31.531 2.422 1 92.31 123 GLU B N 1
ATOM 2547 C CA . GLU B 1 123 ? -2.256 32.219 3.609 1 92.31 123 GLU B CA 1
ATOM 2548 C C . GLU B 1 123 ? -1.229 32.156 4.734 1 92.31 123 GLU B C 1
ATOM 2550 O O . GLU B 1 123 ? -0.875 33.188 5.316 1 92.31 123 GLU B O 1
ATOM 2555 N N . LEU B 1 124 ? -0.754 31 5.027 1 95.12 124 LEU B N 1
ATOM 2556 C CA . LEU B 1 124 ? 0.182 30.875 6.141 1 95.12 124 LEU B CA 1
ATOM 2557 C C . LEU B 1 124 ? 1.55 31.438 5.766 1 95.12 124 LEU B C 1
ATOM 2559 O O . LEU B 1 124 ? 2.268 31.953 6.629 1 95.12 124 LEU B O 1
ATOM 2563 N N . LYS B 1 125 ? 1.895 31.391 4.523 1 94.25 125 LYS B N 1
ATOM 2564 C CA . LYS B 1 125 ? 3.131 32.031 4.07 1 94.25 125 LYS B CA 1
ATOM 2565 C C . LYS B 1 125 ? 3.09 33.531 4.289 1 94.25 125 LYS B C 1
ATOM 2567 O O . LYS B 1 125 ? 4.07 34.125 4.746 1 94.25 125 LYS B O 1
ATOM 2572 N N . ALA B 1 126 ? 1.99 34.094 3.971 1 94.88 126 ALA B N 1
ATOM 2573 C CA . ALA B 1 126 ? 1.805 35.531 4.176 1 94.88 126 ALA B CA 1
ATOM 2574 C C . ALA B 1 126 ? 1.89 35.906 5.656 1 94.88 126 ALA B C 1
ATOM 2576 O O . ALA B 1 126 ? 2.523 36.875 6.027 1 94.88 126 ALA B O 1
ATOM 2577 N N . ALA B 1 127 ? 1.275 35.094 6.473 1 96.56 127 ALA B N 1
ATOM 2578 C CA . ALA B 1 127 ? 1.33 35.312 7.914 1 96.56 127 ALA B CA 1
ATOM 2579 C C . ALA B 1 127 ? 2.766 35.219 8.43 1 96.56 127 ALA B C 1
ATOM 2581 O O . ALA B 1 127 ? 3.189 36.062 9.242 1 96.56 127 ALA B O 1
ATOM 2582 N N . VAL B 1 128 ? 3.5 34.281 7.957 1 96.44 128 VAL B N 1
ATOM 2583 C CA . VAL B 1 128 ? 4.887 34.094 8.367 1 96.44 128 VAL B CA 1
ATOM 2584 C C . VAL B 1 128 ? 5.719 35.312 7.949 1 96.44 128 VAL B C 1
ATOM 2586 O O . VAL B 1 128 ? 6.578 35.75 8.703 1 96.44 128 VAL B O 1
ATOM 2589 N N . LYS B 1 129 ? 5.465 35.812 6.816 1 96.94 129 LYS B N 1
ATOM 2590 C CA . LYS B 1 129 ? 6.172 37.031 6.359 1 96.94 129 LYS B CA 1
ATOM 2591 C C . LYS B 1 129 ? 5.91 38.188 7.289 1 96.94 129 LYS B C 1
ATOM 2593 O O . LYS B 1 129 ? 6.832 38.938 7.621 1 96.94 129 LYS B O 1
ATOM 2598 N N . LEU B 1 130 ? 4.68 38.375 7.633 1 97.81 130 LEU B N 1
ATOM 2599 C CA . LEU B 1 130 ? 4.328 39.438 8.562 1 97.81 130 LEU B CA 1
ATOM 2600 C C . LEU B 1 130 ? 5.059 39.281 9.891 1 97.81 130 LEU B C 1
ATOM 2602 O O . LEU B 1 130 ? 5.551 40.25 10.469 1 97.81 130 LEU B O 1
ATOM 2606 N N . ILE B 1 131 ? 5.125 38.062 10.359 1 97.94 131 ILE B N 1
ATOM 2607 C CA . ILE B 1 131 ? 5.805 37.75 11.609 1 97.94 131 ILE B CA 1
ATOM 2608 C C . ILE B 1 131 ? 7.297 38.031 11.477 1 97.94 131 ILE B C 1
ATOM 2610 O O . ILE B 1 131 ? 7.895 38.625 12.383 1 97.94 131 ILE B O 1
ATOM 2614 N N . ASP B 1 132 ? 7.902 37.656 10.367 1 96.62 132 ASP B N 1
ATOM 2615 C CA . ASP B 1 132 ? 9.312 37.938 10.125 1 96.62 132 ASP B CA 1
ATOM 2616 C C . ASP B 1 132 ? 9.602 39.438 10.125 1 96.62 132 ASP B C 1
ATOM 2618 O O . ASP B 1 132 ? 10.602 39.875 10.68 1 96.62 132 ASP B O 1
ATOM 2622 N N . ASP B 1 133 ? 8.75 40.156 9.508 1 97.56 133 ASP B N 1
ATOM 2623 C CA . ASP B 1 133 ? 8.898 41.625 9.492 1 97.56 133 ASP B CA 1
ATOM 2624 C C . ASP B 1 133 ? 8.781 42.188 10.898 1 97.56 133 ASP B C 1
ATOM 2626 O O . ASP B 1 133 ? 9.484 43.156 11.25 1 97.56 133 ASP B O 1
ATOM 2630 N N . LEU B 1 134 ? 7.867 41.656 11.672 1 97.81 134 LEU B N 1
ATOM 2631 C CA . LEU B 1 134 ? 7.723 42.062 13.055 1 97.81 134 LEU B CA 1
ATOM 2632 C C . LEU B 1 134 ? 9.016 41.875 13.828 1 97.81 134 LEU B C 1
ATOM 2634 O O . LEU B 1 134 ? 9.445 42.75 14.586 1 97.81 134 LEU B O 1
ATOM 2638 N N . LYS B 1 135 ? 9.57 40.719 13.625 1 95.31 135 LYS B N 1
ATOM 2639 C CA . LYS B 1 135 ? 10.828 40.406 14.297 1 95.31 135 LYS B CA 1
ATOM 2640 C C . LYS B 1 135 ? 11.914 41.406 13.891 1 95.31 135 LYS B C 1
ATOM 2642 O O . LYS B 1 135 ? 12.68 41.875 14.734 1 95.31 135 LYS B O 1
ATOM 2647 N N . LYS B 1 136 ? 11.953 41.719 12.656 1 94.94 136 LYS B N 1
ATOM 2648 C CA . LYS B 1 136 ? 12.922 42.688 12.148 1 94.94 136 LYS B CA 1
ATOM 2649 C C . LYS B 1 136 ? 12.688 44.062 12.758 1 94.94 136 LYS B C 1
ATOM 2651 O O . LYS B 1 136 ? 13.633 44.719 13.195 1 94.94 136 LYS B O 1
ATOM 2656 N N . ARG B 1 137 ? 11.422 44.5 12.766 1 96.31 137 ARG B N 1
ATOM 2657 C CA . ARG B 1 137 ? 11.086 45.812 13.312 1 96.31 137 ARG B CA 1
ATOM 2658 C C . ARG B 1 137 ? 11.391 45.875 14.797 1 96.31 137 ARG B C 1
ATOM 2660 O O . ARG B 1 137 ? 11.797 46.938 15.305 1 96.31 137 ARG B O 1
ATOM 2667 N N . ARG B 1 138 ? 11.109 44.781 15.453 1 96 138 ARG B N 1
ATOM 2668 C CA . ARG B 1 138 ? 11.438 44.719 16.875 1 96 138 ARG B CA 1
ATOM 2669 C C . ARG B 1 138 ? 12.93 44.938 17.094 1 96 138 ARG B C 1
ATOM 2671 O O . ARG B 1 138 ? 13.336 45.688 17.969 1 96 138 ARG B O 1
ATOM 2678 N N . LEU B 1 139 ? 13.734 44.281 16.312 1 93.75 139 LEU B N 1
ATOM 2679 C CA . LEU B 1 139 ? 15.18 44.406 16.422 1 93.75 139 LEU B CA 1
ATOM 2680 C C . LEU B 1 139 ? 15.617 45.844 16.125 1 93.75 139 LEU B C 1
ATOM 2682 O O . LEU B 1 139 ? 16.5 46.375 16.797 1 93.75 139 LEU B O 1
ATOM 2686 N N . ASP B 1 140 ? 15.039 46.438 15.109 1 92.94 140 ASP B N 1
ATOM 2687 C CA . ASP B 1 140 ? 15.344 47.812 14.773 1 92.94 140 ASP B CA 1
ATOM 2688 C C . ASP B 1 140 ? 15 48.75 15.938 1 92.94 140 ASP B C 1
ATOM 2690 O O . ASP B 1 140 ? 15.789 49.625 16.297 1 92.94 140 ASP B O 1
ATOM 2694 N N . LYS B 1 141 ? 13.836 48.531 16.469 1 93.25 141 LYS B N 1
ATOM 2695 C CA . LYS B 1 141 ? 13.375 49.344 17.609 1 93.25 141 LYS B CA 1
ATOM 2696 C C . LYS B 1 141 ? 14.32 49.188 18.797 1 93.25 141 LYS B C 1
ATOM 2698 O O . LYS B 1 141 ? 14.758 50.188 19.359 1 93.25 141 LYS B O 1
ATOM 2703 N N . ASP B 1 142 ? 14.648 48 19.109 1 92.69 142 ASP B N 1
ATOM 2704 C CA . ASP B 1 142 ? 15.492 47.75 20.266 1 92.69 142 ASP B CA 1
ATOM 2705 C C . ASP B 1 142 ? 16.906 48.281 20.047 1 92.69 142 ASP B C 1
ATOM 2707 O O . ASP B 1 142 ? 17.531 48.812 20.969 1 92.69 142 ASP B O 1
ATOM 2711 N N . ALA B 1 143 ? 17.438 48.125 18.844 1 89.5 143 ALA B N 1
ATOM 2712 C CA . ALA B 1 143 ? 18.75 48.656 18.516 1 89.5 143 ALA B CA 1
ATOM 2713 C C . ALA B 1 143 ? 18.781 50.188 18.672 1 89.5 143 ALA B C 1
ATOM 2715 O O . ALA B 1 143 ? 19.75 50.75 19.203 1 89.5 143 ALA B O 1
ATOM 2716 N N . ALA B 1 144 ? 17.75 50.812 18.25 1 88.69 144 ALA B N 1
ATOM 2717 C CA . ALA B 1 144 ? 17.672 52.281 18.344 1 88.69 144 ALA B CA 1
ATOM 2718 C C . ALA B 1 144 ? 17.562 52.719 19.797 1 88.69 144 ALA B C 1
ATOM 2720 O O . ALA B 1 144 ? 18.141 53.719 20.188 1 88.69 144 ALA B O 1
ATOM 2721 N N . ASN B 1 145 ? 16.828 52 20.594 1 85.69 145 ASN B N 1
ATOM 2722 C CA . ASN B 1 145 ? 16.625 52.344 21.984 1 85.69 145 ASN B CA 1
ATOM 2723 C C . ASN B 1 145 ? 17.875 52.094 22.828 1 85.69 145 ASN B C 1
ATOM 2725 O O . ASN B 1 145 ? 18.047 52.719 23.891 1 85.69 145 ASN B O 1
ATOM 2729 N N . ASN B 1 146 ? 18.703 51.25 22.391 1 82 146 ASN B N 1
ATOM 2730 C CA . ASN B 1 146 ? 19.938 50.938 23.109 1 82 146 ASN B CA 1
ATOM 2731 C C . ASN B 1 146 ? 21.031 51.938 22.75 1 82 146 ASN B C 1
ATOM 2733 O O . ASN B 1 146 ? 22.094 51.969 23.391 1 82 146 ASN B O 1
ATOM 2737 N N . GLU B 1 147 ? 20.781 52.625 21.703 1 77.31 147 GLU B N 1
ATOM 2738 C CA . GLU B 1 147 ? 21.734 53.656 21.328 1 77.31 147 GLU B CA 1
ATOM 2739 C C . GLU B 1 147 ? 21.297 55 21.859 1 77.31 147 GLU B C 1
ATOM 2741 O O . GLU B 1 147 ? 20.219 55.5 21.531 1 77.31 147 GLU B O 1
ATOM 2746 N N . GLU B 1 148 ? 21.969 55.406 22.859 1 72.19 148 GLU B N 1
ATOM 2747 C CA . GLU B 1 148 ? 21.656 56.719 23.469 1 72.19 148 GLU B CA 1
ATOM 2748 C C . GLU B 1 148 ? 21.562 57.812 22.422 1 72.19 148 GLU B C 1
ATOM 2750 O O . GLU B 1 148 ? 22.469 57.969 21.609 1 72.19 148 GLU B O 1
ATOM 2755 N N . GLY B 1 149 ? 20.375 58.469 22.422 1 73.75 149 GLY B N 1
ATOM 2756 C CA . GLY B 1 149 ? 20.172 59.625 21.578 1 73.75 149 GLY B CA 1
ATOM 2757 C C . GLY B 1 149 ? 19.922 59.281 20.125 1 73.75 149 GLY B C 1
ATOM 2758 O O . GLY B 1 149 ? 20.156 60.094 19.234 1 73.75 149 GLY B O 1
ATOM 2759 N N . ALA B 1 150 ? 19.531 58.156 19.891 1 77.62 150 ALA B N 1
ATOM 2760 C CA . ALA B 1 150 ? 19.297 57.75 18.5 1 77.62 150 ALA B CA 1
ATOM 2761 C C . ALA B 1 150 ? 18.188 58.594 17.875 1 77.62 150 ALA B C 1
ATOM 2763 O O . ALA B 1 150 ? 17.062 58.656 18.375 1 77.62 150 ALA B O 1
ATOM 2764 N N . PRO B 1 151 ? 18.484 59.312 16.75 1 83.88 151 PRO B N 1
ATOM 2765 C CA . PRO B 1 151 ? 17.516 60.25 16.172 1 83.88 151 PRO B CA 1
ATOM 2766 C C . PRO B 1 151 ? 16.312 59.562 15.547 1 83.88 151 PRO B C 1
ATOM 2768 O O . PRO B 1 151 ? 15.281 60.188 15.32 1 83.88 151 PRO B O 1
ATOM 2771 N N . ASP B 1 152 ? 16.406 58.281 15.336 1 86.94 152 ASP B N 1
ATOM 2772 C CA . ASP B 1 152 ? 15.336 57.594 14.617 1 86.94 152 ASP B CA 1
ATOM 2773 C C . ASP B 1 152 ? 14.562 56.656 15.547 1 86.94 152 ASP B C 1
ATOM 2775 O O . ASP B 1 152 ? 13.836 55.781 15.086 1 86.94 152 ASP B O 1
ATOM 2779 N N . ALA B 1 153 ? 14.711 56.812 16.812 1 88.38 153 ALA B N 1
ATOM 2780 C CA . ALA B 1 153 ? 14.078 55.938 17.781 1 88.38 153 ALA B CA 1
ATOM 2781 C C . ALA B 1 153 ? 12.555 56 17.688 1 88.38 153 ALA B C 1
ATOM 2783 O O . ALA B 1 153 ? 11.883 54.969 17.688 1 88.38 153 ALA B O 1
ATOM 2784 N N . ALA B 1 154 ? 12.078 57.219 17.609 1 91.56 154 ALA B N 1
ATOM 2785 C CA . ALA B 1 154 ? 10.633 57.406 17.531 1 91.56 154 ALA B CA 1
ATOM 2786 C C . ALA B 1 154 ? 10.07 56.781 16.25 1 91.56 154 ALA B C 1
ATOM 2788 O O . ALA B 1 154 ? 9 56.156 16.281 1 91.56 154 ALA B O 1
ATOM 2789 N N . GLU B 1 155 ? 10.805 56.938 15.203 1 93.75 155 GLU B N 1
ATOM 2790 C CA . GLU B 1 155 ? 10.391 56.344 13.93 1 93.75 155 GLU B CA 1
ATOM 2791 C C . GLU B 1 155 ? 10.391 54.844 13.984 1 93.75 155 GLU B C 1
ATOM 2793 O O . GLU B 1 155 ? 9.461 54.188 13.492 1 93.75 155 GLU B O 1
ATOM 2798 N N . LYS B 1 156 ? 11.406 54.25 14.523 1 94.19 156 LYS B N 1
ATOM 2799 C CA . LYS B 1 156 ? 11.508 52.781 14.641 1 94.19 156 LYS B CA 1
ATOM 2800 C C . LYS B 1 156 ? 10.422 52.219 15.547 1 94.19 156 LYS B C 1
ATOM 2802 O O . LYS B 1 156 ? 9.891 51.156 15.297 1 94.19 156 LYS B O 1
ATOM 2807 N N . ASP B 1 157 ? 10.102 52.906 16.578 1 94.5 157 ASP B N 1
ATOM 2808 C CA . ASP B 1 157 ? 9.016 52.531 17.484 1 94.5 157 ASP B CA 1
ATOM 2809 C C . ASP B 1 157 ? 7.676 52.531 16.75 1 94.5 157 ASP B C 1
ATOM 2811 O O . ASP B 1 157 ? 6.887 51.594 16.891 1 94.5 157 ASP B O 1
ATOM 2815 N N . ALA B 1 158 ? 7.469 53.594 16 1 95.81 158 ALA B N 1
ATOM 2816 C CA . ALA B 1 158 ? 6.227 53.719 15.234 1 95.81 158 ALA B CA 1
ATOM 2817 C C . ALA B 1 158 ? 6.121 52.594 14.211 1 95.81 158 ALA B C 1
ATOM 2819 O O . ALA B 1 158 ? 5.035 52.031 13.984 1 95.81 158 ALA B O 1
ATOM 2820 N N . ALA B 1 159 ? 7.211 52.219 13.609 1 96.69 159 ALA B N 1
ATOM 2821 C CA . ALA B 1 159 ? 7.234 51.156 12.625 1 96.69 159 ALA B CA 1
ATOM 2822 C C . ALA B 1 159 ? 6.914 49.812 13.273 1 96.69 159 ALA B C 1
ATOM 2824 O O . ALA B 1 159 ? 6.199 48.969 12.703 1 96.69 159 ALA B O 1
ATOM 2825 N N . TYR B 1 160 ? 7.484 49.562 14.43 1 96.69 160 TYR B N 1
ATOM 2826 C CA . TYR B 1 160 ? 7.195 48.344 15.188 1 96.69 160 TYR B CA 1
ATOM 2827 C C . TYR B 1 160 ? 5.715 48.25 15.531 1 96.69 160 TYR B C 1
ATOM 2829 O O . TYR B 1 160 ? 5.082 47.219 15.328 1 96.69 160 TYR B O 1
ATOM 2837 N N . GLU B 1 161 ? 5.215 49.375 16.031 1 97.38 161 GLU B N 1
ATOM 2838 C CA . GLU B 1 161 ? 3.811 49.375 16.438 1 97.38 161 GLU B CA 1
ATOM 2839 C C . GLU B 1 161 ? 2.893 49.156 15.242 1 97.38 161 GLU B C 1
ATOM 2841 O O . GLU B 1 161 ? 1.877 48.469 15.359 1 97.38 161 GLU B O 1
ATOM 2846 N N . SER B 1 162 ? 3.254 49.75 14.133 1 97.81 162 SER B N 1
ATOM 2847 C CA . SER B 1 162 ? 2.479 49.531 12.914 1 97.81 162 SER B CA 1
ATOM 2848 C C . SER B 1 162 ? 2.506 48.062 12.492 1 97.81 162 SER B C 1
ATOM 2850 O O . SER B 1 162 ? 1.467 47.5 12.156 1 97.81 162 SER B O 1
ATOM 2852 N N . GLN B 1 163 ? 3.688 47.469 12.508 1 98.19 163 GLN B N 1
ATOM 2853 C CA . GLN B 1 163 ? 3.824 46.062 12.133 1 98.19 163 GLN B CA 1
ATOM 2854 C C . GLN B 1 163 ? 3.104 45.188 13.133 1 98.19 163 GLN B C 1
ATOM 2856 O O . GLN B 1 163 ? 2.523 44.156 12.742 1 98.19 163 GLN B O 1
ATOM 2861 N N . LEU B 1 164 ? 3.166 45.5 14.352 1 98 164 LEU B N 1
ATOM 2862 C CA . LEU B 1 164 ? 2.465 44.75 15.383 1 98 164 LEU B CA 1
ATOM 2863 C C . LEU B 1 164 ? 0.964 44.719 15.109 1 98 164 LEU B C 1
ATOM 2865 O O . LEU B 1 164 ? 0.332 43.656 15.227 1 98 164 LEU B O 1
ATOM 2869 N N . ALA B 1 165 ? 0.459 45.844 14.758 1 97.44 165 ALA B N 1
ATOM 2870 C CA . ALA B 1 165 ? -0.965 45.938 14.445 1 97.44 165 ALA B CA 1
ATOM 2871 C C . ALA B 1 165 ? -1.325 45.062 13.258 1 97.44 165 ALA B C 1
ATOM 2873 O O . ALA B 1 165 ? -2.381 44.406 13.25 1 97.44 165 ALA B O 1
ATOM 2874 N N . LEU B 1 166 ? -0.472 44.969 12.273 1 97.56 166 LEU B N 1
ATOM 2875 C CA . LEU B 1 166 ? -0.702 44.125 11.102 1 97.56 166 LEU B CA 1
ATOM 2876 C C . LEU B 1 166 ? -0.727 42.656 11.484 1 97.56 166 LEU B C 1
ATOM 2878 O O . LEU B 1 166 ? -1.576 41.906 11.008 1 97.56 166 LEU B O 1
ATOM 2882 N N . VAL B 1 167 ? 0.198 42.312 12.297 1 97.88 167 VAL B N 1
ATOM 2883 C CA . VAL B 1 167 ? 0.292 40.906 12.742 1 97.88 167 VAL B CA 1
ATOM 2884 C C . VAL B 1 167 ? -0.934 40.562 13.57 1 97.88 167 VAL B C 1
ATOM 2886 O O . VAL B 1 167 ? -1.503 39.469 13.414 1 97.88 167 VAL B O 1
ATOM 2889 N N . GLN B 1 168 ? -1.344 41.406 14.422 1 97 168 GLN B N 1
ATOM 2890 C CA . GLN B 1 168 ? -2.521 41.156 15.25 1 97 168 GLN B CA 1
ATOM 2891 C C . GLN B 1 168 ? -3.773 41 14.391 1 97 168 GLN B C 1
ATOM 2893 O O . GLN B 1 168 ? -4.605 40.125 14.656 1 97 168 GLN B O 1
ATOM 2898 N N . ALA B 1 169 ? -3.846 41.812 13.367 1 96.62 169 ALA B N 1
ATOM 2899 C CA . ALA B 1 169 ? -4.969 41.719 12.438 1 96.62 169 ALA B CA 1
ATOM 2900 C C . ALA B 1 169 ? -4.961 40.344 11.727 1 96.62 169 ALA B C 1
ATOM 2902 O O . ALA B 1 169 ? -6.008 39.75 11.555 1 96.62 169 ALA B O 1
ATOM 2903 N N . GLU B 1 170 ? -3.818 39.938 11.383 1 96.38 170 GLU B N 1
ATOM 2904 C CA . GLU B 1 170 ? -3.678 38.656 10.711 1 96.38 170 GLU B CA 1
ATOM 2905 C C . GLU B 1 170 ? -4.07 37.5 11.641 1 96.38 170 GLU B C 1
ATOM 2907 O O . GLU B 1 170 ? -4.699 36.531 11.211 1 96.38 170 GLU B O 1
ATOM 2912 N N . PHE B 1 171 ? -3.717 37.594 12.922 1 95.88 171 PHE B N 1
ATOM 2913 C CA . PHE B 1 171 ? -3.971 36.531 13.883 1 95.88 171 PHE B CA 1
ATOM 2914 C C . PHE B 1 171 ? -5.465 36.406 14.156 1 95.88 171 PHE B C 1
ATOM 2916 O O . PHE B 1 171 ? -5.914 35.375 14.656 1 95.88 171 PHE B O 1
ATOM 2923 N N . ALA B 1 172 ? -6.207 37.438 13.844 1 94.06 172 ALA B N 1
ATOM 2924 C CA . ALA B 1 172 ? -7.66 37.344 13.945 1 94.06 172 ALA B CA 1
ATOM 2925 C C . ALA B 1 172 ? -8.219 36.312 12.977 1 94.06 172 ALA B C 1
ATOM 2927 O O . ALA B 1 172 ? -9.336 35.812 13.148 1 94.06 172 ALA B O 1
ATOM 2928 N N . ASN B 1 173 ? -7.461 35.875 11.938 1 93.38 173 ASN B N 1
ATOM 2929 C CA . ASN B 1 173 ? -7.875 34.906 10.938 1 93.38 173 ASN B CA 1
ATOM 2930 C C . ASN B 1 173 ? -7.547 33.5 11.367 1 93.38 173 ASN B C 1
ATOM 2932 O O . ASN B 1 173 ? -7.98 32.531 10.727 1 93.38 173 ASN B O 1
ATOM 2936 N N . LEU B 1 174 ? -6.848 33.281 12.414 1 91 174 LEU B N 1
ATOM 2937 C CA . LEU B 1 174 ? -6.332 31.969 12.812 1 91 174 LEU B CA 1
ATOM 2938 C C . LEU B 1 174 ? -7.469 30.984 13.094 1 91 174 LEU B C 1
ATOM 2940 O O . LEU B 1 174 ? -7.414 29.828 12.672 1 91 174 LEU B O 1
ATOM 2944 N N . PRO B 1 175 ? -8.539 31.5 13.766 1 89.06 175 PRO B N 1
ATOM 2945 C CA . PRO B 1 175 ? -9.656 30.578 13.961 1 89.06 175 PRO B CA 1
ATOM 2946 C C . PRO B 1 175 ? -10.242 30.078 12.641 1 89.06 175 PRO B C 1
ATOM 2948 O O . PRO B 1 175 ? -10.617 28.906 12.531 1 89.06 175 PRO B O 1
ATOM 2951 N N . ALA B 1 176 ? -10.312 30.922 11.664 1 92.06 176 ALA B N 1
ATOM 2952 C CA . ALA B 1 176 ? -10.812 30.516 10.352 1 92.06 176 ALA B CA 1
ATOM 2953 C C . ALA B 1 176 ? -9.875 29.516 9.688 1 92.06 176 ALA B C 1
ATOM 2955 O O . ALA B 1 176 ? -10.32 28.562 9.039 1 92.06 176 ALA B O 1
ATOM 2956 N N . TYR B 1 177 ? -8.586 29.703 9.797 1 91.12 177 TYR B N 1
ATOM 2957 C CA . TYR B 1 177 ? -7.609 28.75 9.281 1 91.12 177 TYR B CA 1
ATOM 2958 C C . TYR B 1 177 ? -7.805 27.375 9.906 1 91.12 177 TYR B C 1
ATOM 2960 O O . TYR B 1 177 ? -7.762 26.359 9.203 1 91.12 177 TYR B O 1
ATOM 2968 N N . GLN B 1 178 ? -8.062 27.375 11.188 1 87.69 178 GLN B N 1
ATOM 2969 C CA . GLN B 1 178 ? -8.258 26.125 11.914 1 87.69 178 GLN B CA 1
ATOM 2970 C C . GLN B 1 178 ? -9.508 25.391 11.43 1 87.69 178 GLN B C 1
ATOM 2972 O O . GLN B 1 178 ? -9.5 24.172 11.281 1 87.69 178 GLN B O 1
ATOM 2977 N N . THR B 1 179 ? -10.5 26.188 11.219 1 90.81 179 THR B N 1
ATOM 2978 C CA . THR B 1 179 ? -11.758 25.609 10.742 1 90.81 179 THR B CA 1
ATOM 2979 C C . THR B 1 179 ? -11.57 24.984 9.367 1 90.81 179 THR B C 1
ATOM 2981 O O . THR B 1 179 ? -12.047 23.875 9.109 1 90.8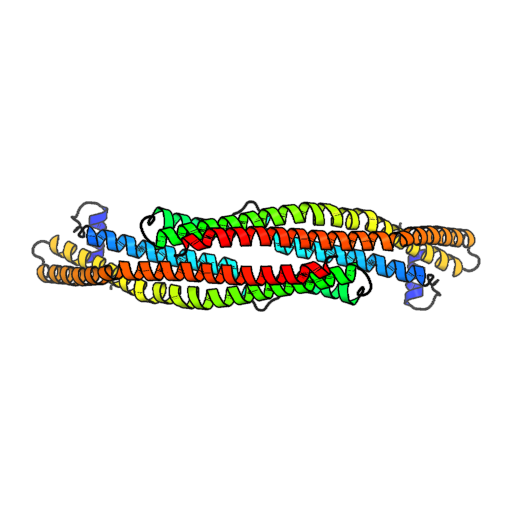1 179 THR B O 1
ATOM 2984 N N . ARG B 1 180 ? -10.852 25.594 8.508 1 92.06 180 ARG B N 1
ATOM 2985 C CA . ARG B 1 180 ? -10.594 25.062 7.176 1 92.06 180 ARG B CA 1
ATOM 2986 C C . ARG B 1 180 ? -9.703 23.828 7.234 1 92.06 180 ARG B C 1
ATOM 2988 O O . ARG B 1 180 ? -9.859 22.891 6.441 1 92.06 180 ARG B O 1
ATOM 2995 N N . HIS B 1 181 ? -8.773 23.906 8.156 1 91.81 181 HIS B N 1
ATOM 2996 C CA . HIS B 1 181 ? -7.918 22.734 8.359 1 91.81 181 HIS B CA 1
ATOM 2997 C C . HIS B 1 181 ? -8.734 21.516 8.781 1 91.81 181 HIS B C 1
ATOM 2999 O O . HIS B 1 181 ? -8.586 20.438 8.211 1 91.81 181 HIS B O 1
ATOM 3005 N N . ALA B 1 182 ? -9.586 21.703 9.734 1 90.75 182 ALA B N 1
ATOM 3006 C CA . ALA B 1 182 ? -10.461 20.625 10.195 1 90.75 182 ALA B CA 1
ATOM 3007 C C . ALA B 1 182 ? -11.32 20.078 9.062 1 90.75 182 ALA B C 1
ATOM 3009 O O . ALA B 1 182 ? -11.477 18.859 8.914 1 90.75 182 ALA B O 1
ATOM 3010 N N . ALA B 1 183 ? -11.812 20.969 8.266 1 93.06 183 ALA B N 1
ATOM 3011 C CA . ALA B 1 183 ? -12.648 20.578 7.137 1 93.06 183 ALA B CA 1
ATOM 3012 C C . ALA B 1 183 ? -11.859 19.75 6.125 1 93.06 183 ALA B C 1
ATOM 3014 O O . ALA B 1 183 ? -12.391 18.812 5.535 1 93.06 183 ALA B O 1
ATOM 3015 N N . ALA B 1 184 ? -10.641 20.156 5.898 1 93.69 184 ALA B N 1
ATOM 3016 C CA . ALA B 1 184 ? -9.797 19.438 4.949 1 93.69 184 ALA B CA 1
ATOM 3017 C C . ALA B 1 184 ? -9.516 18.016 5.438 1 93.69 184 ALA B C 1
ATOM 3019 O O . ALA B 1 184 ? -9.531 17.062 4.645 1 93.69 184 ALA B O 1
ATOM 3020 N N . ILE B 1 185 ? -9.273 17.875 6.707 1 91.38 185 ILE B N 1
ATOM 3021 C CA . ILE B 1 185 ? -9.023 16.547 7.281 1 91.38 185 ILE B CA 1
ATOM 3022 C C . ILE B 1 185 ? -10.281 15.695 7.176 1 91.38 185 ILE B C 1
ATOM 3024 O O . ILE B 1 185 ? -10.211 14.508 6.848 1 91.38 185 ILE B O 1
ATOM 3028 N N . LYS B 1 186 ? -11.367 16.297 7.449 1 90.81 186 LYS B N 1
ATOM 3029 C CA . LYS B 1 186 ? -12.641 15.594 7.312 1 90.81 186 LYS B CA 1
ATOM 3030 C C . LYS B 1 186 ? -12.852 15.109 5.879 1 90.81 186 LYS B C 1
ATOM 3032 O O . LYS B 1 186 ? -13.266 13.977 5.656 1 90.81 186 LYS B O 1
ATOM 3037 N N . LYS B 1 187 ? -12.609 15.945 4.957 1 92.31 187 LYS B N 1
ATOM 3038 C CA . LYS B 1 187 ? -12.766 15.586 3.553 1 92.31 187 LYS B CA 1
ATOM 3039 C C . LYS B 1 187 ? -11.836 14.438 3.174 1 92.31 187 LYS B C 1
ATOM 3041 O O . LYS B 1 187 ? -12.234 13.531 2.439 1 92.31 187 LYS B O 1
ATOM 3046 N N . PHE B 1 188 ? -10.648 14.508 3.66 1 93.38 188 PHE B N 1
ATOM 3047 C CA . PHE B 1 188 ? -9.703 13.422 3.453 1 93.38 188 PHE B CA 1
ATOM 3048 C C . PHE B 1 188 ? -10.281 12.102 3.943 1 93.38 188 PHE B C 1
ATOM 3050 O O . PHE B 1 188 ? -10.297 11.109 3.207 1 93.38 188 PHE B O 1
ATOM 3057 N N . LEU B 1 189 ? -10.789 12.094 5.098 1 91.19 189 LEU B N 1
ATOM 3058 C CA . LEU B 1 189 ? -11.352 10.898 5.711 1 91.19 189 LEU B CA 1
ATOM 3059 C C . LEU B 1 189 ? -12.555 10.391 4.922 1 91.19 189 LEU B C 1
ATOM 3061 O O . LEU B 1 189 ? -12.688 9.188 4.688 1 91.19 189 LEU B O 1
ATOM 3065 N N . THR B 1 190 ? -13.328 11.32 4.551 1 92.19 190 THR B N 1
ATOM 3066 C CA . THR B 1 190 ? -14.531 10.953 3.812 1 92.19 190 THR B CA 1
ATOM 3067 C C . THR B 1 190 ? -14.172 10.336 2.463 1 92.19 190 THR B C 1
ATOM 3069 O O . THR B 1 190 ? -14.805 9.375 2.025 1 92.19 190 THR B O 1
ATOM 3072 N N . THR B 1 191 ? -13.219 10.898 1.84 1 93.44 191 THR B N 1
ATOM 3073 C CA . THR B 1 191 ? -12.75 10.352 0.571 1 93.44 191 THR B CA 1
ATOM 3074 C C . THR B 1 191 ? -12.211 8.938 0.755 1 93.44 191 THR B C 1
ATOM 3076 O O . THR B 1 191 ? -12.508 8.047 -0.038 1 93.44 191 THR B O 1
ATOM 3079 N N . ARG B 1 192 ? -11.406 8.742 1.769 1 92.31 192 ARG B N 1
ATOM 3080 C CA . ARG B 1 192 ? -10.852 7.422 2.057 1 92.31 192 ARG B CA 1
ATOM 3081 C C . ARG B 1 192 ? -11.961 6.41 2.342 1 92.31 192 ARG B C 1
ATOM 3083 O O . ARG B 1 192 ? -11.93 5.289 1.834 1 92.31 192 ARG B O 1
ATOM 3090 N N . MET B 1 193 ? -12.891 6.832 3.076 1 91.81 193 MET B N 1
ATOM 3091 C CA . MET B 1 193 ? -13.992 5.945 3.441 1 91.81 193 MET B CA 1
ATOM 3092 C C . MET B 1 193 ? -14.82 5.578 2.215 1 91.81 193 MET B C 1
ATOM 3094 O O . MET B 1 193 ? -15.289 4.445 2.098 1 91.81 193 MET B O 1
ATOM 3098 N N . ALA B 1 194 ? -14.992 6.52 1.362 1 92.94 194 ALA B N 1
ATOM 3099 C CA . ALA B 1 194 ? -15.719 6.242 0.126 1 92.94 194 ALA B CA 1
ATOM 3100 C C . ALA B 1 194 ? -14.992 5.191 -0.711 1 92.94 194 ALA B C 1
ATOM 3102 O O . ALA B 1 194 ? -15.617 4.289 -1.268 1 92.94 194 ALA B O 1
ATOM 3103 N N . ALA B 1 195 ? -13.703 5.344 -0.821 1 93.5 195 ALA B N 1
ATOM 3104 C CA . ALA B 1 195 ? -12.914 4.359 -1.557 1 93.5 195 ALA B CA 1
ATOM 3105 C C . ALA B 1 195 ? -13.039 2.975 -0.93 1 93.5 195 ALA B C 1
ATOM 3107 O O . ALA B 1 195 ? -13.172 1.974 -1.642 1 93.5 195 ALA B O 1
ATOM 3108 N N . LEU B 1 196 ? -13.031 2.904 0.373 1 91.62 196 LEU B N 1
ATOM 3109 C CA . LEU B 1 196 ? -13.156 1.638 1.087 1 91.62 196 LEU B CA 1
ATOM 3110 C C . LEU B 1 196 ? -14.531 1.021 0.87 1 91.62 196 LEU B C 1
ATOM 3112 O O . LEU B 1 196 ? -14.664 -0.201 0.771 1 91.62 196 LEU B O 1
ATOM 3116 N N . ALA B 1 197 ? -15.523 1.846 0.771 1 91.56 197 ALA B N 1
ATOM 3117 C CA . ALA B 1 197 ? -16.859 1.355 0.474 1 91.56 197 ALA B CA 1
ATOM 3118 C C . ALA B 1 197 ? -16.922 0.729 -0.916 1 91.56 197 ALA B C 1
ATOM 3120 O O . ALA B 1 197 ? -17.578 -0.299 -1.112 1 91.56 197 ALA B O 1
ATOM 3121 N N . GLU B 1 198 ? -16.266 1.358 -1.87 1 93.62 198 GLU B N 1
ATOM 3122 C CA . GLU B 1 198 ? -16.188 0.798 -3.217 1 93.62 198 GLU B CA 1
ATOM 3123 C C . GLU B 1 198 ? -15.492 -0.558 -3.207 1 93.62 198 GLU B C 1
ATOM 3125 O O . GLU B 1 198 ? -15.922 -1.489 -3.891 1 93.62 198 GLU B O 1
ATOM 3130 N N . ILE B 1 199 ? -14.477 -0.663 -2.486 1 93.5 199 ILE B N 1
ATOM 3131 C CA . ILE B 1 199 ? -13.711 -1.9 -2.387 1 93.5 199 ILE B CA 1
ATOM 3132 C C . ILE B 1 199 ? -14.555 -2.98 -1.721 1 93.5 199 ILE B C 1
ATOM 3134 O O . ILE B 1 199 ? -14.555 -4.137 -2.154 1 93.5 199 ILE B O 1
ATOM 3138 N N . GLU B 1 200 ? -15.281 -2.621 -0.769 1 90.5 200 GLU B N 1
ATOM 3139 C CA . GLU B 1 200 ? -16.188 -3.559 -0.115 1 90.5 200 GLU B CA 1
ATOM 3140 C C . GLU B 1 200 ? -17.234 -4.094 -1.096 1 90.5 200 GLU B C 1
ATOM 3142 O O . GLU B 1 200 ? -17.531 -5.293 -1.099 1 90.5 200 GLU B O 1
ATOM 3147 N N . LYS B 1 201 ? -17.766 -3.211 -1.8 1 92.62 201 LYS B N 1
ATOM 3148 C CA . LYS B 1 201 ? -18.719 -3.627 -2.814 1 92.62 201 LYS B CA 1
ATOM 3149 C C . LYS B 1 201 ? -18.094 -4.625 -3.785 1 92.62 201 LYS B C 1
ATOM 3151 O O . LYS B 1 201 ? -18.719 -5.629 -4.137 1 92.62 201 LYS B O 1
ATOM 3156 N N . ALA B 1 202 ? -16.906 -4.297 -4.223 1 92.56 202 ALA B N 1
ATOM 3157 C CA . ALA B 1 202 ? -16.203 -5.207 -5.125 1 92.56 202 ALA B CA 1
ATOM 3158 C C . ALA B 1 202 ? -16 -6.574 -4.477 1 92.56 202 ALA B C 1
ATOM 3160 O O . ALA B 1 202 ? -16.109 -7.605 -5.141 1 92.56 202 ALA B O 1
ATOM 3161 N N . CYS B 1 203 ? -15.68 -6.605 -3.23 1 91.25 203 CYS B N 1
ATOM 3162 C CA . CYS B 1 203 ? -15.508 -7.848 -2.488 1 91.25 203 CYS B CA 1
ATOM 3163 C C . CYS B 1 203 ? -16.812 -8.641 -2.453 1 91.25 203 CYS B C 1
ATOM 3165 O O . CYS B 1 203 ? -16.812 -9.852 -2.682 1 91.25 203 CYS B O 1
ATOM 3167 N N . ASN B 1 204 ? -17.828 -7.918 -2.154 1 90.75 204 ASN B N 1
ATOM 3168 C CA . ASN B 1 204 ? -19.125 -8.57 -2.092 1 90.75 204 ASN B CA 1
ATOM 3169 C C . ASN B 1 204 ? -19.531 -9.141 -3.445 1 90.75 204 ASN B C 1
ATOM 3171 O O . ASN B 1 204 ? -20.125 -10.227 -3.514 1 90.75 204 ASN B O 1
ATOM 3175 N N . ASP B 1 205 ? -19.25 -8.492 -4.531 1 90.62 205 ASP B N 1
ATOM 3176 C CA . ASP B 1 205 ? -19.547 -8.953 -5.883 1 90.62 205 ASP B CA 1
ATOM 3177 C C . ASP B 1 205 ? -18.719 -10.18 -6.242 1 90.62 205 ASP B C 1
ATOM 3179 O O . ASP B 1 205 ? -19.109 -10.977 -7.102 1 90.62 205 ASP B O 1
ATOM 3183 N N . ALA B 1 206 ? -17.547 -10.266 -5.613 1 89.62 206 ALA B N 1
ATOM 3184 C CA . ALA B 1 206 ? -16.641 -11.359 -5.926 1 89.62 206 ALA B CA 1
ATOM 3185 C C . ALA B 1 206 ? -17 -12.625 -5.156 1 89.62 206 ALA B C 1
ATOM 3187 O O . ALA B 1 206 ? -16.609 -13.727 -5.535 1 89.62 206 ALA B O 1
ATOM 3188 N N . LYS B 1 207 ? -17.812 -12.609 -4.113 1 88.56 207 LYS B N 1
ATOM 3189 C CA . LYS B 1 207 ? -18.078 -13.695 -3.176 1 88.56 207 LYS B CA 1
ATOM 3190 C C . LYS B 1 207 ? -18.766 -14.859 -3.869 1 88.56 207 LYS B C 1
ATOM 3192 O O . LYS B 1 207 ? -18.391 -16.016 -3.678 1 88.56 207 LYS B O 1
ATOM 3197 N N . PRO B 1 208 ? -19.656 -14.602 -4.75 1 87.5 208 PRO B N 1
ATOM 3198 C CA . PRO B 1 208 ? -20.328 -15.727 -5.41 1 87.5 208 PRO B CA 1
ATOM 3199 C C . PRO B 1 208 ? -19.375 -16.547 -6.285 1 87.5 208 PRO B C 1
ATOM 3201 O O . PRO B 1 208 ? -19.609 -17.734 -6.504 1 87.5 208 PRO B O 1
ATOM 3204 N N . GLY B 1 209 ? -18.344 -15.938 -6.773 1 82.19 209 GLY B N 1
ATOM 3205 C CA . GLY B 1 209 ? -17.406 -16.625 -7.633 1 82.19 209 GLY B CA 1
ATOM 3206 C C . GLY B 1 209 ? -16.422 -17.5 -6.867 1 82.19 209 GLY B C 1
ATOM 3207 O O . GLY B 1 209 ? -15.656 -18.25 -7.465 1 82.19 209 GLY B O 1
ATOM 3208 N N . LEU B 1 210 ? -16.438 -17.406 -5.484 1 78.31 210 LEU B N 1
ATOM 3209 C CA . LEU B 1 210 ? -15.5 -18.141 -4.645 1 78.31 210 LEU B CA 1
ATOM 3210 C C . LEU B 1 210 ? -16.062 -19.531 -4.305 1 78.31 210 LEU B C 1
ATOM 3212 O O . LEU B 1 210 ? -15.398 -20.328 -3.641 1 78.31 210 LEU B O 1
ATOM 3216 N N . VAL B 1 211 ? -17.344 -19.953 -4.699 1 67.94 211 VAL B N 1
ATOM 3217 C CA . VAL B 1 211 ? -17.953 -21.234 -4.367 1 67.94 211 VAL B CA 1
ATOM 3218 C C . VAL B 1 211 ? -17.531 -22.297 -5.387 1 67.94 211 VAL B C 1
ATOM 3220 O O . VAL B 1 211 ? -17.234 -21.969 -6.539 1 67.94 211 VAL B O 1
#

InterPro domains:
  IPR027267 AH/BAR domain superfamily [G3DSA:1.20.1270.60] (2-210)

Sequence (422 aa):
MFNLKRLKQTVKEKTGTAMMTRYPAEVDQGITMTTEMLKGIKAIDMAIMAQWANYRLSSLTKLEKISNLCLKIAAKKNEKKVGKMCGVTANLCTAISKAERNCAKDIARDLSSGFSKRMISGELKAAVKLIDDLKKRRLDKDAANNEEGAPDAAEKDAAYESQLALVQAEFANLPAYQTRHAAAIKKFLTTRMAALAEIEKACNDAKPGLVMFNLKRLKQTVKEKTGTAMMTRYPAEVDQGITMTTEMLKGIKAIDMAIMAQWANYRLSSLTKLEKISNLCLKIAAKKNEKKVGKMCGVTANLCTAISKAERNCAKDIARDLSSGFSKRMISGELKAAVKLIDDLKKRRLDKDAANNEEGAPDAAEKDAAYESQLALVQAEFANLPAYQTRHAAAIKKFLTTRMAALAEIEKACNDAKPGLV

Radius of gyration: 35.09 Å; Cα contacts (8 Å, |Δi|>4): 414; chains: 2; bounding box: 50×114×65 Å

Organism: Panagrellus redivivus (NCBI:txid6233)

Secondary structure (DSSP, 8-state):
---HHHHHHHHHHHHT-S--PPPPHHHHHHHHHHHHHHHHHHHHHHHHHHHTHHHHSSSPPHHHHHHHHHHHHHHHSTTSHHHHHHHHHHHHHHHHHHHHHHHHHHHIIIIIIIIIHHIIIIIHHHHHHHHHHHHHHHHHHHHHHHSTT-TTHHHHHHHHHHHHHHHHHHHTTHHHHHHHHHHHHHHHHHHHHHHHHHHHHHHHHHGGGG-/---HHHHHHHHHHHHT-S--PPPPHHHHHHHHHHHHHHHHHHHHHHHHHHHTGGGSSSSPPHHHHHHHHHHHHHHHSTTSHHHHHHHHHHHHHHHHHHHHHHHHHHHIIIIIIIIIHHIIIIIHHHHHHHHHHHHHHHHHHHHHHHSTT-TTHHHHHHHHHHHHHHHHHHHTTHHHHHHHHHHHHHHHHHHHHHHHHHHHHHHHHHGGGG-

Nearest PDB structures (foldseek):
  9g2r-assembly1_A  TM=8.618E-01  e=5.527E-06  Homo sapiens
  1zww-assembly1_A  TM=8.905E-01  e=3.066E-04  Mus musculus
  2z0n-assembly1_A-2  TM=4.829E-01  e=1.165E-02  Homo sapiens
  3syv-assembly2_D  TM=3.224E-01  e=9.202E-03  Mus musculus
  7n6g-assembly1_3W  TM=2.375E-01  e=1.916E+00  Chlamydomonas reinhardtii

pLDDT: mean 91.17, std 6.46, range [46.44, 98.25]

Solvent-accessible surface area (backbone atoms only — not comparabl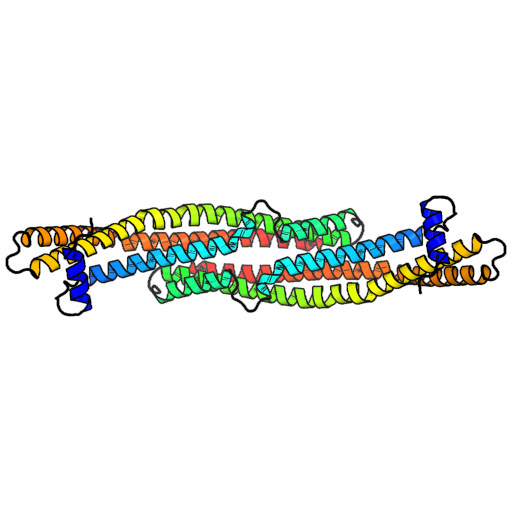e to full-atom values): 21572 Å² total; per-residue (Å²): 127,86,54,60,62,44,52,52,38,53,50,29,45,76,70,64,76,42,80,73,84,74,71,56,70,69,54,51,49,42,54,51,50,51,53,50,48,51,52,49,53,53,52,50,47,52,38,51,51,60,62,35,46,65,47,71,48,90,59,80,40,55,44,42,51,43,16,53,55,22,41,56,46,12,72,77,30,56,88,37,67,38,11,44,41,22,41,46,49,18,52,43,29,42,48,40,44,50,34,48,29,53,38,35,50,50,45,43,51,56,39,49,68,33,52,46,39,47,37,61,75,35,58,52,40,51,52,50,49,44,50,53,49,34,55,52,29,46,37,48,25,41,40,28,67,69,35,84,82,43,89,54,30,69,58,30,45,51,50,28,54,52,38,46,51,52,42,55,59,55,51,68,45,47,66,57,53,43,53,52,49,26,49,49,52,44,49,49,50,51,47,52,47,50,32,51,51,53,37,48,50,45,47,60,69,43,51,74,62,69,112,127,84,55,60,63,45,52,51,40,52,53,29,44,75,68,64,76,43,80,75,86,74,72,56,70,69,54,51,50,41,54,51,50,53,54,51,49,52,53,49,52,51,51,50,47,51,38,52,50,61,62,35,46,64,46,72,47,91,60,80,40,55,45,42,51,42,16,52,55,22,41,57,45,13,72,77,30,57,89,38,66,39,10,44,42,23,39,46,49,16,53,44,29,43,48,40,45,51,35,47,28,52,39,34,52,51,45,42,51,54,40,49,68,31,53,48,40,49,36,59,74,37,58,51,40,52,51,50,49,44,49,54,50,34,52,51,28,46,39,47,25,41,40,29,67,71,36,84,83,43,89,54,30,69,58,31,43,51,50,28,53,53,38,47,52,52,42,54,59,54,50,70,46,47,64,59,53,42,53,51,50,25,50,51,54,44,50,50,51,50,48,53,48,52,30,52,51,53,38,48,50,46,48,60,69,42,51,74,60,69,112

Foldseek 3Di:
DPPVLLVVLVVCVVVVNFDADDDDPLLVVLLVLLVVVLVVLVVVLVVLCVVLVQLQDPDDHPLQVLLVVLCVQLVVPVVDLSNLVSNLSSQLSVQLSVLSSVLSVVLCVPRVVNLSCCCNVHLSVVLVVLVVVLVVLSSVLRSQVVDPPRPCNVVSVVSNVVSSVVNVVSSVCSVVNVVSVVVSVVVSVVSVVVSVVSSVVSVVVSVVSND/DPPVLLVVLVVCVVVVNFDADDDPPLLVVLLVLLVVVLVVLVVVLVVLCVVLVQLQDPDDHPLQVLLVVLCVQLVVPVVDLSNLVSNLSSQLSVQLSVLSSVLSVVLCVPRVVHLSCCCNVHLSVVLVVLVVVLVVLSSVLRSQVVDPPRVCNVVSVVSNVVSSVVNVVSSVCSVVNVVVVVVSVVVSVVSVVVSVVSSVVSVVVSVVSND